Protein AF-0000000078825266 (afdb_homodimer)

Organism: Clostridium kluyveri (strain ATCC 8527 / DSM 555 / NBRC 12016 / NCIMB 10680 / K1) (NCBI:txid431943)

Foldseek 3Di:
DDFDDDDPDPDDDDFAEAEQEEDEDAQVVQVVCVVCQPDFDVVQLVCLVQFDQDPVRYTHWYWYDYDVAFKTKTAHPVNGRGRPDIHTGRGCCVRDDNQPFQLNCQCDKDAQEWEAEPPDGADTAGQGIGHNQFWDPQQCVVLVQNRRWGFDDWDQDPSGTYTYTYRHDRVSSNVVRCLSNPNDDPVVNVNTTDDDPPPPPPDPPPDD/DDFDDDDPDPDDDDFAEAEQEEDEDAQVVQVVCVVCQPDFDVVQLVCLVQFDQDPVRYTHWYWYDYVVAFKTKTAHPVNGRGRPDIHTGRGCCVRDDNQPFQLNCQCDKDAQEWEAEPPDGADTAGQGIGHNQFWDPQQCVVLVQNRRWGFDDWDQDPSGTYTYTYRHDRVSSNVVRCLSNVNDDPVVNVNTTDDDPPPPPPDPPPDD

Nearest PDB structures (foldseek):
  4u8t-assembly6_F  TM=4.033E-01  e=2.315E+00  Zygosaccharomyces rouxii CBS 732
  8bsh-assembly1_C  TM=2.856E-01  e=1.413E+00  Saccharomyces cerevisiae
  5yd0-assembly2_B  TM=2.780E-01  e=2.963E+00  Rattus norvegicus
  4u8t-assembly6_F  TM=4.027E-01  e=2.311E+00  Zygosaccharomyces rouxii CBS 732
  8bsh-assembly1_C  TM=3.292E-01  e=9.155E-01  Saccharomyces cerevisiae

pLDDT: mean 84.85, std 15.87, range [25.25, 98.69]

Structure (mmCIF, N/CA/C/O backbone):
data_AF-0000000078825266-model_v1
#
loop_
_entity.id
_entity.type
_entity.pdbx_description
1 polymer 'DUF6329 domain-containing protein'
#
loop_
_atom_site.group_PDB
_atom_site.id
_atom_site.type_symbol
_atom_site.label_atom_id
_atom_site.label_alt_id
_atom_site.label_comp_id
_atom_site.label_asym_id
_atom_site.label_entity_id
_atom_site.label_seq_id
_atom_site.pdbx_PDB_ins_code
_atom_site.Cartn_x
_atom_site.Cartn_y
_atom_site.Cartn_z
_atom_site.occupancy
_atom_site.B_iso_or_equiv
_atom_site.auth_seq_id
_atom_site.auth_comp_id
_atom_site.auth_asym_id
_atom_site.auth_atom_id
_atom_site.pdbx_PDB_model_num
ATOM 1 N N . MET A 1 1 ? -3.611 -11.453 6.5 1 92.75 1 MET A N 1
ATOM 2 C CA . MET A 1 1 ? -3.766 -11.289 5.059 1 92.75 1 MET A CA 1
ATOM 3 C C . MET A 1 1 ? -3.725 -12.633 4.344 1 92.75 1 MET A C 1
ATOM 5 O O . MET A 1 1 ? -3.422 -13.656 4.961 1 92.75 1 MET A O 1
ATOM 9 N N . LYS A 1 2 ? -4.109 -12.609 3.025 1 96 2 LYS A N 1
ATOM 10 C CA . LYS A 1 2 ? -4.133 -13.859 2.262 1 96 2 LYS A CA 1
ATOM 11 C C . LYS A 1 2 ? -3.295 -13.742 0.993 1 96 2 LYS A C 1
ATOM 13 O O . LYS A 1 2 ? -3.158 -12.648 0.431 1 96 2 LYS A O 1
ATOM 18 N N . ALA A 1 3 ? -2.695 -14.836 0.617 1 97.56 3 ALA A N 1
ATOM 19 C CA . ALA A 1 3 ? -1.911 -14.898 -0.614 1 97.56 3 ALA A CA 1
ATOM 20 C C . ALA A 1 3 ? -1.954 -16.297 -1.218 1 97.56 3 ALA A C 1
ATOM 22 O O . ALA A 1 3 ? -2.365 -17.25 -0.556 1 97.56 3 ALA A O 1
ATOM 23 N N . ILE A 1 4 ? -1.615 -16.422 -2.469 1 97.38 4 ILE A N 1
ATOM 24 C CA . ILE A 1 4 ? -1.49 -17.719 -3.145 1 97.38 4 ILE A CA 1
ATOM 25 C C . ILE A 1 4 ? -0.024 -18.141 -3.178 1 97.38 4 ILE A C 1
ATOM 27 O O . ILE A 1 4 ? 0.804 -17.484 -3.818 1 97.38 4 ILE A O 1
ATOM 31 N N . PHE A 1 5 ? 0.216 -19.234 -2.514 1 97.44 5 PHE A N 1
ATOM 32 C CA . PHE A 1 5 ? 1.586 -19.734 -2.463 1 97.44 5 PHE A CA 1
ATOM 33 C C . PHE A 1 5 ? 1.786 -20.875 -3.455 1 97.44 5 PHE A C 1
ATOM 35 O O . PHE A 1 5 ? 0.916 -21.734 -3.607 1 97.44 5 PHE A O 1
ATOM 42 N N . GLU A 1 6 ? 2.902 -20.828 -4.098 1 96.38 6 GLU A N 1
ATOM 43 C CA . GLU A 1 6 ? 3.359 -21.953 -4.91 1 96.38 6 GLU A CA 1
ATOM 44 C C . GLU A 1 6 ? 4.379 -22.812 -4.156 1 96.38 6 GLU A C 1
ATOM 46 O O . GLU A 1 6 ? 5.273 -22.266 -3.5 1 96.38 6 GLU A O 1
ATOM 51 N N . ARG A 1 7 ? 4.164 -24.094 -4.25 1 97.31 7 ARG A N 1
ATOM 52 C CA . ARG A 1 7 ? 5.129 -25.016 -3.666 1 97.31 7 ARG A CA 1
ATOM 53 C C . ARG A 1 7 ? 6.254 -25.328 -4.648 1 97.31 7 ARG A C 1
ATOM 55 O O . ARG A 1 7 ? 6 -25.766 -5.773 1 97.31 7 ARG A O 1
ATOM 62 N N . LYS A 1 8 ? 7.473 -25.094 -4.242 1 97.5 8 LYS A N 1
ATOM 63 C CA . LYS A 1 8 ? 8.688 -25.391 -4.992 1 97.5 8 LYS A CA 1
ATOM 64 C C . LYS A 1 8 ? 8.617 -24.812 -6.406 1 97.5 8 LYS A C 1
ATOM 66 O O . LYS A 1 8 ? 8.812 -25.547 -7.383 1 97.5 8 LYS A O 1
ATOM 71 N N . PRO A 1 9 ? 8.406 -23.516 -6.402 1 96.06 9 PRO A N 1
ATOM 72 C CA . PRO A 1 9 ? 8.398 -22.906 -7.734 1 96.06 9 PRO A CA 1
ATOM 73 C C . PRO A 1 9 ? 9.766 -22.984 -8.422 1 96.06 9 PRO A C 1
ATOM 75 O O . PRO A 1 9 ? 10.797 -22.844 -7.77 1 96.06 9 PRO A O 1
ATOM 78 N N . SER A 1 10 ? 9.703 -23.266 -9.664 1 96.25 10 SER A N 1
ATOM 79 C CA . SER A 1 10 ? 10.953 -23.359 -10.422 1 96.25 10 SER A CA 1
ATOM 80 C C . SER A 1 10 ? 11.523 -21.969 -10.695 1 96.25 10 SER A C 1
ATOM 82 O O . SER A 1 10 ? 12.742 -21.766 -10.648 1 96.25 10 SER A O 1
ATOM 84 N N . ASP A 1 11 ? 10.734 -21.078 -11.031 1 96 11 ASP A N 1
ATOM 85 C CA . ASP A 1 11 ? 11.07 -19.672 -11.273 1 96 11 ASP A CA 1
ATOM 86 C C . ASP A 1 11 ? 9.836 -18.781 -11.172 1 96 11 ASP A C 1
ATOM 88 O O . ASP A 1 11 ? 8.711 -19.281 -11.062 1 96 11 ASP A O 1
ATOM 92 N N . PHE A 1 12 ? 10.078 -17.562 -10.977 1 95.81 12 PHE A N 1
ATOM 93 C CA . PHE A 1 12 ? 9.039 -16.547 -11.117 1 95.81 12 PHE A CA 1
ATOM 94 C C . PHE A 1 12 ? 9.297 -15.68 -12.344 1 95.81 12 PHE A C 1
ATOM 96 O O . PHE A 1 12 ? 10.391 -15.133 -12.5 1 95.81 12 PHE A O 1
ATOM 103 N N . ASN A 1 13 ? 8.367 -15.656 -13.227 1 93.62 13 ASN A N 1
ATOM 104 C CA . ASN A 1 13 ? 8.414 -14.789 -14.398 1 93.62 13 ASN A CA 1
ATOM 105 C C . ASN A 1 13 ? 7.242 -13.812 -14.422 1 93.62 13 ASN A C 1
ATOM 107 O O . ASN A 1 13 ? 6.254 -14.031 -15.125 1 93.62 13 ASN A O 1
ATOM 111 N N . PRO A 1 14 ? 7.406 -12.727 -13.703 1 95.75 14 PRO A N 1
ATOM 112 C CA . PRO A 1 14 ? 6.254 -11.828 -13.586 1 95.75 14 PRO A CA 1
ATOM 113 C C . PRO A 1 14 ? 5.961 -11.078 -14.883 1 95.75 14 PRO A C 1
ATOM 115 O O . PRO A 1 14 ? 6.875 -10.82 -15.672 1 95.75 14 PRO A O 1
ATOM 118 N N . GLN A 1 15 ? 4.73 -10.828 -15.156 1 96.56 15 GLN A N 1
ATOM 119 C CA . GLN A 1 15 ? 4.164 -10.094 -16.281 1 96.56 15 GLN A CA 1
ATOM 120 C C . GLN A 1 15 ? 3.906 -8.641 -15.922 1 96.56 15 GLN A C 1
ATOM 122 O O . GLN A 1 15 ? 3.355 -8.344 -14.859 1 96.56 15 GLN A O 1
ATOM 127 N N . ASP A 1 16 ? 4.414 -7.738 -16.844 1 96.25 16 ASP A N 1
ATOM 128 C CA . ASP A 1 16 ? 4.105 -6.324 -16.656 1 96.25 16 ASP A CA 1
ATOM 129 C C . ASP A 1 16 ? 2.605 -6.066 -16.781 1 96.25 16 ASP A C 1
ATOM 131 O O . ASP A 1 16 ? 1.952 -6.617 -17.672 1 96.25 16 ASP A O 1
ATOM 135 N N . PHE A 1 17 ? 2.158 -5.227 -15.836 1 97.56 17 PHE A N 1
ATOM 136 C CA . PHE A 1 17 ? 0.739 -4.898 -15.922 1 97.56 17 PHE A CA 1
ATOM 137 C C . PHE A 1 17 ? 0.489 -3.463 -15.477 1 97.56 17 PHE A C 1
ATOM 139 O O . PHE A 1 17 ? 1.359 -2.836 -14.867 1 97.56 17 PHE A O 1
ATOM 146 N N . GLU A 1 18 ? -0.613 -2.965 -15.938 1 93.06 18 GLU A N 1
ATOM 147 C CA . GLU A 1 18 ? -1.201 -1.721 -15.445 1 93.06 18 GLU A CA 1
ATOM 148 C C . GLU A 1 18 ? -2.68 -1.902 -15.117 1 93.06 18 GLU A C 1
ATOM 150 O O . GLU A 1 18 ? -3.371 -2.699 -15.75 1 93.06 18 GLU A O 1
ATOM 155 N N . VAL A 1 19 ? -3.078 -1.188 -14.133 1 93 19 VAL A N 1
ATOM 156 C CA . VAL A 1 19 ? -4.492 -1.223 -13.781 1 93 19 VAL A CA 1
ATOM 157 C C . VAL A 1 19 ? -5.258 -0.199 -14.617 1 93 19 VAL A C 1
ATOM 159 O O . VAL A 1 19 ? -4.984 1.001 -14.547 1 93 19 VAL A O 1
ATOM 162 N N . SER A 1 20 ? -6.219 -0.728 -15.359 1 92.06 20 SER A N 1
ATOM 163 C CA . SER A 1 20 ? -7.02 0.15 -16.203 1 92.06 20 SER A CA 1
ATOM 164 C C . SER A 1 20 ? -8.258 0.65 -15.469 1 92.06 20 SER A C 1
ATOM 166 O O . SER A 1 20 ? -8.727 1.765 -15.719 1 92.06 20 SER A O 1
ATOM 168 N N . LYS A 1 21 ? -8.766 -0.145 -14.664 1 89.94 21 LYS A N 1
ATOM 169 C CA . LYS A 1 21 ? -9.984 0.171 -13.93 1 89.94 21 LYS A CA 1
ATOM 170 C C . LYS A 1 21 ? -10.102 -0.682 -12.664 1 89.94 21 LYS A C 1
ATOM 172 O O . LYS A 1 21 ? -9.719 -1.854 -12.664 1 89.94 21 LYS A O 1
ATOM 177 N N . ILE A 1 22 ? -10.641 -0.06 -11.648 1 90.5 22 ILE A N 1
ATOM 178 C CA . ILE A 1 22 ? -10.914 -0.768 -10.398 1 90.5 22 ILE A CA 1
ATOM 179 C C . ILE A 1 22 ? -12.414 -1.002 -10.25 1 90.5 22 ILE A C 1
ATOM 181 O O . ILE A 1 22 ? -13.211 -0.082 -10.438 1 90.5 22 ILE A O 1
ATOM 185 N N . LEU A 1 23 ? -12.766 -2.25 -10 1 93.12 23 LEU A N 1
ATOM 186 C CA . LEU A 1 23 ? -14.156 -2.584 -9.703 1 93.12 23 LEU A CA 1
ATOM 187 C C . LEU A 1 23 ? -14.297 -3.115 -8.281 1 93.12 23 LEU A C 1
ATOM 189 O O . LEU A 1 23 ? -13.719 -4.156 -7.945 1 93.12 23 LEU A O 1
ATOM 193 N N . ARG A 1 24 ? -15.031 -2.367 -7.504 1 90.12 24 ARG A N 1
ATOM 194 C CA . ARG A 1 24 ? -15.375 -2.84 -6.168 1 90.12 24 ARG A CA 1
ATOM 195 C C . ARG A 1 24 ? -16.719 -3.568 -6.172 1 90.12 24 ARG A C 1
ATOM 197 O O . ARG A 1 24 ? -17.75 -2.967 -6.465 1 90.12 24 ARG A O 1
ATOM 204 N N . LEU A 1 25 ? -16.641 -4.785 -5.816 1 94.5 25 LEU A N 1
ATOM 205 C CA . LEU A 1 25 ? -17.797 -5.664 -5.84 1 94.5 25 LEU A CA 1
ATOM 206 C C . LEU A 1 25 ? -18.328 -5.902 -4.43 1 94.5 25 LEU A C 1
ATOM 208 O O . LEU A 1 25 ? -17.594 -5.742 -3.449 1 94.5 25 LEU A O 1
ATOM 212 N N . PRO A 1 26 ? -19.656 -6.195 -4.367 1 92.56 26 PRO A N 1
ATOM 213 C CA . PRO A 1 26 ? -20.062 -6.754 -3.078 1 92.56 26 PRO A CA 1
ATOM 214 C C . PRO A 1 26 ? -19.188 -7.922 -2.635 1 92.56 26 PRO A C 1
ATOM 216 O O . PRO A 1 26 ? -18.781 -8.742 -3.463 1 92.56 26 PRO A O 1
ATOM 219 N N . ALA A 1 27 ? -18.953 -7.953 -1.383 1 89.75 27 ALA A N 1
ATOM 220 C CA . ALA A 1 27 ? -18 -8.922 -0.835 1 89.75 27 ALA A CA 1
ATOM 221 C C . ALA A 1 27 ? -18.359 -10.344 -1.29 1 89.75 27 ALA A C 1
ATOM 223 O O . ALA A 1 27 ? -17.469 -11.109 -1.675 1 89.75 27 ALA A O 1
ATOM 224 N N . LYS A 1 28 ? -19.547 -10.688 -1.271 1 96.31 28 LYS A N 1
ATOM 225 C CA . LYS A 1 28 ? -20 -12.023 -1.645 1 96.31 28 LYS A CA 1
ATOM 226 C C . LYS A 1 28 ? -19.703 -12.312 -3.115 1 96.31 28 LYS A C 1
ATOM 228 O O . LYS A 1 28 ? -19.312 -13.422 -3.473 1 96.31 28 LYS A O 1
ATOM 233 N N . VAL A 1 29 ? -19.938 -11.344 -3.957 1 97.19 29 VAL A N 1
ATOM 234 C CA . VAL A 1 29 ? -19.688 -11.508 -5.383 1 97.19 29 VAL A CA 1
ATOM 235 C C . VAL A 1 29 ? -18.188 -11.711 -5.617 1 97.19 29 VAL A C 1
ATOM 237 O O . VAL A 1 29 ? -17.781 -12.555 -6.426 1 97.19 29 VAL A O 1
ATOM 240 N N . PHE A 1 30 ? -17.438 -10.969 -4.945 1 98.19 30 PHE A N 1
ATOM 241 C CA . PHE A 1 30 ? -15.992 -11.125 -5.074 1 98.19 30 PHE A CA 1
ATOM 242 C C . PHE A 1 30 ? -15.555 -12.523 -4.664 1 98.19 30 PHE A C 1
ATOM 244 O O . PHE A 1 30 ? -14.742 -13.148 -5.344 1 98.19 30 PHE A O 1
ATOM 251 N N . GLU A 1 31 ? -16.109 -13.016 -3.57 1 97.62 31 GLU A N 1
ATOM 252 C CA . GLU A 1 31 ? -15.82 -14.375 -3.131 1 97.62 31 GLU A CA 1
ATOM 253 C C . GLU A 1 31 ? -16.203 -15.391 -4.199 1 97.62 31 GLU A C 1
ATOM 255 O O . GLU A 1 31 ? -15.484 -16.375 -4.426 1 97.62 31 GLU A O 1
ATOM 260 N N . ASP A 1 32 ? -17.281 -15.18 -4.82 1 98.12 32 ASP A N 1
ATOM 261 C CA . ASP A 1 32 ? -17.719 -16.062 -5.891 1 98.12 32 ASP A CA 1
ATOM 262 C C . ASP A 1 32 ? -16.734 -16.047 -7.055 1 98.12 32 ASP A C 1
ATOM 264 O O . ASP A 1 32 ? -16.484 -17.094 -7.672 1 98.12 32 ASP A O 1
ATOM 268 N N . VAL A 1 33 ? -16.25 -14.883 -7.367 1 98.62 33 VAL A N 1
ATOM 269 C CA . VAL A 1 33 ? -15.273 -14.758 -8.445 1 98.62 33 VAL A CA 1
ATOM 270 C C . VAL A 1 33 ? -14.039 -15.594 -8.109 1 98.62 33 VAL A C 1
ATOM 272 O O . VAL A 1 33 ? -13.5 -16.281 -8.969 1 98.62 33 VAL A O 1
ATOM 275 N N . LEU A 1 34 ? -13.609 -15.523 -6.852 1 98.25 34 LEU A N 1
ATOM 276 C CA . LEU A 1 34 ? -12.422 -16.266 -6.445 1 98.25 34 LEU A CA 1
ATOM 277 C C . LEU A 1 34 ? -12.664 -17.766 -6.531 1 98.25 34 LEU A C 1
ATOM 279 O O . LEU A 1 34 ? -11.758 -18.531 -6.887 1 98.25 34 LEU A O 1
ATOM 283 N N . LYS A 1 35 ? -13.828 -18.156 -6.289 1 98 35 LYS A N 1
ATOM 284 C CA . LYS A 1 35 ? -14.18 -19.578 -6.281 1 98 35 LYS A CA 1
ATOM 285 C C . LYS A 1 35 ? -14.422 -20.078 -7.699 1 98 35 LYS A C 1
ATOM 287 O O . LYS A 1 35 ? -14.18 -21.25 -7.992 1 98 35 LYS A O 1
ATOM 292 N N . SER A 1 36 ? -14.93 -19.188 -8.516 1 98.44 36 SER A N 1
ATOM 293 C CA . SER A 1 36 ? -15.297 -19.578 -9.867 1 98.44 36 SER A CA 1
ATOM 294 C C . SER A 1 36 ? -14.828 -18.547 -10.891 1 98.44 36 SER A C 1
ATOM 296 O O . SER A 1 36 ? -15.641 -17.953 -11.594 1 98.44 36 SER A O 1
ATOM 298 N N . PRO A 1 37 ? -13.516 -18.5 -11.07 1 98.25 37 PRO A N 1
ATOM 299 C CA . PRO A 1 37 ? -12.992 -17.453 -11.945 1 98.25 37 PRO A CA 1
ATOM 300 C C . PRO A 1 37 ? -13.328 -17.688 -13.422 1 98.25 37 PRO A C 1
ATOM 302 O O . PRO A 1 37 ? -13.289 -16.75 -14.227 1 98.25 37 PRO A O 1
ATOM 305 N N . GLN A 1 38 ? -13.727 -18.891 -13.781 1 98.25 38 GLN A N 1
ATOM 306 C CA . GLN A 1 38 ? -13.977 -19.219 -15.188 1 98.25 38 GLN A CA 1
ATOM 307 C C . GLN A 1 38 ? -15.453 -19.016 -15.539 1 98.25 38 GLN A C 1
ATOM 309 O O . GLN A 1 38 ? -15.836 -19.156 -16.703 1 98.25 38 GLN A O 1
ATOM 314 N N . ARG A 1 39 ? -16.172 -18.75 -14.57 1 97.88 39 ARG A N 1
ATOM 315 C CA . ARG A 1 39 ? -17.562 -18.375 -14.844 1 97.88 39 ARG A CA 1
ATOM 316 C C . ARG A 1 39 ? -17.656 -17.031 -15.555 1 97.88 39 ARG A C 1
ATOM 318 O O . ARG A 1 39 ? -16.844 -16.141 -15.305 1 97.88 39 ARG A O 1
ATOM 325 N N . ASP A 1 40 ? -18.719 -16.906 -16.391 1 98 40 ASP A N 1
ATOM 326 C CA . ASP A 1 40 ? -18.953 -15.625 -17.016 1 98 40 ASP A CA 1
ATOM 327 C C . ASP A 1 40 ? -19.594 -14.641 -16.047 1 98 40 ASP A C 1
ATOM 329 O O . ASP A 1 40 ? -20.547 -14.977 -15.344 1 98 40 ASP A O 1
ATOM 333 N N . TYR A 1 41 ? -18.984 -13.492 -16.016 1 98.31 41 TYR A N 1
ATOM 334 C CA . TYR A 1 41 ? -19.531 -12.422 -15.188 1 98.31 41 TYR A CA 1
ATOM 335 C C . TYR A 1 41 ? -19.891 -11.203 -16.031 1 98.31 41 TYR A C 1
ATOM 337 O O . TYR A 1 41 ? -19.078 -10.742 -16.828 1 98.31 41 TYR A O 1
ATOM 345 N N . ASP A 1 42 ? -21.047 -10.609 -15.82 1 97.75 42 ASP A N 1
ATOM 346 C CA . ASP A 1 42 ? -21.516 -9.453 -16.578 1 97.75 42 ASP A CA 1
ATOM 347 C C . ASP A 1 42 ? -20.547 -8.281 -16.438 1 97.75 42 ASP A C 1
ATOM 349 O O . ASP A 1 42 ? -20.266 -7.578 -17.406 1 97.75 42 ASP A O 1
ATOM 353 N N . PHE A 1 43 ? -20.094 -8.055 -15.219 1 97.06 43 PHE A N 1
ATOM 354 C CA . PHE A 1 43 ? -19.25 -6.887 -14.992 1 97.06 43 PHE A CA 1
ATOM 355 C C . PHE A 1 43 ? -17.906 -7.043 -15.703 1 97.06 43 PHE A C 1
ATOM 357 O O . PHE A 1 43 ? -17.234 -6.055 -15.984 1 97.06 43 PHE A O 1
ATOM 364 N N . ILE A 1 44 ? -17.469 -8.258 -15.938 1 97.88 44 ILE A N 1
ATOM 365 C CA . ILE A 1 44 ? -16.281 -8.469 -16.75 1 97.88 44 ILE A CA 1
ATOM 366 C C . ILE A 1 44 ? -16.609 -8.219 -18.219 1 97.88 44 ILE A C 1
ATOM 368 O O . ILE A 1 44 ? -15.875 -7.5 -18.906 1 97.88 44 ILE A O 1
ATOM 372 N N . GLN A 1 45 ? -17.688 -8.805 -18.672 1 97.56 45 GLN A N 1
ATOM 373 C CA . GLN A 1 45 ? -18.141 -8.617 -20.047 1 97.56 45 GLN A CA 1
ATOM 374 C C . GLN A 1 45 ? -18.328 -7.137 -20.375 1 97.56 45 GLN A C 1
ATOM 376 O O . GLN A 1 45 ? -17.938 -6.684 -21.453 1 97.56 45 GLN A O 1
ATOM 381 N N . ASP A 1 46 ? -18.875 -6.406 -19.469 1 97.19 46 ASP A N 1
ATOM 382 C CA . ASP A 1 46 ? -19.172 -4.988 -19.641 1 97.19 46 ASP A CA 1
ATOM 383 C C . ASP A 1 46 ? -17.891 -4.16 -19.719 1 97.19 46 ASP A C 1
ATOM 385 O O . ASP A 1 46 ? -17.922 -2.998 -20.125 1 97.19 46 ASP A O 1
ATOM 389 N N . ASN A 1 47 ? -16.781 -4.746 -19.328 1 96.25 47 ASN A N 1
ATOM 390 C CA . ASN A 1 47 ? -15.539 -3.977 -19.25 1 96.25 47 ASN A CA 1
ATOM 391 C C . ASN A 1 47 ? -14.438 -4.605 -20.094 1 96.25 47 ASN A C 1
ATOM 393 O O . ASN A 1 47 ? -13.25 -4.422 -19.812 1 96.25 47 ASN A O 1
ATOM 397 N N . ILE A 1 48 ? -14.781 -5.348 -21.078 1 96.25 48 ILE A N 1
ATOM 398 C CA . ILE A 1 48 ? -13.828 -6.086 -21.906 1 96.25 48 ILE A CA 1
ATOM 399 C C . ILE A 1 48 ? -12.867 -5.109 -22.578 1 96.25 48 ILE A C 1
ATOM 401 O O . ILE A 1 48 ? -11.695 -5.418 -22.781 1 96.25 48 ILE A O 1
ATOM 405 N N . GLU A 1 49 ? -13.312 -3.943 -22.922 1 94.38 49 GLU A N 1
ATOM 406 C CA . GLU A 1 49 ? -12.516 -2.979 -23.672 1 94.38 49 GLU A CA 1
ATOM 407 C C . GLU A 1 49 ? -11.391 -2.412 -22.812 1 94.38 49 GLU A C 1
ATOM 409 O O . GLU A 1 49 ? -10.414 -1.863 -23.328 1 94.38 49 GLU A O 1
ATOM 414 N N . GLN A 1 50 ? -11.594 -2.533 -21.484 1 95.06 50 GLN A N 1
ATOM 415 C CA . GLN A 1 50 ? -10.594 -2.006 -20.562 1 95.06 50 GLN A CA 1
ATOM 416 C C . GLN A 1 50 ? -9.422 -2.969 -20.422 1 95.06 50 GLN A C 1
ATOM 418 O O . GLN A 1 50 ? -8.383 -2.607 -19.859 1 95.06 50 GLN A O 1
ATOM 423 N N . MET A 1 51 ? -9.617 -4.148 -20.922 1 97.38 51 MET A N 1
ATOM 424 C CA . MET A 1 51 ? -8.602 -5.184 -20.734 1 97.38 51 MET A CA 1
ATOM 425 C C . MET A 1 51 ? -7.965 -5.562 -22.078 1 97.38 51 MET A C 1
ATOM 427 O O . MET A 1 51 ? -8.672 -5.848 -23.047 1 97.38 51 MET A O 1
ATOM 431 N N . TYR A 1 52 ? -6.637 -5.551 -22.109 1 96.38 52 TYR A N 1
ATOM 432 C CA . TYR A 1 52 ? -5.906 -5.957 -23.312 1 96.38 52 TYR A CA 1
ATOM 433 C C . TYR A 1 52 ? -4.41 -6.051 -23.031 1 96.38 52 TYR A C 1
ATOM 435 O O . TYR A 1 52 ? -3.941 -5.621 -21.984 1 96.38 52 TYR A O 1
ATOM 443 N N . CYS A 1 53 ? -3.764 -6.691 -23.922 1 97 53 CYS A N 1
ATOM 444 C CA . CYS A 1 53 ? -2.307 -6.66 -23.953 1 97 53 CYS A CA 1
ATOM 445 C C . CYS A 1 53 ? -1.807 -5.684 -25.016 1 97 53 CYS A C 1
ATOM 447 O O . CYS A 1 53 ? -2.156 -5.805 -26.188 1 97 53 CYS A O 1
ATOM 449 N N . ASP A 1 54 ? -1.032 -4.719 -24.531 1 94.69 54 ASP A N 1
ATOM 450 C CA . ASP A 1 54 ? -0.606 -3.715 -25.5 1 94.69 54 ASP A CA 1
ATOM 451 C C . ASP A 1 54 ? 0.598 -4.203 -26.312 1 94.69 54 ASP A C 1
ATOM 453 O O . ASP A 1 54 ? 1.06 -5.328 -26.125 1 94.69 54 ASP A O 1
ATOM 457 N N . SER A 1 55 ? 1.113 -3.389 -27.203 1 94.94 55 SER A N 1
ATOM 458 C CA . SER A 1 55 ? 2.15 -3.783 -28.156 1 94.94 55 SER A CA 1
ATOM 459 C C . SER A 1 55 ? 3.473 -4.051 -27.453 1 94.94 55 SER A C 1
ATOM 461 O O . SER A 1 55 ? 4.348 -4.73 -28 1 94.94 55 SER A O 1
ATOM 463 N N . SER A 1 56 ? 3.609 -3.561 -26.234 1 94.88 56 SER A N 1
ATOM 464 C CA . SER A 1 56 ? 4.828 -3.768 -25.469 1 94.88 56 SER A CA 1
ATOM 465 C C . SER A 1 56 ? 4.715 -5 -24.578 1 94.88 56 SER A C 1
ATOM 467 O O . SER A 1 56 ? 5.652 -5.332 -23.844 1 94.88 56 SER A O 1
ATOM 469 N N . GLY A 1 57 ? 3.584 -5.641 -24.625 1 95.81 57 GLY A N 1
ATOM 470 C CA . GLY A 1 57 ? 3.387 -6.848 -23.844 1 95.81 57 GLY A CA 1
ATOM 471 C C . GLY A 1 57 ? 2.846 -6.574 -22.453 1 95.81 57 GLY A C 1
ATOM 472 O O . GLY A 1 57 ? 2.822 -7.465 -21.594 1 95.81 57 GLY A O 1
ATOM 473 N N . VAL A 1 58 ? 2.428 -5.32 -22.203 1 96.31 58 VAL A N 1
ATOM 474 C CA . VAL A 1 58 ? 1.891 -4.941 -20.906 1 96.31 58 VAL A CA 1
ATOM 475 C C . VAL A 1 58 ? 0.407 -5.301 -20.828 1 96.31 58 VAL A C 1
ATOM 477 O O . VAL A 1 58 ? -0.362 -4.965 -21.734 1 96.31 58 VAL A O 1
ATOM 480 N N . TYR A 1 59 ? 0.052 -6 -19.781 1 97.94 59 TYR A N 1
ATOM 481 C CA . TYR A 1 59 ? -1.355 -6.301 -19.531 1 97.94 59 TYR A CA 1
ATOM 482 C C . TYR A 1 59 ? -2.074 -5.098 -18.938 1 97.94 59 TYR A C 1
ATOM 484 O O . TYR A 1 59 ? -1.65 -4.562 -17.906 1 97.94 59 TYR A O 1
ATOM 492 N N . HIS A 1 60 ? -3.045 -4.648 -19.547 1 96.75 60 HIS A N 1
ATOM 493 C CA . HIS A 1 60 ? -4.012 -3.734 -18.953 1 96.75 60 HIS A CA 1
ATOM 494 C C . HIS A 1 60 ? -5.156 -4.5 -18.297 1 96.75 60 HIS A C 1
ATOM 496 O O . HIS A 1 60 ? -5.887 -5.227 -18.969 1 96.75 60 HIS A O 1
ATOM 502 N N . CYS A 1 61 ? -5.285 -4.312 -16.984 1 97.88 61 CYS A N 1
ATOM 503 C CA . CYS A 1 61 ? -6.109 -5.234 -16.219 1 97.88 61 CYS A CA 1
ATOM 504 C C . CYS A 1 61 ? -7.242 -4.492 -15.508 1 97.88 61 CYS A C 1
ATOM 506 O O . CYS A 1 61 ? -7.105 -3.318 -15.172 1 97.88 61 CYS A O 1
ATOM 508 N N . LEU A 1 62 ? -8.312 -5.211 -15.312 1 97.31 62 LEU A N 1
ATOM 509 C CA . LEU A 1 62 ? -9.25 -4.875 -14.25 1 97.31 62 LEU A CA 1
ATOM 510 C C . LEU A 1 62 ? -8.727 -5.32 -12.891 1 97.31 62 LEU A C 1
ATOM 512 O O . LEU A 1 62 ? -8.164 -6.414 -12.766 1 97.31 62 LEU A O 1
ATOM 516 N N . LEU A 1 63 ? -8.828 -4.398 -11.977 1 97.62 63 LEU A N 1
ATOM 517 C CA . LEU A 1 63 ? -8.594 -4.789 -10.586 1 97.62 63 LEU A CA 1
ATOM 518 C C . LEU A 1 63 ? -9.914 -4.965 -9.844 1 97.62 63 LEU A C 1
ATOM 520 O O . LEU A 1 63 ? -10.648 -3.998 -9.641 1 97.62 63 LEU A O 1
ATOM 524 N N . LEU A 1 64 ? -10.195 -6.227 -9.523 1 98 64 LEU A N 1
ATOM 525 C CA . LEU A 1 64 ? -11.398 -6.543 -8.758 1 98 64 LEU A CA 1
ATOM 526 C C . LEU A 1 64 ? -11.094 -6.629 -7.266 1 98 64 LEU A C 1
ATOM 528 O O . LEU A 1 64 ? -10.055 -7.168 -6.871 1 98 64 LEU A O 1
ATOM 532 N N . THR A 1 65 ? -12 -6.051 -6.488 1 95.56 65 THR A N 1
ATOM 533 C CA . THR A 1 65 ? -11.922 -6.211 -5.039 1 95.56 65 THR A CA 1
ATOM 534 C C . THR A 1 65 ? -13.312 -6.219 -4.418 1 95.56 65 THR A C 1
ATOM 536 O O . THR A 1 65 ? -14.305 -5.938 -5.102 1 95.56 65 THR A O 1
ATOM 539 N N . GLY A 1 66 ? -13.32 -6.758 -3.18 1 92.88 66 GLY A N 1
ATOM 540 C CA . GLY A 1 66 ? -14.586 -6.77 -2.457 1 92.88 66 GLY A CA 1
ATOM 541 C C . GLY A 1 66 ? -14.742 -5.598 -1.506 1 92.88 66 GLY A C 1
ATOM 542 O O . GLY A 1 66 ? -13.75 -5.07 -0.995 1 92.88 66 GLY A O 1
ATOM 543 N N . ASP A 1 67 ? -15.969 -5.309 -1.326 1 82.25 67 ASP A N 1
ATOM 544 C CA . ASP A 1 67 ? -16.25 -4.301 -0.308 1 82.25 67 ASP A CA 1
ATOM 545 C C . ASP A 1 67 ? -15.648 -4.699 1.038 1 82.25 67 ASP A C 1
ATOM 547 O O . ASP A 1 67 ? -15.836 -5.828 1.499 1 82.25 67 ASP A O 1
ATOM 551 N N . GLY A 1 68 ? -14.844 -3.672 1.591 1 74.5 68 GLY A N 1
ATOM 552 C CA . GLY A 1 68 ? -14.258 -3.908 2.902 1 74.5 68 GLY A CA 1
ATOM 553 C C . GLY A 1 68 ? -13.008 -4.766 2.854 1 74.5 68 GLY A C 1
ATOM 554 O O . GLY A 1 68 ? -12.391 -5.031 3.887 1 74.5 68 GLY A O 1
ATOM 555 N N . ARG A 1 69 ? -12.711 -5.152 1.695 1 85.69 69 ARG A N 1
ATOM 556 C CA . ARG A 1 69 ? -11.547 -6.023 1.554 1 85.69 69 ARG A CA 1
ATOM 557 C C . ARG A 1 69 ? -10.328 -5.238 1.079 1 85.69 69 ARG A C 1
ATOM 559 O O . ARG A 1 69 ? -10.469 -4.184 0.459 1 85.69 69 ARG A O 1
ATOM 566 N N . THR A 1 70 ? -9.172 -5.789 1.414 1 85.38 70 THR A N 1
ATOM 567 C CA . THR A 1 70 ? -7.934 -5.148 0.976 1 85.38 70 THR A CA 1
ATOM 568 C C . THR A 1 70 ? -7.266 -5.961 -0.13 1 85.38 70 THR A C 1
ATOM 570 O O . THR A 1 70 ? -6.367 -5.465 -0.816 1 85.38 70 THR A O 1
ATOM 573 N N . ASP A 1 71 ? -7.676 -7.254 -0.205 1 94.94 71 ASP A N 1
ATOM 574 C CA . ASP A 1 71 ? -7.137 -8.086 -1.278 1 94.94 71 ASP A CA 1
ATOM 575 C C . ASP A 1 71 ? -7.871 -7.824 -2.594 1 94.94 71 ASP A C 1
ATOM 577 O O . ASP A 1 71 ? -8.875 -7.113 -2.619 1 94.94 71 ASP A O 1
ATOM 581 N N . GLY A 1 72 ? -7.293 -8.281 -3.654 1 97.25 72 GLY A N 1
ATOM 582 C CA . GLY A 1 72 ? -7.887 -8.07 -4.965 1 97.25 72 GLY A CA 1
ATOM 583 C C . GLY A 1 72 ? -7.445 -9.094 -5.992 1 97.25 72 GLY A C 1
ATOM 584 O O . GLY A 1 72 ? -6.688 -10.008 -5.676 1 97.25 72 GLY A O 1
ATOM 585 N N . LEU A 1 73 ? -8.023 -8.992 -7.168 1 98.62 73 LEU A N 1
ATOM 586 C CA . LEU A 1 73 ? -7.738 -9.867 -8.305 1 98.62 73 LEU A CA 1
ATOM 587 C C . LEU A 1 73 ? -7.516 -9.047 -9.57 1 98.62 73 LEU A C 1
ATOM 589 O O . LEU A 1 73 ? -8.391 -8.281 -9.984 1 98.62 73 LEU A O 1
ATOM 593 N N . LEU A 1 74 ? -6.316 -9.141 -10.086 1 98.44 74 LEU A N 1
ATOM 594 C CA . LEU A 1 74 ? -6.043 -8.594 -11.406 1 98.44 74 LEU A CA 1
ATOM 595 C C . LEU A 1 74 ? -6.586 -9.508 -12.5 1 98.44 74 LEU A C 1
ATOM 597 O O . LEU A 1 74 ? -6.406 -10.727 -12.438 1 98.44 74 LEU A O 1
ATOM 601 N N . VAL A 1 75 ? -7.227 -8.867 -13.562 1 98.69 75 VAL A N 1
ATOM 602 C CA . VAL A 1 75 ? -7.824 -9.695 -14.609 1 98.69 75 VAL A CA 1
ATOM 603 C C . VAL A 1 75 ? -7.512 -9.102 -15.977 1 98.69 75 VAL A C 1
ATOM 605 O O . VAL A 1 75 ? -7.695 -7.906 -16.203 1 98.69 75 VAL A O 1
ATOM 608 N N . GLU A 1 76 ? -6.984 -9.859 -16.797 1 98.44 76 GLU A N 1
ATOM 609 C CA . GLU A 1 76 ? -6.945 -9.672 -18.234 1 98.44 76 GLU A CA 1
ATOM 610 C C . GLU A 1 76 ? -7.715 -10.773 -18.953 1 98.44 76 GLU A C 1
ATOM 612 O O . GLU A 1 76 ? -7.273 -11.93 -18.984 1 98.44 76 GLU A O 1
ATOM 617 N N . SER A 1 77 ? -8.828 -10.453 -19.562 1 97.5 77 SER A N 1
ATOM 618 C CA . SER A 1 77 ? -9.773 -11.492 -19.984 1 97.5 77 SER A CA 1
ATOM 619 C C . SER A 1 77 ? -9.57 -11.867 -21.453 1 97.5 77 SER A C 1
ATOM 621 O O . SER A 1 77 ? -10.102 -12.875 -21.922 1 97.5 77 SER A O 1
ATOM 623 N N . GLU A 1 78 ? -8.742 -11.258 -22.188 1 95 78 GLU A N 1
ATOM 624 C CA . GLU A 1 78 ? -8.539 -11.516 -23.609 1 95 78 GLU A CA 1
ATOM 625 C C . GLU A 1 78 ? -9.875 -11.617 -24.344 1 95 78 GLU A C 1
ATOM 627 O O . GLU A 1 78 ? -10.117 -12.586 -25.062 1 95 78 GLU A O 1
ATOM 632 N N . ASP A 1 79 ? -10.82 -10.703 -24.094 1 94.69 79 ASP A N 1
ATOM 633 C CA . ASP A 1 79 ? -12.086 -10.531 -24.797 1 94.69 79 ASP A CA 1
ATOM 634 C C . ASP A 1 79 ? -13.109 -11.578 -24.359 1 94.69 79 ASP A C 1
ATOM 636 O O . ASP A 1 79 ? -14.125 -11.781 -25.016 1 94.69 79 ASP A O 1
ATOM 640 N N . TYR A 1 80 ? -12.844 -12.297 -23.297 1 96.88 80 TYR A N 1
ATOM 641 C CA . TYR A 1 80 ? -13.82 -13.227 -22.734 1 96.88 80 TYR A CA 1
ATOM 642 C C . TYR A 1 80 ? -14.508 -12.617 -21.531 1 96.88 80 TYR A C 1
ATOM 644 O O . TYR A 1 80 ? -14.039 -11.625 -20.969 1 96.88 80 TYR A O 1
ATOM 652 N N . GLY A 1 81 ? -15.57 -13.148 -21.094 1 97.38 81 GLY A N 1
ATOM 653 C CA . GLY A 1 81 ? -16.375 -12.641 -19.984 1 97.38 81 GLY A CA 1
ATOM 654 C C . GLY A 1 81 ? -15.984 -13.227 -18.641 1 97.38 81 GLY A C 1
ATOM 655 O O . GLY A 1 81 ? -16.719 -13.109 -17.672 1 97.38 81 GLY A O 1
ATOM 656 N N . TYR A 1 82 ? -14.867 -13.938 -18.641 1 98 82 TYR A N 1
ATOM 657 C CA . TYR A 1 82 ? -14.406 -14.555 -17.406 1 98 82 TYR A CA 1
ATOM 658 C C . TYR A 1 82 ? -12.938 -14.227 -17.141 1 98 82 TYR A C 1
ATOM 660 O O . TYR A 1 82 ? -12.305 -13.539 -17.938 1 98 82 TYR A O 1
ATOM 668 N N . CYS A 1 83 ? -12.43 -14.625 -16.016 1 98.12 83 CYS A N 1
ATOM 669 C CA . CYS A 1 83 ? -11.07 -14.305 -15.602 1 98.12 83 CYS A CA 1
ATOM 670 C C . CYS A 1 83 ? -10.062 -15.211 -16.297 1 98.12 83 CYS A C 1
ATOM 672 O O . CYS A 1 83 ? -9.477 -16.094 -15.672 1 98.12 83 CYS A O 1
ATOM 674 N N . ARG A 1 84 ? -9.797 -14.984 -17.562 1 98.5 84 ARG A N 1
ATOM 675 C CA . ARG A 1 84 ? -8.945 -15.875 -18.344 1 98.5 84 ARG A CA 1
ATOM 676 C C . ARG A 1 84 ? -7.508 -15.844 -17.828 1 98.5 84 ARG A C 1
ATOM 678 O O . ARG A 1 84 ? -6.883 -16.891 -17.656 1 98.5 84 ARG A O 1
ATOM 685 N N . TYR A 1 85 ? -6.922 -14.68 -17.734 1 98.38 85 TYR A N 1
ATOM 686 C CA . TYR A 1 85 ? -5.664 -14.453 -17.031 1 98.38 85 TYR A CA 1
ATOM 687 C C . TYR A 1 85 ? -5.895 -13.664 -15.758 1 98.38 85 TYR A C 1
ATOM 689 O O . TYR A 1 85 ? -6.48 -12.578 -15.781 1 98.38 85 TYR A O 1
ATOM 697 N N . ALA A 1 86 ? -5.508 -14.273 -14.609 1 98.5 86 ALA A N 1
ATOM 698 C CA . ALA A 1 86 ? -5.801 -13.602 -13.344 1 98.5 86 ALA A CA 1
ATOM 699 C C . ALA A 1 86 ? -4.648 -13.75 -12.359 1 98.5 86 ALA A C 1
ATOM 701 O O . ALA A 1 86 ? -3.891 -14.727 -12.422 1 98.5 86 ALA A O 1
ATOM 702 N N . SER A 1 87 ? -4.488 -12.789 -11.555 1 98.31 87 SER A N 1
ATOM 703 C CA . SER A 1 87 ? -3.5 -12.773 -10.477 1 98.31 87 SER A CA 1
ATOM 704 C C . SER A 1 87 ? -4.105 -12.266 -9.172 1 98.31 87 SER A C 1
ATOM 706 O O . SER A 1 87 ? -4.59 -11.133 -9.109 1 98.31 87 SER A O 1
ATOM 708 N N . TYR A 1 88 ? -4.098 -13.07 -8.164 1 98.56 88 TYR A N 1
ATOM 709 C CA . TYR A 1 88 ? -4.551 -12.672 -6.84 1 98.56 88 TYR A CA 1
ATOM 710 C C . TYR A 1 88 ? -3.496 -11.836 -6.129 1 98.56 88 TYR A C 1
ATOM 712 O O . TYR A 1 88 ? -2.307 -12.164 -6.172 1 98.56 88 TYR A O 1
ATOM 720 N N . VAL A 1 89 ? -3.939 -10.758 -5.516 1 97.56 89 VAL A N 1
ATOM 721 C CA . VAL A 1 89 ? -3.021 -9.898 -4.773 1 97.56 89 VAL A CA 1
ATOM 722 C C . VAL A 1 89 ? -3.512 -9.742 -3.334 1 97.56 89 VAL A C 1
ATOM 724 O O . VAL A 1 89 ? -4.703 -9.523 -3.098 1 97.56 89 VAL A O 1
ATOM 727 N N . PRO A 1 90 ? -2.533 -9.82 -2.393 1 96.12 90 PRO A N 1
ATOM 728 C CA . PRO A 1 90 ? -2.924 -9.758 -0.983 1 96.12 90 PRO A CA 1
ATOM 729 C C . PRO A 1 90 ? -3.447 -8.383 -0.573 1 96.12 90 PRO A C 1
ATOM 731 O O . PRO A 1 90 ? -4.207 -8.273 0.394 1 96.12 90 PRO A O 1
ATOM 734 N N . ASN A 1 91 ? -2.994 -7.367 -1.189 1 91.62 91 ASN A N 1
ATOM 735 C CA . ASN A 1 91 ? -3.354 -5.992 -0.855 1 91.62 91 ASN A CA 1
ATOM 736 C C . ASN A 1 91 ? -3.281 -5.078 -2.078 1 91.62 91 ASN A C 1
ATOM 738 O O . ASN A 1 91 ? -2.303 -5.113 -2.824 1 91.62 91 ASN A O 1
ATOM 742 N N . ILE A 1 92 ? -4.312 -4.301 -2.254 1 89.88 92 ILE A N 1
ATOM 743 C CA . ILE A 1 92 ? -4.387 -3.551 -3.504 1 89.88 92 ILE A CA 1
ATOM 744 C C . ILE A 1 92 ? -3.855 -2.137 -3.287 1 89.88 92 ILE A C 1
ATOM 746 O O . ILE A 1 92 ? -3.725 -1.364 -4.242 1 89.88 92 ILE A O 1
ATOM 750 N N . SER A 1 93 ? -3.559 -1.717 -2.125 1 76.12 93 SER A N 1
ATOM 751 C CA . SER A 1 93 ? -3.227 -0.332 -1.81 1 76.12 93 SER A CA 1
ATOM 752 C C . SER A 1 93 ? -2.086 0.177 -2.684 1 76.12 93 SER A C 1
ATOM 754 O O . SER A 1 93 ? -2.109 1.321 -3.143 1 76.12 93 SER A O 1
ATOM 756 N N . GLY A 1 94 ? -1.109 -0.658 -2.906 1 76.69 94 GLY A N 1
ATOM 757 C CA . GLY A 1 94 ? 0.041 -0.244 -3.693 1 76.69 94 GLY A CA 1
ATOM 758 C C . GLY A 1 94 ? -0.23 -0.237 -5.188 1 76.69 94 GLY A C 1
ATOM 759 O O . GLY A 1 94 ? 0.606 0.215 -5.973 1 76.69 94 GLY A O 1
ATOM 760 N N . LEU A 1 95 ? -1.363 -0.713 -5.539 1 84.94 95 LEU A N 1
ATOM 761 C CA . LEU A 1 95 ? -1.668 -0.872 -6.957 1 84.94 95 LEU A CA 1
ATOM 762 C C . LEU A 1 95 ? -2.564 0.259 -7.453 1 84.94 95 LEU A C 1
ATOM 764 O O . LEU A 1 95 ? -2.779 0.406 -8.656 1 84.94 95 LEU A O 1
ATOM 768 N N . ILE A 1 96 ? -3.094 0.873 -6.57 1 71.56 96 ILE A N 1
ATOM 769 C CA . ILE A 1 96 ? -4.027 1.941 -6.91 1 71.56 96 ILE A CA 1
ATOM 770 C C . ILE A 1 96 ? -3.355 3.297 -6.703 1 71.56 96 ILE A C 1
ATOM 772 O O . ILE A 1 96 ? -2.424 3.422 -5.906 1 71.56 96 ILE A O 1
ATOM 776 N N . ALA A 1 97 ? -3.492 4.145 -7.816 1 55.12 97 ALA A N 1
ATOM 777 C CA . ALA A 1 97 ? -2.982 5.508 -7.672 1 55.12 97 ALA A CA 1
ATOM 778 C C . ALA A 1 97 ? -3.254 6.051 -6.273 1 55.12 97 ALA A C 1
ATOM 780 O O . ALA A 1 97 ? -4.301 5.773 -5.684 1 55.12 97 ALA A O 1
ATOM 781 N N . PRO A 1 98 ? -2.127 6.285 -5.637 1 50.09 98 PRO A N 1
ATOM 782 C CA . PRO A 1 98 ? -2.1 6.652 -4.219 1 50.09 98 PRO A CA 1
ATOM 783 C C . PRO A 1 98 ? -3.111 7.742 -3.871 1 50.09 98 PRO A C 1
ATOM 785 O O . PRO A 1 98 ? -3.076 8.828 -4.453 1 50.09 98 PRO A O 1
ATOM 788 N N . VAL A 1 99 ? -4.355 7.453 -4.191 1 52.31 99 VAL A N 1
ATOM 789 C CA . VAL A 1 99 ? -5.156 8.484 -3.545 1 52.31 99 VAL A CA 1
ATOM 790 C C . VAL A 1 99 ? -5.051 8.352 -2.027 1 52.31 99 VAL A C 1
ATOM 792 O O . VAL A 1 99 ? -5.172 7.25 -1.485 1 52.31 99 VAL A O 1
ATOM 795 N N . SER A 1 100 ? -4.281 9.188 -1.452 1 61.75 100 SER A N 1
ATOM 796 C CA . SER A 1 100 ? -4.242 9.125 0.005 1 61.75 100 SER A CA 1
ATOM 797 C C . SER A 1 100 ? -5.641 9.273 0.601 1 61.75 100 SER A C 1
ATOM 799 O O . SER A 1 100 ? -6.309 10.289 0.389 1 61.75 100 SER A O 1
ATOM 801 N N . ARG A 1 101 ? -6.098 8.156 1.086 1 74.69 101 ARG A N 1
ATOM 802 C CA . ARG A 1 101 ? -7.348 8.234 1.831 1 74.69 101 ARG A CA 1
ATOM 803 C C . ARG A 1 101 ? -7.098 8.648 3.279 1 74.69 101 ARG A C 1
ATOM 805 O O . ARG A 1 101 ? -5.988 8.492 3.789 1 74.69 101 ARG A O 1
ATOM 812 N N . LEU A 1 102 ? -8.117 9.227 3.846 1 86.5 102 LEU A N 1
ATOM 813 C CA . LEU A 1 102 ? -7.973 9.703 5.219 1 86.5 102 LEU A CA 1
ATOM 814 C C . LEU A 1 102 ? -7.477 8.586 6.133 1 86.5 102 LEU A C 1
ATOM 816 O O . LEU A 1 102 ? -6.531 8.781 6.898 1 86.5 102 LEU A O 1
ATOM 820 N N . LYS A 1 103 ? -8.07 7.371 5.996 1 82.5 103 LYS A N 1
ATOM 821 C CA . LYS A 1 103 ? -7.715 6.266 6.879 1 82.5 103 LYS A CA 1
ATOM 822 C C . LYS A 1 103 ? -6.234 5.914 6.746 1 82.5 103 LYS A C 1
ATOM 824 O O . LYS A 1 103 ? -5.605 5.473 7.711 1 82.5 103 LYS A O 1
ATOM 829 N N . ASP A 1 104 ? -5.734 6.195 5.555 1 73 104 ASP A N 1
ATOM 830 C CA . ASP A 1 104 ? -4.336 5.867 5.305 1 73 104 ASP A CA 1
ATOM 831 C C . ASP A 1 104 ? -3.404 6.793 6.086 1 73 104 ASP A C 1
ATOM 833 O O . ASP A 1 104 ? -2.279 6.418 6.418 1 73 104 ASP A O 1
ATOM 837 N N . LEU A 1 105 ? -3.844 7.949 6.367 1 74.69 105 LEU A N 1
ATOM 838 C CA . LEU A 1 105 ? -3.025 8.953 7.039 1 74.69 105 LEU A CA 1
ATOM 839 C C . LEU A 1 105 ? -3.131 8.82 8.555 1 74.69 105 LEU A C 1
ATOM 841 O O . LEU A 1 105 ? -2.344 9.414 9.289 1 74.69 105 LEU A O 1
ATOM 845 N N . LEU A 1 106 ? -4.004 7.977 8.961 1 80.5 106 LEU A N 1
ATOM 846 C CA . LEU A 1 106 ? -4.281 7.934 10.391 1 80.5 106 LEU A CA 1
ATOM 847 C C . LEU A 1 106 ? -3.307 7 11.109 1 80.5 106 LEU A C 1
ATOM 849 O O . LEU A 1 106 ? -3.354 6.867 12.328 1 80.5 106 LEU A O 1
ATOM 853 N N . ARG A 1 107 ? -2.521 6.453 10.367 1 68.12 107 ARG A N 1
ATOM 854 C CA . ARG A 1 107 ? -1.415 5.746 11 1 68.12 107 ARG A CA 1
ATOM 855 C C . ARG A 1 107 ? -0.511 6.711 11.758 1 68.12 107 ARG A C 1
ATOM 857 O O . ARG A 1 107 ? 0.247 6.301 12.641 1 68.12 107 ARG A O 1
ATOM 864 N N . THR A 1 108 ? -0.597 7.895 11.328 1 66.25 108 THR A N 1
ATOM 865 C CA . THR A 1 108 ? 0.094 8.984 12.008 1 66.25 108 THR A CA 1
ATOM 866 C C . THR A 1 108 ? -0.847 9.703 12.969 1 66.25 108 THR A C 1
ATOM 868 O O . THR A 1 108 ? -2.045 9.82 12.703 1 66.25 108 THR A O 1
ATOM 871 N N . ARG A 1 109 ? -0.266 10.133 14.023 1 75.56 109 ARG A N 1
ATOM 872 C CA . ARG A 1 109 ? -1.062 10.891 14.977 1 75.56 109 ARG A CA 1
ATOM 873 C C . ARG A 1 109 ? -1.212 12.344 14.531 1 75.56 109 ARG A C 1
ATOM 875 O O . ARG A 1 109 ? -0.221 13.016 14.234 1 75.56 109 ARG A O 1
ATOM 882 N N . TRP A 1 110 ? -2.406 12.734 14.484 1 80.94 110 TRP A N 1
ATOM 883 C CA . TRP A 1 110 ? -2.729 14.102 14.094 1 80.94 110 TRP A CA 1
ATOM 884 C C . TRP A 1 110 ? -3.307 14.883 15.273 1 80.94 110 TRP A C 1
ATOM 886 O O . TRP A 1 110 ? -4.121 14.359 16.031 1 80.94 110 TRP A O 1
ATOM 896 N N . GLU A 1 111 ? -2.791 16.047 15.477 1 80.38 111 GLU A N 1
ATOM 897 C CA . GLU A 1 111 ? -3.271 16.906 16.562 1 80.38 111 GLU A CA 1
ATOM 898 C C . GLU A 1 111 ? -3.854 18.203 16.016 1 80.38 111 GLU A C 1
ATOM 900 O O . GLU A 1 111 ? -3.275 18.828 15.109 1 80.38 111 GLU A O 1
ATOM 905 N N . ASN A 1 112 ? -5.023 18.594 16.672 1 85.62 112 ASN A N 1
ATOM 906 C CA . ASN A 1 112 ? -5.684 19.844 16.344 1 85.62 112 ASN A CA 1
ATOM 907 C C . ASN A 1 112 ? -5.926 19.969 14.844 1 85.62 112 ASN A C 1
ATOM 909 O O . ASN A 1 112 ? -5.531 20.969 14.227 1 85.62 112 ASN A O 1
ATOM 913 N N . LEU A 1 113 ? -6.555 18.969 14.289 1 89.5 113 LEU A N 1
ATOM 914 C CA . LEU A 1 113 ? -6.789 18.828 12.852 1 89.5 113 LEU A CA 1
ATOM 915 C C . LEU A 1 113 ? -8.172 19.328 12.477 1 89.5 113 LEU A C 1
ATOM 917 O O . LEU A 1 113 ? -9.141 19.125 13.211 1 89.5 113 LEU A O 1
ATOM 921 N N . HIS A 1 114 ? -8.234 20.016 11.383 1 91.56 114 HIS A N 1
ATOM 922 C CA . HIS A 1 114 ? -9.492 20.422 10.789 1 91.56 114 HIS A CA 1
ATOM 923 C C . HIS A 1 114 ? -9.695 19.766 9.422 1 91.56 114 HIS A C 1
ATOM 925 O O . HIS A 1 114 ? -8.859 19.922 8.531 1 91.56 114 HIS A O 1
ATOM 931 N N . LEU A 1 115 ? -10.742 19.094 9.219 1 93.5 115 LEU A N 1
ATOM 932 C CA . LEU A 1 115 ? -11.086 18.453 7.953 1 93.5 115 LEU A CA 1
ATOM 933 C C . LEU A 1 115 ? -12.008 19.328 7.125 1 93.5 115 LEU A C 1
ATOM 935 O O . LEU A 1 115 ? -13.031 19.812 7.625 1 93.5 115 LEU A O 1
ATOM 939 N N . LEU A 1 116 ? -11.602 19.531 5.945 1 92.75 116 LEU A N 1
ATOM 940 C CA . LEU A 1 116 ? -12.375 20.375 5.035 1 92.75 116 LEU A CA 1
ATOM 941 C C . LEU A 1 116 ? -12.758 19.594 3.777 1 92.75 116 LEU A C 1
ATOM 943 O O . LEU A 1 116 ? -12.125 18.594 3.445 1 92.75 116 LEU A O 1
ATOM 947 N N . HIS A 1 117 ? -13.82 20.047 3.166 1 91.56 117 HIS A N 1
ATOM 948 C CA . HIS A 1 117 ? -14.219 19.5 1.87 1 91.56 117 HIS A CA 1
ATOM 949 C C . HIS A 1 117 ? -13.617 20.312 0.728 1 91.56 117 HIS A C 1
ATOM 951 O O . HIS A 1 117 ? -13.562 21.547 0.799 1 91.56 117 HIS A O 1
ATOM 957 N N . LYS A 1 118 ? -13.211 19.734 -0.295 1 82.38 118 LYS A N 1
ATOM 958 C CA . LYS A 1 118 ? -12.492 20.375 -1.395 1 82.38 118 LYS A CA 1
ATOM 959 C C . LYS A 1 118 ? -13.375 21.391 -2.111 1 82.38 118 LYS A C 1
ATOM 961 O O . LYS A 1 118 ? -12.906 22.469 -2.502 1 82.38 118 LYS A O 1
ATOM 966 N N . ASP A 1 119 ? -14.656 21.109 -2.223 1 77.62 119 ASP A N 1
ATOM 967 C CA . ASP A 1 119 ? -15.516 21.891 -3.102 1 77.62 119 ASP A CA 1
ATOM 968 C C . ASP A 1 119 ? -16.531 22.703 -2.299 1 77.62 119 ASP A C 1
ATOM 970 O O . ASP A 1 119 ? -17.109 23.672 -2.805 1 77.62 119 ASP A O 1
ATOM 974 N N . VAL A 1 120 ? -16.906 22.172 -1.152 1 81.75 120 VAL A N 1
ATOM 975 C CA . VAL A 1 120 ? -17.984 22.75 -0.363 1 81.75 120 VAL A CA 1
ATOM 976 C C . VAL A 1 120 ? -17.422 23.328 0.94 1 81.75 120 VAL A C 1
ATOM 978 O O . VAL A 1 120 ?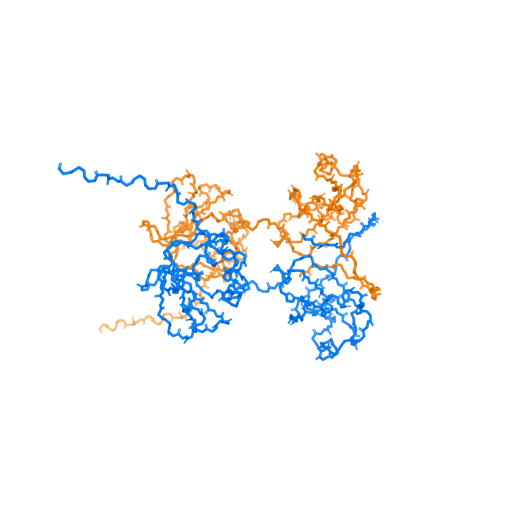 -16.625 22.672 1.617 1 81.75 120 VAL A O 1
ATOM 981 N N . GLU A 1 121 ? -17.766 24.547 1.171 1 84.06 121 GLU A N 1
ATOM 982 C CA . GLU A 1 121 ? -17.391 25.125 2.457 1 84.06 121 GLU A CA 1
ATOM 983 C C . GLU A 1 121 ? -18.141 24.453 3.605 1 84.06 121 GLU A C 1
ATOM 985 O O . GLU A 1 121 ? -19.359 24.469 3.641 1 84.06 121 GLU A O 1
ATOM 990 N N . VAL A 1 122 ? -17.391 23.75 4.465 1 84.69 122 VAL A N 1
ATOM 991 C CA . VAL A 1 122 ? -17.984 23.125 5.645 1 84.69 122 VAL A CA 1
ATOM 992 C C . VAL A 1 122 ? -17.484 23.828 6.906 1 84.69 122 VAL A C 1
ATOM 994 O O . VAL A 1 122 ? -16.453 24.484 6.891 1 84.69 122 VAL A O 1
ATOM 997 N N . GLN A 1 123 ? -18.266 23.766 7.938 1 80.81 123 GLN A N 1
ATOM 998 C CA . GLN A 1 123 ? -17.828 24.25 9.234 1 80.81 123 GLN A CA 1
ATOM 999 C C . GLN A 1 123 ? -16.922 23.234 9.922 1 80.81 123 GLN A C 1
ATOM 1001 O O . GLN A 1 123 ? -17.391 22.203 10.406 1 80.81 123 GLN A O 1
ATOM 1006 N N . PRO A 1 124 ? -15.656 23.531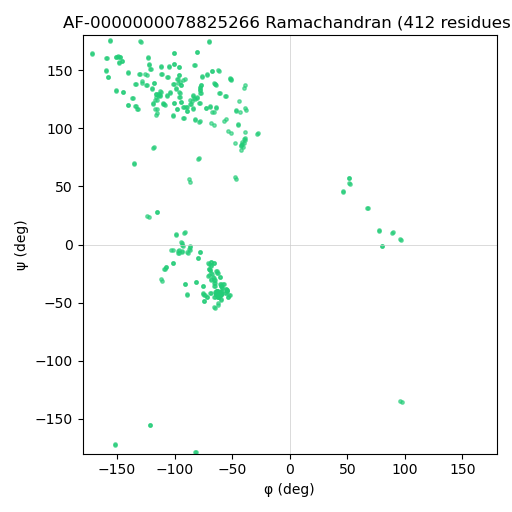 9.938 1 86.31 124 PRO A N 1
ATOM 1007 C CA . PRO A 1 124 ? -14.766 22.531 10.547 1 86.31 124 PRO A CA 1
ATOM 1008 C C . PRO A 1 124 ? -14.828 22.547 12.07 1 86.31 124 PRO A C 1
ATOM 1010 O O . PRO A 1 124 ? -15.18 23.562 12.672 1 86.31 124 PRO A O 1
ATOM 1013 N N . ALA A 1 125 ? -14.703 21.438 12.688 1 89.94 125 ALA A N 1
ATOM 1014 C CA . ALA A 1 125 ? -14.492 21.281 14.125 1 89.94 125 ALA A CA 1
ATOM 1015 C C . ALA A 1 125 ? -13.055 20.859 14.43 1 89.94 125 ALA A C 1
ATOM 1017 O O . ALA A 1 125 ? -12.43 20.156 13.641 1 89.94 125 ALA A O 1
ATOM 1018 N N . THR A 1 126 ? -12.555 21.375 15.531 1 88.31 126 THR A N 1
ATOM 1019 C CA . THR A 1 126 ? -11.203 20.984 15.93 1 88.31 126 THR A CA 1
ATOM 1020 C C . THR A 1 126 ? -11.18 19.547 16.453 1 88.31 126 THR A C 1
ATOM 1022 O O . THR A 1 126 ? -11.836 19.234 17.438 1 88.31 126 THR A O 1
ATOM 1025 N N . ILE A 1 127 ? -10.453 18.781 15.75 1 89.31 127 ILE A N 1
ATOM 1026 C CA . ILE A 1 127 ? -10.18 17.422 16.219 1 89.31 127 ILE A CA 1
ATOM 1027 C C . ILE A 1 127 ? -8.891 17.406 17.031 1 89.31 127 ILE A C 1
ATOM 1029 O O . ILE A 1 127 ? -7.797 17.547 16.469 1 89.31 127 ILE A O 1
ATOM 1033 N N . VAL A 1 128 ? -9.023 17.234 18.234 1 83.19 128 VAL A N 1
ATOM 1034 C CA . VAL A 1 128 ? -7.891 17.391 19.141 1 83.19 128 VAL A CA 1
ATOM 1035 C C . VAL A 1 128 ? -6.844 16.312 18.844 1 83.19 128 VAL A C 1
ATOM 1037 O O . VAL A 1 128 ? -5.645 16.594 18.828 1 83.19 128 VAL A O 1
ATOM 1040 N N . GLU A 1 129 ? -7.32 15.125 18.688 1 84 129 GLU A N 1
ATOM 1041 C CA . GLU A 1 129 ? -6.438 14.008 18.375 1 84 129 GLU A CA 1
ATOM 1042 C C . GLU A 1 129 ? -7.125 13.016 17.438 1 84 129 GLU A C 1
ATOM 1044 O O . GLU A 1 129 ? -8.312 12.711 17.609 1 84 129 GLU A O 1
ATOM 1049 N N . LEU A 1 130 ? -6.41 12.672 16.406 1 87.25 130 LEU A N 1
ATOM 1050 C CA . LEU A 1 130 ? -6.938 11.688 15.461 1 87.25 130 LEU A CA 1
ATOM 1051 C C . LEU A 1 130 ? -5.836 10.742 14.992 1 87.25 130 LEU A C 1
ATOM 1053 O O . LEU A 1 130 ? -4.789 11.188 14.516 1 87.25 130 LEU A O 1
ATOM 1057 N N . ASP A 1 131 ? -6.004 9.516 15.242 1 85.5 131 ASP A N 1
ATOM 1058 C CA . ASP A 1 131 ? -5.129 8.477 14.711 1 85.5 131 ASP A CA 1
ATOM 1059 C C . ASP A 1 131 ? -5.879 7.156 14.555 1 85.5 131 ASP A C 1
ATOM 1061 O O . ASP A 1 131 ? -7.109 7.117 14.648 1 85.5 131 ASP A O 1
ATOM 1065 N N . GLU A 1 132 ? -5.195 6.098 14.25 1 78.44 132 GLU A N 1
ATOM 1066 C CA . GLU A 1 132 ? -5.824 4.82 13.922 1 78.44 132 GLU A CA 1
ATOM 1067 C C . GLU A 1 132 ? -6.551 4.238 15.133 1 78.44 132 GLU A C 1
ATOM 1069 O O . GLU A 1 132 ? -7.41 3.367 14.984 1 78.44 132 GLU A O 1
ATOM 1074 N N . HIS A 1 133 ? -6.277 4.738 16.328 1 81.25 133 HIS A N 1
ATOM 1075 C CA . HIS A 1 133 ? -6.863 4.18 17.547 1 81.25 133 HIS A CA 1
ATOM 1076 C C . HIS A 1 133 ? -8 5.051 18.062 1 81.25 133 HIS A C 1
ATOM 1078 O O . HIS A 1 133 ? -8.672 4.695 19.031 1 81.25 133 HIS A O 1
ATOM 1084 N N . THR A 1 134 ? -8.172 6.07 17.469 1 87.38 134 THR A N 1
ATOM 1085 C CA . THR A 1 134 ? -9.188 7.016 17.922 1 87.38 134 THR A CA 1
ATOM 1086 C C . THR A 1 134 ? -10.578 6.398 17.844 1 87.38 134 THR A C 1
ATOM 1088 O O . THR A 1 134 ? -11.391 6.562 18.75 1 87.38 134 THR A O 1
ATOM 1091 N N . LEU A 1 135 ? -10.891 5.68 16.781 1 88.5 135 LEU A N 1
ATOM 1092 C CA . LEU A 1 135 ? -12.211 5.105 16.578 1 88.5 135 LEU A CA 1
ATOM 1093 C C . LEU A 1 135 ? -12.242 3.645 17.016 1 88.5 135 LEU A C 1
ATOM 1095 O O . LEU A 1 135 ? -11.266 2.912 16.828 1 88.5 135 LEU A O 1
ATOM 1099 N N . THR A 1 136 ? -13.336 3.221 17.609 1 83.88 136 THR A N 1
ATOM 1100 C CA . THR A 1 136 ? -13.609 1.805 17.828 1 83.88 136 THR A CA 1
ATOM 1101 C C . THR A 1 136 ? -13.906 1.092 16.516 1 83.88 136 THR A C 1
ATOM 1103 O O . THR A 1 136 ? -14 1.73 15.469 1 83.88 136 THR A O 1
ATOM 1106 N N . ASP A 1 137 ? -14.055 -0.193 16.641 1 80.44 137 ASP A N 1
ATOM 1107 C CA . ASP A 1 137 ? -14.43 -0.952 15.445 1 80.44 137 ASP A CA 1
ATOM 1108 C C . ASP A 1 137 ? -15.789 -0.506 14.914 1 80.44 137 ASP A C 1
ATOM 1110 O O . ASP A 1 137 ? -15.977 -0.388 13.703 1 80.44 137 ASP A O 1
ATOM 1114 N N . ALA A 1 138 ? -16.672 -0.314 15.844 1 79.31 138 ALA A N 1
ATOM 1115 C CA . ALA A 1 138 ? -18 0.176 15.453 1 79.31 138 ALA A CA 1
ATOM 1116 C C . ALA A 1 138 ? -17.906 1.547 14.789 1 79.31 138 ALA A C 1
ATOM 1118 O O . ALA A 1 138 ? -18.609 1.827 13.82 1 79.31 138 ALA A O 1
ATOM 1119 N N . GLY A 1 139 ? -17.031 2.416 15.352 1 86.5 139 GLY A N 1
ATOM 1120 C CA . GLY A 1 139 ? -16.812 3.721 14.75 1 86.5 139 GLY A CA 1
ATOM 1121 C C . GLY A 1 139 ? -16.219 3.641 13.352 1 86.5 139 GLY A C 1
ATOM 1122 O O . GLY A 1 139 ? -16.656 4.355 12.445 1 86.5 139 GLY A O 1
ATOM 1123 N N . LYS A 1 140 ? -15.25 2.785 13.156 1 85.81 140 LYS A N 1
ATOM 1124 C CA . LYS A 1 140 ? -14.633 2.602 11.844 1 85.81 140 LYS A CA 1
ATOM 1125 C C . LYS A 1 140 ? -15.664 2.15 10.812 1 85.81 140 LYS A C 1
ATOM 1127 O O . LYS A 1 140 ? -15.609 2.561 9.656 1 85.81 140 LYS A O 1
ATOM 1132 N N . GLU A 1 141 ? -16.594 1.352 11.234 1 80.75 141 GLU A N 1
ATOM 1133 C CA . GLU A 1 141 ? -17.656 0.888 10.344 1 80.75 141 GLU A CA 1
ATOM 1134 C C . GLU A 1 141 ? -18.641 2.01 10.023 1 80.75 141 GLU A C 1
ATOM 1136 O O . GLU A 1 141 ? -19.047 2.188 8.867 1 80.75 141 GLU A O 1
ATOM 1141 N N . ALA A 1 142 ? -19.031 2.738 11.008 1 82.5 142 ALA A N 1
ATOM 1142 C CA . ALA A 1 142 ? -20.031 3.795 10.867 1 82.5 142 ALA A CA 1
ATOM 1143 C C . ALA A 1 142 ? -19.516 4.922 9.977 1 82.5 142 ALA A C 1
ATOM 1145 O O . ALA A 1 142 ? -20.281 5.547 9.242 1 82.5 142 ALA A O 1
ATOM 1146 N N . TRP A 1 143 ? -18.203 5.082 10.039 1 90.88 143 TRP A N 1
ATOM 1147 C CA . TRP A 1 143 ? -17.641 6.242 9.359 1 90.88 143 TRP A CA 1
ATOM 1148 C C . TRP A 1 143 ? -16.734 5.812 8.203 1 90.88 143 TRP A C 1
ATOM 1150 O O . TRP A 1 143 ? -15.789 6.516 7.848 1 90.88 143 TRP A O 1
ATOM 1160 N N . THR A 1 144 ? -17.016 4.668 7.637 1 86.88 144 THR A N 1
ATOM 1161 C CA . THR A 1 144 ? -16.219 4.125 6.539 1 86.88 144 THR A CA 1
ATOM 1162 C C . THR A 1 144 ? -16.203 5.082 5.355 1 86.88 144 THR A C 1
ATOM 1164 O O . THR A 1 144 ? -15.18 5.223 4.676 1 86.88 144 THR A O 1
ATOM 1167 N N . ASP A 1 145 ? -17.297 5.75 5.074 1 87.5 145 ASP A N 1
ATOM 1168 C CA . ASP A 1 145 ? -17.391 6.672 3.947 1 87.5 145 ASP A CA 1
ATOM 1169 C C . ASP A 1 145 ? -16.422 7.852 4.121 1 87.5 145 ASP A C 1
ATOM 1171 O O . ASP A 1 145 ? -15.82 8.312 3.15 1 87.5 145 ASP A O 1
ATOM 1175 N N . VAL A 1 146 ? -16.281 8.383 5.359 1 92.19 146 VAL A N 1
ATOM 1176 C CA . VAL A 1 146 ? -15.383 9.5 5.625 1 92.19 146 VAL A CA 1
ATOM 1177 C C . VAL A 1 146 ? -13.938 9.008 5.637 1 92.19 146 VAL A C 1
ATOM 1179 O O . VAL A 1 146 ? -13.047 9.664 5.09 1 92.19 146 VAL A O 1
ATOM 1182 N N . LEU A 1 147 ? -13.734 7.895 6.254 1 89.62 147 LEU A N 1
ATOM 1183 C CA . LEU A 1 147 ? -12.398 7.324 6.344 1 89.62 147 LEU A CA 1
ATOM 1184 C C . LEU A 1 147 ? -11.859 6.977 4.957 1 89.62 147 LEU A C 1
ATOM 1186 O O . LEU A 1 147 ? -10.648 7.012 4.73 1 89.62 147 LEU A O 1
ATOM 1190 N N . ASP A 1 148 ? -12.742 6.754 4.027 1 83.31 148 ASP A N 1
ATOM 1191 C CA . ASP A 1 148 ? -12.359 6.375 2.67 1 83.31 148 ASP A CA 1
ATOM 1192 C C . ASP A 1 148 ? -12.266 7.605 1.766 1 83.31 148 ASP A C 1
ATOM 1194 O O . ASP A 1 148 ? -11.977 7.484 0.574 1 83.31 148 ASP A O 1
ATOM 1198 N N . ALA A 1 149 ? -12.5 8.773 2.324 1 85.81 149 ALA A N 1
ATOM 1199 C CA . ALA A 1 149 ? -12.367 10 1.543 1 85.81 149 ALA A CA 1
ATOM 1200 C C . ALA A 1 149 ? -10.938 10.18 1.046 1 85.81 149 ALA A C 1
ATOM 1202 O O . ALA A 1 149 ? -9.984 9.758 1.703 1 85.81 149 ALA A O 1
ATOM 1203 N N . GLU A 1 150 ? -10.805 10.812 -0.09 1 78.5 150 GLU A N 1
ATOM 1204 C CA . GLU A 1 150 ? -9.508 11.125 -0.675 1 78.5 150 GLU A CA 1
ATOM 1205 C C . GLU A 1 150 ? -8.914 12.391 -0.073 1 78.5 150 GLU A C 1
ATOM 1207 O O . GLU A 1 150 ? -9.594 13.422 0.011 1 78.5 150 GLU A O 1
ATOM 1212 N N . VAL A 1 151 ? -7.715 12.266 0.432 1 82.19 151 VAL A N 1
ATOM 1213 C CA . VAL A 1 151 ? -7.027 13.445 0.928 1 82.19 151 VAL A CA 1
ATOM 1214 C C . VAL A 1 151 ? -6.336 14.164 -0.23 1 82.19 151 VAL A C 1
ATOM 1216 O O . VAL A 1 151 ? -5.422 13.617 -0.851 1 82.19 151 VAL A O 1
ATOM 1219 N N . VAL A 1 152 ? -6.77 15.336 -0.44 1 73 152 VAL A N 1
ATOM 1220 C CA . VAL A 1 152 ? -6.289 16.109 -1.58 1 73 152 VAL A CA 1
ATOM 1221 C C . VAL A 1 152 ? -5.055 16.906 -1.179 1 73 152 VAL A C 1
ATOM 1223 O O . VAL A 1 152 ? -4.086 17 -1.938 1 73 152 VAL A O 1
ATOM 1226 N N . LYS A 1 153 ? -5.121 17.5 -0.002 1 73.12 153 LYS A N 1
ATOM 1227 C CA . LYS A 1 153 ? -4.004 18.297 0.488 1 73.12 153 LYS A CA 1
ATOM 1228 C C . LYS A 1 153 ? -4.066 18.453 2.004 1 73.12 153 LYS A C 1
ATOM 1230 O O . LYS A 1 153 ? -5.141 18.375 2.598 1 73.12 153 LYS A O 1
ATOM 1235 N N . VAL A 1 154 ? -2.926 18.578 2.615 1 75.75 154 VAL A N 1
ATOM 1236 C CA . VAL A 1 154 ? -2.721 18.906 4.02 1 75.75 154 VAL A CA 1
ATOM 1237 C C . VAL A 1 154 ? -1.936 20.219 4.129 1 75.75 154 VAL A C 1
ATOM 1239 O O . VAL A 1 154 ? -0.874 20.359 3.52 1 75.75 154 VAL A O 1
ATOM 1242 N N . TYR A 1 155 ? -2.572 21.125 4.785 1 69 155 TYR A N 1
ATOM 1243 C CA . TYR A 1 155 ? -1.971 22.453 4.812 1 69 155 TYR A CA 1
ATOM 1244 C C . TYR A 1 155 ? -2.338 23.203 6.094 1 69 155 TYR A C 1
ATOM 1246 O O . TYR A 1 155 ? -3.188 22.734 6.863 1 69 155 TYR A O 1
ATOM 1254 N N . THR A 1 156 ? -1.555 24.266 6.438 1 75.19 156 THR A N 1
ATOM 1255 C CA . THR A 1 156 ? -1.947 25.203 7.484 1 75.19 156 THR A CA 1
ATOM 1256 C C . THR A 1 156 ? -2.775 26.344 6.906 1 75.19 156 THR A C 1
ATOM 1258 O O . THR A 1 156 ? -2.297 27.109 6.055 1 75.19 156 THR A O 1
ATOM 1261 N N . GLY A 1 157 ? -3.992 26.391 7.309 1 69.56 157 GLY A N 1
ATOM 1262 C CA . GLY A 1 157 ? -4.895 27.438 6.84 1 69.56 157 GLY A CA 1
ATOM 1263 C C . GLY A 1 157 ? -5.461 28.281 7.961 1 69.56 157 GLY A C 1
ATOM 1264 O O . GLY A 1 157 ? -4.84 28.422 9.016 1 69.56 157 GLY A O 1
ATOM 1265 N N . TYR A 1 158 ? -6.574 28.844 7.684 1 72.94 158 TYR A N 1
ATOM 1266 C CA . TYR A 1 158 ? -7.23 29.766 8.602 1 72.94 158 TYR A CA 1
ATOM 1267 C C . TYR A 1 158 ? -7.492 29.094 9.953 1 72.94 158 TYR A C 1
ATOM 1269 O O . TYR A 1 158 ? -7.402 29.734 11 1 72.94 158 TYR A O 1
ATOM 1277 N N . TYR A 1 159 ? -7.773 27.844 9.953 1 81.12 159 TYR A N 1
ATOM 1278 C CA . TYR A 1 159 ? -8.148 27.125 11.164 1 81.12 159 TYR A CA 1
ATOM 1279 C C . TYR A 1 159 ? -6.953 26.375 11.742 1 81.12 159 TYR A C 1
ATOM 1281 O O . TYR A 1 159 ? -7.098 25.609 12.703 1 81.12 159 TYR A O 1
ATOM 1289 N N . GLY A 1 160 ? -5.797 26.641 11.156 1 80.38 160 GLY A N 1
ATOM 1290 C CA . GLY A 1 160 ? -4.625 25.875 11.547 1 80.38 160 GLY A CA 1
ATOM 1291 C C . GLY A 1 160 ? -4.34 24.719 10.602 1 80.38 160 GLY A C 1
ATOM 1292 O O . GLY A 1 160 ? -4.355 24.891 9.383 1 80.38 160 GLY A O 1
ATOM 1293 N N . LEU A 1 161 ? -4.02 23.5 11.211 1 82.12 161 LEU A N 1
ATOM 1294 C CA . LEU A 1 161 ? -3.762 22.297 10.43 1 82.12 161 LEU A CA 1
ATOM 1295 C C . LEU A 1 161 ? -5.043 21.797 9.766 1 82.12 161 LEU A C 1
ATOM 1297 O O . LEU A 1 161 ? -6.02 21.484 10.453 1 82.12 161 LEU A O 1
ATOM 1301 N N . GLN A 1 162 ? -4.98 21.797 8.43 1 82.75 162 GLN A N 1
ATOM 1302 C CA . GLN A 1 162 ? -6.172 21.469 7.656 1 82.75 162 GLN A CA 1
ATOM 1303 C C . GLN A 1 162 ? -5.879 20.375 6.637 1 82.75 162 GLN A C 1
ATOM 1305 O O . GLN A 1 162 ? -4.777 20.312 6.082 1 82.75 162 GLN A O 1
ATOM 1310 N N . MET A 1 163 ? -6.797 19.406 6.445 1 86.38 163 MET A N 1
ATOM 1311 C CA . MET A 1 163 ? -6.812 18.422 5.367 1 86.38 163 MET A CA 1
ATOM 1312 C C . MET A 1 163 ? -8.016 18.641 4.457 1 86.38 163 MET A C 1
ATOM 1314 O O . MET A 1 163 ? -9.148 18.734 4.93 1 86.38 163 MET A O 1
ATOM 1318 N N . GLU A 1 164 ? -7.75 18.734 3.217 1 85.19 164 GLU A N 1
ATOM 1319 C CA . GLU A 1 164 ? -8.828 18.828 2.234 1 85.19 164 GLU A CA 1
ATOM 1320 C C . GLU A 1 164 ? -9.172 17.453 1.666 1 85.19 164 GLU A C 1
ATOM 1322 O O . GLU A 1 164 ? -8.305 16.75 1.162 1 85.19 164 GLU A O 1
ATOM 1327 N N . LEU A 1 165 ? -10.438 17.125 1.832 1 87.25 165 LEU A N 1
ATOM 1328 C CA . LEU A 1 165 ? -10.891 15.797 1.429 1 87.25 165 LEU A CA 1
ATOM 1329 C C . LEU A 1 165 ? -11.828 15.883 0.233 1 87.25 165 LEU A C 1
ATOM 1331 O O . LEU A 1 165 ? -12.539 16.875 0.07 1 87.25 165 LEU A O 1
ATOM 1335 N N . ASP A 1 166 ? -11.773 14.875 -0.625 1 81.56 166 ASP A N 1
ATOM 1336 C CA . ASP A 1 166 ? -12.664 14.695 -1.767 1 81.56 166 ASP A CA 1
ATOM 1337 C C . ASP A 1 166 ? -13.383 13.352 -1.693 1 81.56 166 ASP A C 1
ATOM 1339 O O . ASP A 1 166 ? -13.086 12.531 -0.819 1 81.56 166 ASP A O 1
ATOM 1343 N N . LYS A 1 167 ? -14.539 13.195 -2.459 1 80.62 167 LYS A N 1
ATOM 1344 C CA . LYS A 1 167 ? -15.305 11.961 -2.604 1 80.62 167 LYS A CA 1
ATOM 1345 C C . LYS A 1 167 ? -15.977 11.57 -1.288 1 80.62 167 LYS A C 1
ATOM 1347 O O . LYS A 1 167 ? -15.961 10.398 -0.901 1 80.62 167 LYS A O 1
ATOM 1352 N N . VAL A 1 168 ? -16.312 12.57 -0.537 1 89.75 168 VAL A N 1
ATOM 1353 C CA . VAL A 1 168 ? -17.078 12.398 0.694 1 89.75 168 VAL A CA 1
ATOM 1354 C C . VAL A 1 168 ? -18.219 13.43 0.746 1 89.75 168 VAL A C 1
ATOM 1356 O O . VAL A 1 168 ? -18.047 14.562 0.292 1 89.75 168 VAL A O 1
ATOM 1359 N N . LYS A 1 169 ? -19.312 13.031 1.151 1 87.25 169 LYS A N 1
ATOM 1360 C CA . LYS A 1 169 ? -20.391 13.992 1.328 1 87.25 169 LYS A CA 1
ATOM 1361 C C . LYS A 1 169 ? -20.031 15.047 2.363 1 87.25 169 LYS A C 1
ATOM 1363 O O . LYS A 1 169 ? -19.578 14.719 3.465 1 87.25 169 LYS A O 1
ATOM 1368 N N . PRO A 1 170 ? -20.219 16.297 1.991 1 87.38 170 PRO A N 1
ATOM 1369 C CA . PRO A 1 170 ? -19.875 17.375 2.928 1 87.38 170 PRO A CA 1
ATOM 1370 C C . PRO A 1 170 ? -20.562 17.219 4.277 1 87.38 170 PRO A C 1
ATOM 1372 O O . PRO A 1 170 ? -19.969 17.469 5.324 1 87.38 170 PRO A O 1
ATOM 1375 N N . SER A 1 171 ? -21.812 16.797 4.262 1 87.31 171 SER A N 1
ATOM 1376 C CA . SER A 1 171 ? -22.562 16.656 5.508 1 87.31 171 SER A CA 1
ATOM 1377 C C . SER A 1 171 ? -21.938 15.586 6.402 1 87.31 171 SER A C 1
ATOM 1379 O O . SER A 1 171 ? -21.844 15.766 7.617 1 87.31 171 SER A O 1
ATOM 1381 N N . ARG A 1 172 ? -21.547 14.469 5.824 1 93.06 172 ARG A N 1
ATOM 1382 C CA . ARG A 1 172 ? -20.906 13.383 6.559 1 93.06 172 ARG A CA 1
ATOM 1383 C C . ARG A 1 172 ? -19.594 13.828 7.172 1 93.06 172 ARG A C 1
ATOM 1385 O O . ARG A 1 172 ? -19.25 13.453 8.297 1 93.06 172 ARG A O 1
ATOM 1392 N N . LEU A 1 173 ? -18.859 14.594 6.395 1 94.44 173 LEU A N 1
ATOM 1393 C CA . LEU A 1 173 ? -17.594 15.125 6.875 1 94.44 173 LEU A CA 1
ATOM 1394 C C . LEU A 1 173 ? -17.797 16.031 8.078 1 94.44 173 LEU A C 1
ATOM 1396 O O . LEU A 1 173 ? -17.062 15.938 9.07 1 94.44 173 LEU A O 1
ATOM 1400 N N . GLU A 1 174 ? -18.766 16.875 7.984 1 88.94 174 GLU A N 1
ATOM 1401 C CA . GLU A 1 174 ? -19.094 17.766 9.094 1 88.94 174 GLU A CA 1
ATOM 1402 C C . GLU A 1 174 ? -19.516 16.984 10.328 1 88.94 174 GLU A C 1
ATOM 1404 O O . GLU A 1 174 ? -19.094 17.297 11.445 1 88.94 174 GLU A O 1
ATOM 1409 N N . GLU A 1 175 ? -20.359 16.016 10.086 1 87.5 175 GLU A N 1
ATOM 1410 C CA . GLU A 1 175 ? -20.828 15.188 11.195 1 87.5 175 GLU A CA 1
ATOM 1411 C C . GLU A 1 175 ? -19.672 14.461 11.875 1 87.5 175 GLU A C 1
ATOM 1413 O O . GLU A 1 175 ? -19.641 14.344 13.102 1 87.5 175 GLU A O 1
ATOM 1418 N N . PHE A 1 176 ? -18.781 13.969 11.102 1 94.44 176 PHE A N 1
ATOM 1419 C CA . PHE A 1 176 ? -17.625 13.25 11.617 1 94.44 176 PHE A CA 1
ATOM 1420 C C . PHE A 1 176 ? -16.75 14.156 12.484 1 94.44 176 PHE A C 1
ATOM 1422 O O . PHE A 1 176 ? -16.375 13.773 13.594 1 94.44 176 PHE A O 1
ATOM 1429 N N . SER A 1 177 ? -16.438 15.32 11.891 1 92.5 177 SER A N 1
ATOM 1430 C CA . SER A 1 177 ? -15.625 16.281 12.633 1 92.5 177 SER A CA 1
ATOM 1431 C C . SER A 1 177 ? -16.312 16.703 13.922 1 92.5 177 SER A C 1
ATOM 1433 O O . SER A 1 177 ? -15.672 16.812 14.969 1 92.5 177 SER A O 1
ATOM 1435 N N . ALA A 1 178 ? -17.594 16.953 13.844 1 85.88 178 ALA A N 1
ATOM 1436 C CA . ALA A 1 178 ? -18.359 17.344 15.016 1 85.88 178 ALA A CA 1
ATOM 1437 C C . ALA A 1 178 ? -18.344 16.25 16.078 1 85.88 178 ALA A C 1
ATOM 1439 O O . ALA A 1 178 ? -18.188 16.531 17.266 1 85.88 178 ALA A O 1
ATOM 1440 N N . MET A 1 179 ? -18.531 15.078 15.617 1 87.62 179 MET A N 1
ATOM 1441 C CA . MET A 1 179 ? -18.516 13.938 16.531 1 87.62 179 MET A CA 1
ATOM 1442 C C . MET A 1 179 ? -17.188 13.828 17.25 1 87.62 179 MET A C 1
ATOM 1444 O O . MET A 1 179 ? -17.156 13.695 18.484 1 87.62 179 MET A O 1
ATOM 1448 N N . LEU A 1 180 ? -16.109 13.938 16.516 1 91.19 180 LEU A N 1
ATOM 1449 C CA . LEU A 1 180 ? -14.789 13.812 17.109 1 91.19 180 LEU A CA 1
ATOM 1450 C C . LEU A 1 180 ? -14.477 15 18.016 1 91.19 180 LEU A C 1
ATOM 1452 O O . LEU A 1 180 ? -13.625 14.906 18.891 1 91.19 180 LEU A O 1
ATOM 1456 N N . ALA A 1 181 ? -15.18 16.109 17.766 1 84 181 ALA A N 1
ATOM 1457 C CA . ALA A 1 181 ? -15.016 17.297 18.594 1 84 181 ALA A CA 1
ATOM 1458 C C . ALA A 1 181 ? -15.938 17.234 19.812 1 84 181 ALA A C 1
ATOM 1460 O O . ALA A 1 181 ? -15.906 18.141 20.656 1 84 181 ALA A O 1
ATOM 1461 N N . GLY A 1 182 ? -16.766 16.188 19.828 1 77.88 182 GLY A N 1
ATOM 1462 C CA . GLY A 1 182 ? -17.625 16.016 20.984 1 77.88 182 GLY A CA 1
ATOM 1463 C C . GLY A 1 182 ? -19.016 16.578 20.797 1 77.88 182 GLY A C 1
ATOM 1464 O O . GLY A 1 182 ? -19.812 16.625 21.75 1 77.88 182 GLY A O 1
ATOM 1465 N N . TYR A 1 183 ? -19.281 17.047 19.656 1 80 183 TYR A N 1
ATOM 1466 C CA . TYR A 1 183 ? -20.609 17.578 19.375 1 80 183 TYR A CA 1
ATOM 1467 C C . TYR A 1 183 ? -21.562 16.484 18.891 1 80 183 TYR A C 1
ATOM 1469 O O . TYR A 1 183 ? -22.078 16.547 17.781 1 80 183 TYR A O 1
ATOM 1477 N N . CYS A 1 184 ? -21.734 15.477 19.609 1 78.25 184 CYS A N 1
ATOM 1478 C CA . CYS A 1 184 ? -22.641 14.359 19.359 1 78.25 184 CYS A CA 1
ATOM 1479 C C . CYS A 1 184 ? -23.172 13.773 20.656 1 78.25 184 CYS A C 1
ATOM 1481 O O . CYS A 1 184 ? -22.641 14.07 21.734 1 78.25 184 CYS A O 1
ATOM 1483 N N . PRO A 1 185 ? -24.281 13.109 20.672 1 70.94 185 PRO A N 1
ATOM 1484 C CA . PRO A 1 185 ? -24.734 12.461 21.906 1 70.94 185 PRO A CA 1
ATOM 1485 C C . PRO A 1 185 ? -23.672 11.578 22.531 1 70.94 185 PRO A C 1
ATOM 1487 O O . PRO A 1 185 ? -22.875 10.953 21.828 1 70.94 185 PRO A O 1
ATOM 1490 N N . VAL A 1 186 ? -23.641 11.609 23.875 1 74.5 186 VAL A N 1
ATOM 1491 C CA . VAL A 1 186 ? -22.625 10.883 24.625 1 74.5 186 VAL A CA 1
ATOM 1492 C C . VAL A 1 186 ? -22.641 9.406 24.234 1 74.5 186 VAL A C 1
ATOM 1494 O O . VAL A 1 186 ? -21.594 8.781 24.109 1 74.5 186 VAL A O 1
ATOM 1497 N N . SER A 1 187 ? -23.812 8.891 24.016 1 77.88 187 SER A N 1
ATOM 1498 C CA . SER A 1 187 ? -23.938 7.484 23.641 1 77.88 187 SER A CA 1
ATOM 1499 C C . SER A 1 187 ? -23.203 7.191 22.328 1 77.88 187 SER A C 1
ATOM 1501 O O . SER A 1 187 ? -22.547 6.156 22.203 1 77.88 187 SER A O 1
ATOM 1503 N N . ASP A 1 188 ? -23.344 8.109 21.453 1 75 188 ASP A N 1
ATOM 1504 C CA . ASP A 1 188 ? -22.688 7.949 20.156 1 75 188 ASP A CA 1
ATOM 1505 C C . ASP A 1 188 ? -21.172 8.055 20.297 1 75 188 ASP A C 1
ATOM 1507 O O . ASP A 1 188 ? -20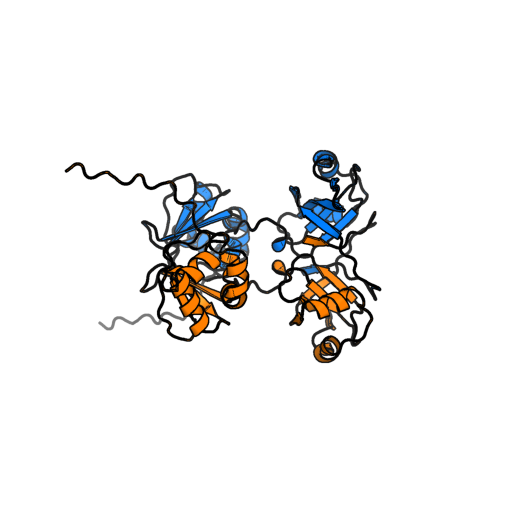.438 7.285 19.688 1 75 188 ASP A O 1
ATOM 1511 N N . TYR A 1 189 ? -20.75 8.961 21.062 1 80.19 189 TYR A N 1
ATOM 1512 C CA . TYR A 1 189 ? -19.312 9.164 21.25 1 80.19 189 TYR A CA 1
ATOM 1513 C C . TYR A 1 189 ? -18.672 7.93 21.875 1 80.19 189 TYR A C 1
ATOM 1515 O O . TYR A 1 189 ? -17.625 7.48 21.422 1 80.19 189 TYR A O 1
ATOM 1523 N N . GLU A 1 190 ? -19.328 7.398 22.891 1 77.31 190 GLU A N 1
ATOM 1524 C CA . GLU A 1 190 ? -18.797 6.223 23.562 1 77.31 190 GLU A CA 1
ATOM 1525 C C . G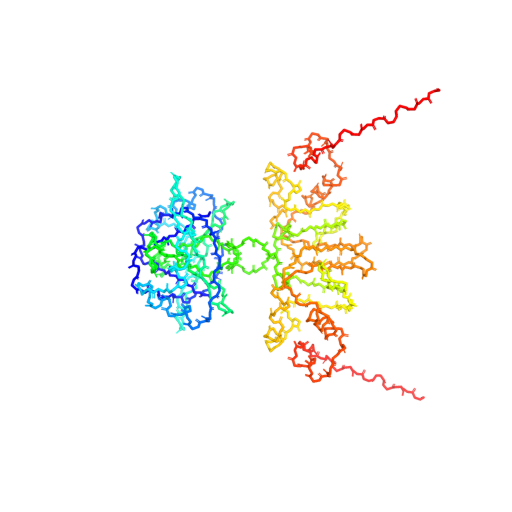LU A 1 190 ? -18.781 5.012 22.641 1 77.31 190 GLU A C 1
ATOM 1527 O O . GLU A 1 190 ? -17.906 4.156 22.734 1 77.31 190 GLU A O 1
ATOM 1532 N N . LYS A 1 191 ? -19.656 5.059 21.797 1 80.31 191 LYS A N 1
ATOM 1533 C CA . LYS A 1 191 ? -19.781 3.949 20.859 1 80.31 191 LYS A CA 1
ATOM 1534 C C . LYS A 1 191 ? -18.688 4 19.797 1 80.31 191 LYS A C 1
ATOM 1536 O O . LYS A 1 191 ? -18.141 2.967 19.406 1 80.31 191 LYS A O 1
ATOM 1541 N N . TRP A 1 192 ? -18.312 5.176 19.391 1 79.44 192 TRP A N 1
ATOM 1542 C CA . TRP A 1 192 ? -17.516 5.281 18.172 1 79.44 192 TRP A CA 1
ATOM 1543 C C . TRP A 1 192 ? -16.078 5.676 18.516 1 79.44 192 TRP A C 1
ATOM 1545 O O . TRP A 1 192 ? -15.172 5.473 17.703 1 79.44 192 TRP A O 1
ATOM 1555 N N . VAL A 1 193 ? -15.844 6.262 19.672 1 80.5 193 VAL A N 1
ATOM 1556 C CA . VAL A 1 193 ? -14.516 6.789 20 1 80.5 193 VAL A CA 1
ATOM 1557 C C . VAL A 1 193 ? -13.938 6.031 21.188 1 80.5 193 VAL A C 1
ATOM 1559 O O . VAL A 1 193 ? -14.617 5.84 22.203 1 80.5 193 VAL A O 1
ATOM 1562 N N . THR A 1 194 ? -12.742 5.586 21.031 1 77.06 194 THR A N 1
ATOM 1563 C CA . THR A 1 194 ? -12.07 4.832 22.078 1 77.06 194 THR A CA 1
ATOM 1564 C C . THR A 1 194 ? -11.859 5.703 23.312 1 77.06 194 THR A C 1
ATOM 1566 O O . THR A 1 194 ? -11.406 6.844 23.203 1 77.06 194 THR A O 1
ATOM 1569 N N . GLN A 1 195 ? -12.469 5.309 24.469 1 65.38 195 GLN A N 1
ATOM 1570 C CA . GLN A 1 195 ? -12.359 6.07 25.719 1 65.38 195 GLN A CA 1
ATOM 1571 C C . GLN A 1 195 ? -11.07 5.738 26.453 1 65.38 195 GLN A C 1
ATOM 1573 O O . GLN A 1 195 ? -10.594 4.602 26.406 1 65.38 195 GLN A O 1
ATOM 1578 N N . GLU A 1 196 ? -10.086 6.672 26.453 1 55.41 196 GLU A N 1
ATOM 1579 C CA . GLU A 1 196 ? -8.969 6.406 27.359 1 55.41 196 GLU A CA 1
ATOM 1580 C C . GLU A 1 196 ? -9.461 6 28.75 1 55.41 196 GLU A C 1
ATOM 1582 O O . GLU A 1 196 ? -10.477 6.504 29.219 1 55.41 196 GLU A O 1
ATOM 1587 N N . ASP A 1 197 ? -9.219 4.898 29.125 1 48.59 197 ASP A N 1
ATOM 1588 C CA . ASP A 1 197 ? -9.477 4.582 30.531 1 48.59 197 ASP A CA 1
ATOM 1589 C C . ASP A 1 197 ? -9.109 5.758 31.438 1 48.59 197 ASP A C 1
ATOM 1591 O O . ASP A 1 197 ? -7.973 6.234 31.406 1 48.59 197 ASP A O 1
ATOM 1595 N N . ASP A 1 198 ? -9.977 6.621 31.734 1 40.81 198 ASP A N 1
ATOM 1596 C CA . ASP A 1 198 ? -9.82 7.617 32.781 1 40.81 198 ASP A CA 1
ATOM 1597 C C . ASP A 1 198 ? -8.891 7.109 33.875 1 40.81 198 ASP A C 1
ATOM 1599 O O . ASP A 1 198 ? -9.172 6.09 34.531 1 40.81 198 ASP A O 1
ATOM 1603 N N . ALA A 1 199 ? -7.602 7.242 34.125 1 40.06 199 ALA A N 1
ATOM 1604 C CA . ALA A 1 199 ? -7.133 7.191 35.5 1 40.06 199 ALA A CA 1
ATOM 1605 C C . ALA A 1 199 ? -8.102 7.914 36.438 1 40.06 199 ALA A C 1
ATOM 1607 O O . ALA A 1 199 ? -8.75 8.883 36.031 1 40.06 199 ALA A O 1
ATOM 1608 N N . PRO A 1 200 ? -8.438 7.379 37.656 1 37.75 200 PRO A N 1
ATOM 1609 C CA . PRO A 1 200 ? -9.266 8.008 38.688 1 37.75 200 PRO A CA 1
ATOM 1610 C C . PRO A 1 200 ? -8.93 9.484 38.875 1 37.75 200 PRO A C 1
ATOM 1612 O O . PRO A 1 200 ? -7.766 9.828 39.094 1 37.75 200 PRO A O 1
ATOM 1615 N N . SER A 1 201 ? -9.422 10.391 38.188 1 33.62 201 SER A N 1
ATOM 1616 C CA . SER A 1 201 ? -9.391 11.758 38.688 1 33.62 201 SER A CA 1
ATOM 1617 C C . SER A 1 201 ? -9.688 11.805 40.188 1 33.62 201 SER A C 1
ATOM 1619 O O . SER A 1 201 ? -10.789 11.445 40.625 1 33.62 201 SER A O 1
ATOM 1621 N N . GLN A 1 202 ? -8.688 11.586 41.094 1 33.69 202 GLN A N 1
ATOM 1622 C CA . GLN A 1 202 ? -8.867 12.023 42.469 1 33.69 202 GLN A CA 1
ATOM 1623 C C . GLN A 1 202 ? -9.453 13.43 42.531 1 33.69 202 GLN A C 1
ATOM 1625 O O . GLN A 1 202 ? -8.977 14.336 41.844 1 33.69 202 GLN A O 1
ATOM 1630 N N . SER A 1 203 ? -10.789 13.562 42.844 1 32.16 203 SER A N 1
ATOM 1631 C CA . SER A 1 203 ? -11.555 14.727 43.25 1 32.16 203 SER A CA 1
ATOM 1632 C C . SER A 1 203 ? -10.766 15.609 44.219 1 32.16 203 SER A C 1
ATOM 1634 O O . SER A 1 203 ? -10.305 15.133 45.25 1 32.16 203 SER A O 1
ATOM 1636 N N . PRO A 1 204 ? -9.992 16.594 43.844 1 30.78 204 PRO A N 1
ATOM 1637 C CA . PRO A 1 204 ? -9.523 17.422 44.938 1 30.78 204 PRO A CA 1
ATOM 1638 C C . PRO A 1 204 ? -10.664 17.891 45.844 1 30.78 204 PRO A C 1
ATOM 1640 O O . PRO A 1 204 ? -11.719 18.297 45.344 1 30.78 204 PRO A O 1
ATOM 1643 N N . GLN A 1 205 ? -10.93 17.172 47 1 31.34 205 GLN A N 1
ATOM 1644 C CA . GLN A 1 205 ? -11.719 17.672 48.125 1 31.34 205 GLN A CA 1
ATOM 1645 C C . GLN A 1 205 ? -11.398 19.141 48.438 1 31.34 205 GLN A C 1
ATOM 1647 O O . GLN A 1 205 ? -10.25 19.484 48.719 1 31.34 205 GLN A O 1
ATOM 1652 N N . MET A 1 206 ? -12.133 20.031 47.75 1 26.3 206 MET A N 1
ATOM 1653 C CA . MET A 1 206 ? -12.164 21.422 48.219 1 26.3 206 MET A CA 1
ATOM 1654 C C . MET A 1 206 ? -12.281 21.469 49.719 1 26.3 206 MET A C 1
ATOM 1656 O O . MET A 1 206 ? -13.219 20.922 50.312 1 26.3 206 MET A O 1
ATOM 1660 N N . LYS A 1 207 ? -11.109 21.297 50.5 1 32.25 207 LYS A N 1
ATOM 1661 C CA . LYS A 1 207 ? -11.203 21.781 51.875 1 32.25 207 LYS A CA 1
ATOM 1662 C C . LYS A 1 207 ? -11.867 23.141 51.938 1 32.25 207 LYS A C 1
ATOM 1664 O O . LYS A 1 207 ? -11.461 24.078 51.25 1 32.25 207 LYS A O 1
ATOM 1669 N N . LEU A 1 208 ? -13.016 23.312 52.75 1 25.72 208 LEU A N 1
ATOM 1670 C CA . LEU A 1 208 ? -13.57 24.484 53.375 1 25.72 208 LEU A CA 1
ATOM 1671 C C . LEU A 1 208 ? -12.516 25.172 54.25 1 25.72 208 LEU A C 1
ATOM 1673 O O . LEU A 1 208 ? -11.719 24.516 54.906 1 25.72 208 LEU A O 1
ATOM 1677 N N . MET B 1 1 ? 3.936 -2.078 -13.125 1 92.88 1 MET B N 1
ATOM 1678 C CA . MET B 1 1 ? 4.129 -3.076 -12.078 1 92.88 1 MET B CA 1
ATOM 1679 C C . MET B 1 1 ? 4.141 -4.484 -12.664 1 92.88 1 MET B C 1
ATOM 1681 O O . MET B 1 1 ? 3.859 -4.672 -13.844 1 92.88 1 MET B O 1
ATOM 1685 N N . LYS B 1 2 ? 4.559 -5.469 -11.797 1 96 2 LYS B N 1
ATOM 1686 C CA . LYS B 1 2 ? 4.629 -6.848 -12.273 1 96 2 LYS B CA 1
ATOM 1687 C C . LYS B 1 2 ? 3.801 -7.777 -11.391 1 96 2 LYS B C 1
ATOM 1689 O O . LYS B 1 2 ? 3.633 -7.52 -10.195 1 96 2 LYS B O 1
ATOM 1694 N N . ALA B 1 3 ? 3.23 -8.773 -12.008 1 97.56 3 ALA B N 1
ATOM 1695 C CA . ALA B 1 3 ? 2.465 -9.789 -11.289 1 97.56 3 ALA B CA 1
ATOM 1696 C C . ALA B 1 3 ? 2.555 -11.148 -11.992 1 97.56 3 ALA B C 1
ATOM 1698 O O . ALA B 1 3 ? 2.982 -11.227 -13.148 1 97.56 3 ALA B O 1
ATOM 1699 N N . ILE B 1 4 ? 2.242 -12.195 -11.289 1 97.38 4 ILE B N 1
ATOM 1700 C CA . ILE B 1 4 ? 2.16 -13.539 -11.859 1 97.38 4 ILE B CA 1
ATOM 1701 C C . ILE B 1 4 ? 0.707 -13.875 -12.188 1 97.38 4 ILE B C 1
ATOM 1703 O O . ILE B 1 4 ? -0.129 -13.977 -11.281 1 97.38 4 ILE B O 1
ATOM 1707 N N . PHE B 1 5 ? 0.486 -14.07 -13.453 1 97.44 5 PHE B N 1
ATOM 1708 C CA . PHE B 1 5 ? -0.872 -14.383 -13.883 1 97.44 5 PHE B CA 1
ATOM 1709 C C . PHE B 1 5 ? -1.027 -15.883 -14.141 1 97.44 5 PHE B C 1
ATOM 1711 O O . PHE B 1 5 ? -0.133 -16.516 -14.703 1 97.44 5 PHE B O 1
ATOM 1718 N N . GLU B 1 6 ? -2.129 -16.375 -13.711 1 96.38 6 GLU B N 1
ATOM 1719 C CA . GLU B 1 6 ? -2.543 -17.734 -14.062 1 96.38 6 GLU B CA 1
ATOM 1720 C C . GLU B 1 6 ? -3.551 -17.719 -15.211 1 96.38 6 GLU B C 1
ATOM 1722 O O . GLU B 1 6 ? -4.473 -16.906 -15.227 1 96.38 6 GLU B O 1
ATOM 1727 N N . ARG B 1 7 ? -3.287 -18.594 -16.156 1 97.38 7 ARG B N 1
ATOM 1728 C CA . ARG B 1 7 ? -4.234 -18.766 -17.25 1 97.38 7 ARG B CA 1
ATOM 1729 C C . ARG B 1 7 ? -5.34 -19.75 -16.875 1 97.38 7 ARG B C 1
ATOM 1731 O O . ARG B 1 7 ? -5.062 -20.891 -16.484 1 97.38 7 ARG B O 1
ATOM 1738 N N . LYS B 1 8 ? -6.57 -19.312 -16.969 1 97.5 8 LYS B N 1
ATOM 1739 C CA . LYS B 1 8 ? -7.773 -20.109 -16.734 1 97.5 8 LYS B CA 1
ATOM 1740 C C . LYS B 1 8 ? -7.695 -20.828 -15.391 1 97.5 8 LYS B C 1
ATOM 1742 O O . LYS B 1 8 ? -7.859 -22.062 -15.328 1 97.5 8 LYS B O 1
ATOM 1747 N N . PRO B 1 9 ? -7.523 -20 -14.383 1 96.12 9 PRO B N 1
ATOM 1748 C CA . PRO B 1 9 ? -7.516 -20.641 -13.062 1 96.12 9 PRO B CA 1
ATOM 1749 C C . PRO B 1 9 ? -8.867 -21.266 -12.703 1 96.12 9 PRO B C 1
ATOM 1751 O O . PRO B 1 9 ? -9.914 -20.703 -13.031 1 96.12 9 PRO B O 1
ATOM 1754 N N . SER B 1 10 ? -8.781 -22.406 -12.141 1 96.12 10 SER B N 1
ATOM 1755 C CA . SER B 1 10 ? -10.016 -23.078 -11.734 1 96.12 10 SER B CA 1
ATOM 1756 C C . SER B 1 10 ? -10.625 -22.422 -10.5 1 96.12 10 SER B C 1
ATOM 1758 O O . SER B 1 10 ? -11.844 -22.297 -10.398 1 96.12 10 SER B O 1
ATOM 1760 N N . ASP B 1 11 ? -9.852 -22.109 -9.586 1 95.94 11 ASP B N 1
ATOM 1761 C CA . ASP B 1 11 ? -10.227 -21.406 -8.359 1 95.94 11 ASP B CA 1
ATOM 1762 C C . ASP B 1 11 ? -9.016 -20.734 -7.719 1 95.94 11 ASP B C 1
ATOM 1764 O O . ASP B 1 11 ? -7.879 -20.953 -8.141 1 95.94 11 ASP B O 1
ATOM 1768 N N . PHE B 1 12 ? -9.305 -19.812 -6.914 1 95.81 12 PHE B N 1
ATOM 1769 C CA . PHE B 1 12 ? -8.289 -19.25 -6.027 1 95.81 12 PHE B CA 1
ATOM 1770 C C . PHE B 1 12 ? -8.562 -19.641 -4.582 1 95.81 12 PHE B C 1
ATOM 1772 O O . PHE B 1 12 ? -9.664 -19.438 -4.07 1 95.81 12 PHE B O 1
ATOM 1779 N N . ASN B 1 13 ? -7.617 -20.297 -3.99 1 93.69 13 ASN B N 1
ATOM 1780 C CA . ASN B 1 13 ? -7.672 -20.641 -2.576 1 93.69 13 ASN B CA 1
ATOM 1781 C C . ASN B 1 13 ? -6.523 -20 -1.797 1 93.69 13 ASN B C 1
ATOM 1783 O O . ASN B 1 13 ? -5.52 -20.656 -1.514 1 93.69 13 ASN B O 1
ATOM 1787 N N . PRO B 1 14 ? -6.73 -18.781 -1.411 1 95.81 14 PRO B N 1
ATOM 1788 C CA . PRO B 1 14 ? -5.605 -18.078 -0.772 1 95.81 14 PRO B CA 1
ATOM 1789 C C . PRO B 1 14 ? -5.316 -18.609 0.633 1 95.81 14 PRO B C 1
ATOM 1791 O O . PRO B 1 14 ? -6.223 -19.078 1.319 1 95.81 14 PRO B O 1
ATOM 1794 N N . GLN B 1 15 ? -4.09 -18.609 1.018 1 96.56 15 GLN B N 1
ATOM 1795 C CA . GLN B 1 15 ? -3.529 -19 2.307 1 96.56 15 GLN B CA 1
ATOM 1796 C C . GLN B 1 15 ? -3.314 -17.781 3.205 1 96.56 15 GLN B C 1
ATOM 1798 O O . GLN B 1 15 ? -2.785 -16.766 2.764 1 96.56 15 GLN B O 1
ATOM 1803 N N . ASP B 1 16 ? -3.832 -17.953 4.488 1 96.31 16 ASP B N 1
ATOM 1804 C CA . ASP B 1 16 ? -3.564 -16.891 5.457 1 96.31 16 ASP B CA 1
ATOM 1805 C C . ASP B 1 16 ? -2.07 -16.781 5.762 1 96.31 16 ASP B C 1
ATOM 1807 O O . ASP B 1 16 ? -1.393 -17.812 5.91 1 96.31 16 ASP B O 1
ATOM 1811 N N . PHE B 1 17 ? -1.659 -15.516 5.82 1 97.56 17 PHE B N 1
ATOM 1812 C CA . PHE B 1 17 ? -0.25 -15.336 6.148 1 97.56 17 PHE B CA 1
ATOM 1813 C C . PHE B 1 17 ? -0.044 -14.07 6.977 1 97.56 17 PHE B C 1
ATOM 1815 O O . PHE B 1 17 ? -0.939 -13.227 7.066 1 97.56 17 PHE B O 1
ATOM 1822 N N . GLU B 1 18 ? 1.051 -14.078 7.668 1 93.25 18 GLU B N 1
ATOM 1823 C CA . GLU B 1 18 ? 1.597 -12.891 8.32 1 93.25 18 GLU B CA 1
ATOM 1824 C C . GLU B 1 18 ? 3.076 -12.711 7.996 1 93.25 18 GLU B C 1
ATOM 1826 O O . GLU B 1 18 ? 3.797 -13.695 7.797 1 93.25 18 GLU B O 1
ATOM 1831 N N . VAL B 1 19 ? 3.443 -11.484 7.922 1 93.31 19 VAL B N 1
ATOM 1832 C CA . VAL B 1 19 ? 4.855 -11.203 7.691 1 93.31 19 VAL B CA 1
ATOM 1833 C C . VAL B 1 19 ? 5.602 -11.18 9.023 1 93.31 19 VAL B C 1
ATOM 1835 O O . VAL B 1 19 ? 5.293 -10.367 9.898 1 93.31 19 VAL B O 1
ATOM 1838 N N . SER B 1 20 ? 6.582 -12.055 9.102 1 92.5 20 SER B N 1
ATOM 1839 C CA . SER B 1 20 ? 7.371 -12.125 10.328 1 92.5 20 SER B CA 1
ATOM 1840 C C . SER B 1 20 ? 8.586 -11.211 10.258 1 92.5 20 SER B C 1
ATOM 1842 O O . SER B 1 20 ? 9.016 -10.672 11.281 1 92.5 20 SER B O 1
ATOM 1844 N N . LYS B 1 21 ? 9.102 -11.086 9.141 1 90.62 21 LYS B N 1
ATOM 1845 C CA . LYS B 1 21 ? 10.305 -10.281 8.938 1 90.62 21 LYS B CA 1
ATOM 1846 C C . LYS B 1 21 ? 10.43 -9.844 7.477 1 90.62 21 LYS B C 1
ATOM 1848 O O . LYS B 1 21 ? 10.086 -10.602 6.566 1 90.62 21 LYS B O 1
ATOM 1853 N N . ILE B 1 22 ? 10.938 -8.648 7.309 1 90.75 22 ILE B N 1
ATOM 1854 C CA . ILE B 1 22 ? 11.211 -8.133 5.973 1 90.75 22 ILE B CA 1
ATOM 1855 C C . ILE B 1 22 ? 12.719 -8.125 5.719 1 90.75 22 ILE B C 1
ATOM 1857 O O . ILE B 1 22 ? 13.492 -7.664 6.562 1 90.75 22 ILE B O 1
ATOM 1861 N N . LEU B 1 23 ? 13.109 -8.703 4.594 1 93.31 23 LEU B N 1
ATOM 1862 C CA . LEU B 1 23 ? 14.5 -8.641 4.168 1 93.31 23 LEU B CA 1
ATOM 1863 C C . LEU B 1 23 ? 14.633 -7.883 2.852 1 93.31 23 LEU B C 1
ATOM 1865 O O . LEU B 1 23 ? 14.086 -8.305 1.829 1 93.31 23 LEU B O 1
ATOM 1869 N N . ARG B 1 24 ? 15.328 -6.777 2.939 1 90.31 24 ARG B N 1
ATOM 1870 C CA . ARG B 1 24 ? 15.664 -6.043 1.726 1 90.31 24 ARG B CA 1
ATOM 1871 C C . ARG B 1 24 ? 17.016 -6.473 1.183 1 90.31 24 ARG B C 1
ATOM 1873 O O . ARG B 1 24 ? 18.047 -6.285 1.842 1 90.31 24 ARG B O 1
ATOM 1880 N N . LEU B 1 25 ? 16.984 -6.98 0.016 1 94.62 25 LEU B N 1
ATOM 1881 C CA . LEU B 1 25 ? 18.172 -7.527 -0.633 1 94.62 25 LEU B CA 1
ATOM 1882 C C . LEU B 1 25 ? 18.688 -6.574 -1.706 1 94.62 25 LEU B C 1
ATOM 1884 O O . LEU B 1 25 ? 17.938 -5.742 -2.217 1 94.62 25 LEU B O 1
ATOM 1888 N N . PRO B 1 26 ? 20 -6.672 -1.961 1 92.81 26 PRO B N 1
ATOM 1889 C CA . PRO B 1 26 ? 20.406 -6.012 -3.205 1 92.81 26 PRO B CA 1
ATOM 1890 C C . PRO B 1 26 ? 19.562 -6.438 -4.402 1 92.81 26 PRO B C 1
ATOM 1892 O O . PRO B 1 26 ? 19.188 -7.605 -4.512 1 92.81 26 PRO B O 1
ATOM 1895 N N . ALA B 1 27 ? 19.297 -5.508 -5.223 1 89.5 27 ALA B N 1
ATOM 1896 C CA . ALA B 1 27 ? 18.375 -5.727 -6.332 1 89.5 27 ALA B CA 1
ATOM 1897 C C . ALA B 1 27 ? 18.766 -6.965 -7.133 1 89.5 27 ALA B C 1
ATOM 1899 O O . ALA B 1 27 ? 17.906 -7.773 -7.496 1 89.5 27 ALA B O 1
ATOM 1900 N N . LYS B 1 28 ? 19.984 -7.141 -7.395 1 96.25 28 LYS B N 1
ATOM 1901 C CA . LYS B 1 28 ? 20.453 -8.266 -8.188 1 96.25 28 LYS B CA 1
ATOM 1902 C C . LYS B 1 28 ? 20.203 -9.594 -7.477 1 96.25 28 LYS B C 1
ATOM 1904 O O . LYS B 1 28 ? 19.844 -10.586 -8.117 1 96.25 28 LYS B O 1
ATOM 1909 N N . VAL B 1 29 ? 20.422 -9.617 -6.195 1 97.31 29 VAL B N 1
ATOM 1910 C CA . VAL B 1 29 ? 20.188 -10.828 -5.418 1 97.31 29 VAL B CA 1
ATOM 1911 C C . VAL B 1 29 ? 18.703 -11.18 -5.445 1 97.31 29 VAL B C 1
ATOM 1913 O O . VAL B 1 29 ? 18.344 -12.352 -5.586 1 97.31 29 VAL B O 1
ATOM 1916 N N . PHE B 1 30 ? 17.922 -10.219 -5.309 1 98.19 30 PHE B N 1
ATOM 1917 C CA . PHE B 1 30 ? 16.484 -10.453 -5.359 1 98.19 30 PHE B CA 1
ATOM 1918 C C . PHE B 1 30 ? 16.078 -11.039 -6.707 1 98.19 30 PHE B C 1
ATOM 1920 O O . PHE B 1 30 ? 15.289 -11.977 -6.773 1 98.19 30 PHE B O 1
ATOM 1927 N N . GLU B 1 31 ? 16.641 -10.484 -7.766 1 97.62 31 GLU B N 1
ATOM 1928 C CA . GLU B 1 31 ? 16.375 -11.016 -9.102 1 97.62 31 GLU B CA 1
ATOM 1929 C C . GLU B 1 31 ? 16.812 -12.477 -9.203 1 97.62 31 GLU B C 1
ATOM 1931 O O . GLU B 1 31 ? 16.109 -13.289 -9.82 1 97.62 31 GLU B O 1
ATOM 1936 N N . ASP B 1 32 ? 17.891 -12.781 -8.633 1 98.12 32 ASP B N 1
ATOM 1937 C CA . ASP B 1 32 ? 18.375 -14.156 -8.633 1 98.12 32 ASP B CA 1
ATOM 1938 C C . ASP B 1 32 ? 17.406 -15.078 -7.895 1 98.12 32 ASP B C 1
ATOM 1940 O O . ASP B 1 32 ? 17.188 -16.219 -8.305 1 98.12 32 ASP B O 1
ATOM 1944 N N . VAL B 1 33 ? 16.891 -14.586 -6.812 1 98.62 33 VAL B N 1
ATOM 1945 C CA . VAL B 1 33 ? 15.93 -15.367 -6.047 1 98.62 33 VAL B CA 1
ATOM 1946 C C . VAL B 1 33 ? 14.711 -15.68 -6.918 1 98.62 33 VAL B C 1
ATOM 1948 O O . VAL B 1 33 ? 14.211 -16.812 -6.914 1 98.62 33 VAL B O 1
ATOM 1951 N N . LEU B 1 34 ? 14.258 -14.688 -7.652 1 98.31 34 LEU B N 1
ATOM 1952 C CA . LEU B 1 34 ? 13.086 -14.875 -8.5 1 98.31 34 LEU B CA 1
ATOM 1953 C C . LEU B 1 34 ? 13.367 -15.883 -9.602 1 98.31 34 LEU B C 1
ATOM 1955 O O . LEU B 1 34 ? 12.492 -16.672 -9.984 1 98.31 34 LEU B O 1
ATOM 1959 N N . LYS B 1 35 ? 14.547 -15.914 -10.047 1 98 35 LYS B N 1
ATOM 1960 C CA . LYS B 1 35 ? 14.938 -16.812 -11.141 1 98 35 LYS B CA 1
ATOM 1961 C C . LYS B 1 35 ? 15.219 -18.219 -10.625 1 98 35 LYS B C 1
ATOM 1963 O O . LYS B 1 35 ? 15.016 -19.188 -11.352 1 98 35 LYS B O 1
ATOM 1968 N N . SER B 1 36 ? 15.711 -18.25 -9.414 1 98.44 36 SER B N 1
ATOM 1969 C CA . SER B 1 36 ? 16.109 -19.531 -8.852 1 98.44 36 SER B CA 1
ATOM 1970 C C . SER B 1 36 ? 15.625 -19.688 -7.41 1 98.44 36 SER B C 1
ATOM 1972 O O . SER B 1 36 ? 16.438 -19.828 -6.488 1 98.44 36 SER B O 1
ATOM 1974 N N . PRO B 1 37 ? 14.312 -19.828 -7.281 1 98.31 37 PRO B N 1
ATOM 1975 C CA . PRO B 1 37 ? 13.773 -19.844 -5.918 1 98.31 37 PRO B CA 1
ATOM 1976 C C . PRO B 1 37 ? 14.141 -21.125 -5.16 1 98.31 37 PRO B C 1
ATOM 1978 O O . PRO B 1 37 ? 14.094 -21.156 -3.93 1 98.31 37 PRO B O 1
ATOM 1981 N N . GLN B 1 38 ? 14.57 -22.156 -5.859 1 98.25 38 GLN B N 1
ATOM 1982 C CA . GLN B 1 38 ? 14.844 -23.438 -5.211 1 98.25 38 GLN B CA 1
ATOM 1983 C C . GLN B 1 38 ? 16.312 -23.547 -4.816 1 98.25 38 GLN B C 1
ATOM 1985 O O . GLN B 1 38 ? 16.719 -24.516 -4.176 1 98.25 38 GLN B O 1
ATOM 1990 N N . ARG B 1 39 ? 17.031 -22.609 -5.203 1 97.88 39 ARG B N 1
ATOM 1991 C CA . ARG B 1 39 ? 18.422 -22.547 -4.734 1 97.88 39 ARG B CA 1
ATOM 1992 C C . ARG B 1 39 ? 18.469 -22.25 -3.242 1 97.88 39 ARG B C 1
ATOM 1994 O O . ARG B 1 39 ? 17.641 -21.5 -2.719 1 97.88 39 ARG B O 1
ATOM 2001 N N . ASP B 1 40 ? 19.531 -22.781 -2.609 1 98 40 ASP B N 1
ATOM 2002 C CA . ASP B 1 40 ? 19.75 -22.453 -1.205 1 98 40 ASP B CA 1
ATOM 2003 C C . ASP B 1 40 ? 20.344 -21.047 -1.058 1 98 40 ASP B C 1
ATOM 2005 O O . ASP B 1 40 ? 21.297 -20.688 -1.757 1 98 40 ASP B O 1
ATOM 2009 N N . TYR B 1 41 ? 19.703 -20.312 -0.193 1 98.31 41 TYR B N 1
ATOM 2010 C CA . TYR B 1 41 ? 20.203 -18.969 0.11 1 98.31 41 TYR B CA 1
ATOM 2011 C C . TYR B 1 41 ? 20.547 -18.844 1.591 1 98.31 41 TYR B C 1
ATOM 2013 O O . TYR B 1 41 ? 19.734 -19.188 2.451 1 98.31 41 TYR B O 1
ATOM 2021 N N . ASP B 1 42 ? 21.688 -18.281 1.924 1 97.81 42 ASP B N 1
ATOM 2022 C CA . ASP B 1 42 ? 22.125 -18.125 3.307 1 97.81 42 ASP B CA 1
ATOM 2023 C C . ASP B 1 42 ? 21.125 -17.281 4.113 1 97.81 42 ASP B C 1
ATOM 2025 O O . ASP B 1 42 ? 20.844 -17.594 5.27 1 97.81 42 ASP B O 1
ATOM 2029 N N . PHE B 1 43 ? 20.641 -16.219 3.508 1 97.12 43 PHE B N 1
ATOM 2030 C CA . PHE B 1 43 ? 19.766 -15.328 4.258 1 97.12 43 PHE B CA 1
ATOM 2031 C C . PHE B 1 43 ? 18.438 -16 4.57 1 97.12 43 PHE B C 1
ATOM 2033 O O . PHE B 1 43 ? 17.734 -15.617 5.508 1 97.12 43 PHE B O 1
ATOM 2040 N N . ILE B 1 44 ? 18.047 -16.984 3.781 1 97.94 44 ILE B N 1
ATOM 2041 C CA . ILE B 1 44 ? 16.875 -17.781 4.125 1 97.94 44 ILE B CA 1
ATOM 2042 C C . ILE B 1 44 ? 17.219 -18.734 5.262 1 97.94 44 ILE B C 1
ATOM 2044 O O . ILE B 1 44 ? 16.484 -18.828 6.25 1 97.94 44 ILE B O 1
ATOM 2048 N N . GLN B 1 45 ? 18.328 -19.422 5.098 1 97.62 45 GLN B N 1
ATOM 2049 C CA . GLN B 1 45 ? 18.781 -20.359 6.121 1 97.62 45 GLN B CA 1
ATOM 2050 C C . GLN B 1 45 ? 18.938 -19.656 7.473 1 97.62 45 GLN B C 1
ATOM 2052 O O . GLN B 1 45 ? 18.547 -20.219 8.5 1 97.62 45 GLN B O 1
ATOM 2057 N N . ASP B 1 46 ? 19.469 -18.484 7.473 1 97.31 46 ASP B N 1
ATOM 2058 C CA . ASP B 1 46 ? 19.734 -17.719 8.688 1 97.31 46 ASP B CA 1
ATOM 2059 C C . ASP B 1 46 ? 18.438 -17.281 9.359 1 97.31 46 ASP B C 1
ATOM 2061 O O . ASP B 1 46 ? 18.438 -16.844 10.516 1 97.31 46 ASP B O 1
ATOM 2065 N N . ASN B 1 47 ? 17.328 -17.359 8.633 1 96.5 47 ASN B N 1
ATOM 2066 C CA . ASN B 1 47 ? 16.062 -16.844 9.164 1 96.5 47 ASN B CA 1
ATOM 2067 C C . ASN B 1 47 ? 14.992 -17.938 9.211 1 96.5 47 ASN B C 1
ATOM 2069 O O . ASN B 1 47 ? 13.797 -17.641 9.164 1 96.5 47 ASN B O 1
ATOM 2073 N N . ILE B 1 48 ? 15.375 -19.156 9.258 1 96.38 48 ILE B N 1
ATOM 2074 C CA . ILE B 1 48 ? 14.453 -20.297 9.203 1 96.38 48 ILE B CA 1
ATOM 2075 C C . ILE B 1 48 ? 13.477 -20.219 10.375 1 96.38 48 ILE B C 1
ATOM 2077 O O . ILE B 1 48 ? 12.312 -20.609 10.234 1 96.38 48 ILE B O 1
ATOM 2081 N N . GLU B 1 49 ? 13.891 -19.734 11.492 1 94.88 49 GLU B N 1
ATOM 2082 C CA . GLU B 1 49 ? 13.07 -19.719 12.703 1 94.88 49 GLU B CA 1
ATOM 2083 C C . GLU B 1 49 ? 11.922 -18.734 12.578 1 94.88 49 GLU B C 1
ATOM 2085 O O . GLU B 1 49 ? 10.945 -18.812 13.328 1 94.88 49 GLU B O 1
ATOM 2090 N N . GLN B 1 50 ? 12.102 -17.781 11.656 1 95.31 50 GLN B N 1
ATOM 2091 C CA . GLN B 1 50 ? 11.078 -16.75 11.461 1 95.31 50 GLN B CA 1
ATOM 2092 C C . GLN B 1 50 ? 9.922 -17.281 10.617 1 95.31 50 GLN B C 1
ATOM 2094 O O . GLN B 1 50 ? 8.867 -16.656 10.531 1 95.31 50 GLN B O 1
ATOM 2099 N N . MET B 1 51 ? 10.148 -18.422 10.039 1 97.56 51 MET B N 1
ATOM 2100 C CA . MET B 1 51 ? 9.156 -18.969 9.117 1 97.56 51 MET B CA 1
ATOM 2101 C C . MET B 1 51 ? 8.555 -20.25 9.664 1 97.56 51 MET B C 1
ATOM 2103 O O . MET B 1 51 ? 9.281 -21.156 10.078 1 97.56 51 MET B O 1
ATOM 2107 N N . TYR B 1 52 ? 7.234 -20.312 9.672 1 96.56 52 TYR B N 1
ATOM 2108 C CA . TYR B 1 52 ? 6.535 -21.516 10.109 1 96.56 52 TYR B CA 1
ATOM 2109 C C . TYR B 1 52 ? 5.039 -21.406 9.836 1 96.56 52 TYR B C 1
ATOM 2111 O O . TYR B 1 52 ? 4.543 -20.328 9.5 1 96.56 52 TYR B O 1
ATOM 2119 N N . CYS B 1 53 ? 4.418 -22.531 9.891 1 97.12 53 CYS B N 1
ATOM 2120 C CA . CYS B 1 53 ? 2.961 -22.578 9.922 1 97.12 53 CYS B CA 1
ATOM 2121 C C . CYS B 1 53 ? 2.451 -22.797 11.344 1 97.12 53 CYS B C 1
ATOM 2123 O O . CYS B 1 53 ? 2.818 -23.766 11.992 1 97.12 53 CYS B O 1
ATOM 2125 N N . ASP B 1 54 ? 1.642 -21.828 11.766 1 95 54 ASP B N 1
ATOM 2126 C CA . ASP B 1 54 ? 1.205 -21.953 13.156 1 95 54 ASP B CA 1
ATOM 2127 C C . ASP B 1 54 ? 0.023 -22.906 13.273 1 95 54 ASP B C 1
ATOM 2129 O O . ASP B 1 54 ? -0.413 -23.484 12.281 1 95 54 ASP B O 1
ATOM 2133 N N . SER B 1 55 ? -0.497 -23.094 14.469 1 95.31 55 SER B N 1
ATOM 2134 C CA . SER B 1 55 ? -1.511 -24.109 14.758 1 95.31 55 SER B CA 1
ATOM 2135 C C . SER B 1 55 ? -2.836 -23.766 14.086 1 95.31 55 SER B C 1
ATOM 2137 O O . SER B 1 55 ? -3.688 -24.641 13.898 1 95.31 55 SER B O 1
ATOM 2139 N N . SER B 1 56 ? -3.01 -22.531 13.703 1 95.19 56 SER B N 1
ATOM 2140 C CA . SER B 1 56 ? -4.234 -22.109 13.039 1 95.19 56 SER B CA 1
ATOM 2141 C C . SER B 1 56 ? -4.105 -22.203 11.523 1 95.19 56 SER B C 1
ATOM 2143 O O . SER B 1 56 ? -5.039 -21.875 10.789 1 95.19 56 SER B O 1
ATOM 2145 N N . GLY B 1 57 ? -2.949 -22.609 11.055 1 95.94 57 GLY B N 1
ATOM 2146 C CA . GLY B 1 57 ? -2.73 -22.766 9.625 1 95.94 57 GLY B CA 1
ATOM 2147 C C . GLY B 1 57 ? -2.221 -21.5 8.961 1 95.94 57 GLY B C 1
ATOM 2148 O O . GLY B 1 57 ? -2.188 -21.406 7.734 1 95.94 57 GLY B O 1
ATOM 2149 N N . VAL B 1 58 ? -1.836 -20.5 9.789 1 96.38 58 VAL B N 1
ATOM 2150 C CA . VAL B 1 58 ? -1.326 -19.234 9.266 1 96.38 58 VAL B CA 1
ATOM 2151 C C . VAL B 1 58 ? 0.165 -19.359 8.961 1 96.38 58 VAL B C 1
ATOM 2153 O O . VAL B 1 58 ? 0.937 -19.828 9.805 1 96.38 58 VAL B O 1
ATOM 2156 N N . TYR B 1 59 ? 0.521 -18.984 7.754 1 97.94 59 TYR B N 1
ATOM 2157 C CA . TYR B 1 59 ? 1.934 -18.953 7.391 1 97.94 59 TYR B CA 1
ATOM 2158 C C . TYR B 1 59 ? 2.609 -17.703 7.949 1 97.94 59 TYR B C 1
ATOM 2160 O O . TYR B 1 59 ? 2.152 -16.594 7.711 1 97.94 59 TYR B O 1
ATOM 2168 N N . HIS B 1 60 ? 3.58 -17.859 8.703 1 96.94 60 HIS B N 1
ATOM 2169 C CA . HIS B 1 60 ? 4.512 -16.797 9.031 1 96.94 60 HIS B CA 1
ATOM 2170 C C . HIS B 1 60 ? 5.672 -16.734 8.039 1 96.94 60 HIS B C 1
ATOM 2172 O O . HIS B 1 60 ? 6.43 -17.703 7.918 1 96.94 60 HIS B O 1
ATOM 2178 N N . CYS B 1 61 ? 5.773 -15.633 7.363 1 97.94 61 CYS B N 1
ATOM 2179 C CA . CYS B 1 61 ? 6.609 -15.594 6.168 1 97.94 61 CYS B CA 1
ATOM 2180 C C . CYS B 1 61 ? 7.715 -14.555 6.312 1 97.94 61 CYS B C 1
ATOM 2182 O O . CYS B 1 61 ? 7.547 -13.555 7.012 1 97.94 61 CYS B O 1
ATOM 2184 N N . LEU B 1 62 ? 8.805 -14.812 5.641 1 97.38 62 LEU B N 1
ATOM 2185 C CA . LEU B 1 62 ? 9.727 -13.758 5.238 1 97.38 62 LEU B CA 1
ATOM 2186 C C . LEU B 1 62 ? 9.188 -13.008 4.023 1 97.38 62 LEU B C 1
ATOM 2188 O O . LEU B 1 62 ? 8.648 -13.617 3.098 1 97.38 62 LEU B O 1
ATOM 2192 N N . LEU B 1 63 ? 9.258 -11.711 4.148 1 97.69 63 LEU B N 1
ATOM 2193 C CA . LEU B 1 63 ? 9.016 -10.898 2.963 1 97.69 63 LEU B CA 1
ATOM 2194 C C . LEU B 1 63 ? 10.328 -10.398 2.369 1 97.69 63 LEU B C 1
ATOM 2196 O O . LEU B 1 63 ? 11.031 -9.594 2.99 1 97.69 63 LEU B O 1
ATOM 2200 N N . LEU B 1 64 ? 10.641 -10.938 1.192 1 98.06 64 LEU B N 1
ATOM 2201 C CA . LEU B 1 64 ? 11.836 -10.516 0.474 1 98.06 64 LEU B CA 1
ATOM 2202 C C . LEU B 1 64 ? 11.508 -9.422 -0.54 1 98.06 64 LEU B C 1
ATOM 2204 O O . LEU B 1 64 ? 10.477 -9.492 -1.214 1 98.06 64 LEU B O 1
ATOM 2208 N N . THR B 1 65 ? 12.383 -8.43 -0.577 1 95.56 65 THR B N 1
ATOM 2209 C CA . THR B 1 65 ? 12.289 -7.41 -1.619 1 95.56 65 THR B CA 1
ATOM 2210 C C . THR B 1 65 ? 13.672 -6.898 -2.006 1 95.56 65 THR B C 1
ATOM 2212 O O . THR B 1 65 ? 14.664 -7.223 -1.351 1 95.56 65 THR B O 1
ATOM 2215 N N . GLY B 1 66 ? 13.672 -6.277 -3.215 1 93.19 66 GLY B N 1
ATOM 2216 C CA . GLY B 1 66 ? 14.922 -5.695 -3.672 1 93.19 66 GLY B CA 1
ATOM 2217 C C . GLY B 1 66 ? 15.039 -4.211 -3.371 1 93.19 66 GLY B C 1
ATOM 2218 O O . GLY B 1 66 ? 14.023 -3.51 -3.297 1 93.19 66 GLY B O 1
ATOM 2219 N N . ASP B 1 67 ? 16.25 -3.859 -3.244 1 82.38 67 ASP B N 1
ATOM 2220 C CA . ASP B 1 67 ? 16.484 -2.426 -3.111 1 82.38 67 ASP B CA 1
ATOM 2221 C C . ASP B 1 67 ? 15.883 -1.656 -4.285 1 82.38 67 ASP B C 1
ATOM 2223 O O . ASP B 1 67 ? 16.094 -2.01 -5.445 1 82.38 67 ASP B O 1
ATOM 2227 N N . GLY B 1 68 ? 15.055 -0.6 -3.863 1 74.75 68 GLY B N 1
ATOM 2228 C CA . GLY B 1 68 ? 14.461 0.244 -4.891 1 74.75 68 GLY B CA 1
ATOM 2229 C C . GLY B 1 68 ? 13.234 -0.372 -5.535 1 74.75 68 GLY B C 1
ATOM 2230 O O . GLY B 1 68 ? 12.617 0.236 -6.41 1 74.75 68 GLY B O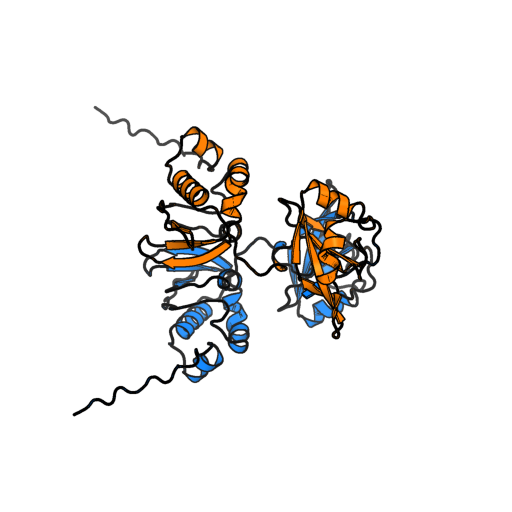 1
ATOM 2231 N N . ARG B 1 69 ? 12.953 -1.522 -5.09 1 85.88 69 ARG B N 1
ATOM 2232 C CA . ARG B 1 69 ? 11.82 -2.219 -5.684 1 85.88 69 ARG B CA 1
ATOM 2233 C C . ARG B 1 69 ? 10.586 -2.115 -4.793 1 85.88 69 ARG B C 1
ATOM 2235 O O . ARG B 1 69 ? 10.703 -1.916 -3.582 1 85.88 69 ARG B O 1
ATOM 2242 N N . THR B 1 70 ? 9.438 -2.238 -5.445 1 85.38 70 THR B N 1
ATOM 2243 C CA . THR B 1 70 ? 8.195 -2.205 -4.688 1 85.38 70 THR B CA 1
ATOM 2244 C C . THR B 1 70 ? 7.57 -3.596 -4.613 1 85.38 70 THR B C 1
ATOM 2246 O O . THR B 1 70 ? 6.672 -3.838 -3.803 1 85.38 70 THR B O 1
ATOM 2249 N N . ASP B 1 71 ? 8.008 -4.473 -5.551 1 95 71 ASP B N 1
ATOM 2250 C CA . ASP B 1 71 ? 7.512 -5.844 -5.516 1 95 71 ASP B CA 1
ATOM 2251 C C . ASP B 1 71 ? 8.258 -6.672 -4.469 1 95 71 ASP B C 1
ATOM 2253 O O . ASP B 1 71 ? 9.242 -6.207 -3.887 1 95 71 ASP B O 1
ATOM 2257 N N . GLY B 1 72 ? 7.703 -7.789 -4.16 1 97.25 72 GLY B N 1
ATOM 2258 C CA . GLY B 1 72 ? 8.312 -8.648 -3.156 1 97.25 72 GLY B CA 1
ATOM 2259 C C . GLY B 1 72 ? 7.914 -10.102 -3.297 1 97.25 72 GLY B C 1
ATOM 2260 O O . GLY B 1 72 ? 7.172 -10.461 -4.211 1 97.25 72 GLY B O 1
ATOM 2261 N N . LEU B 1 73 ? 8.516 -10.938 -2.471 1 98.69 73 LEU B N 1
ATOM 2262 C CA . LEU B 1 73 ? 8.266 -12.375 -2.422 1 98.69 73 LEU B CA 1
ATOM 2263 C C . LEU B 1 73 ? 8.039 -12.836 -0.986 1 98.69 73 LEU B C 1
ATOM 2265 O O . LEU B 1 73 ? 8.898 -12.656 -0.125 1 98.69 73 LEU B O 1
ATOM 2269 N N . LEU B 1 74 ? 6.844 -13.328 -0.753 1 98.44 74 LEU B N 1
ATOM 2270 C CA . LEU B 1 74 ? 6.57 -14.008 0.508 1 98.44 74 LEU B CA 1
ATOM 2271 C C . LEU B 1 74 ? 7.152 -15.422 0.5 1 98.44 74 LEU B C 1
ATOM 2273 O O . LEU B 1 74 ? 7.004 -16.156 -0.482 1 98.44 74 LEU B O 1
ATOM 2277 N N . VAL B 1 75 ? 7.801 -15.812 1.678 1 98.69 75 VAL B N 1
ATOM 2278 C CA . VAL B 1 75 ? 8.438 -17.125 1.708 1 98.69 75 VAL B CA 1
ATOM 2279 C C . VAL B 1 75 ? 8.125 -17.828 3.033 1 98.69 75 VAL B C 1
ATOM 2281 O O . VAL B 1 75 ? 8.281 -17.234 4.102 1 98.69 75 VAL B O 1
ATOM 2284 N N . GLU B 1 76 ? 7.637 -18.938 2.971 1 98.5 76 GLU B N 1
ATOM 2285 C CA . GLU B 1 76 ? 7.621 -19.938 4.035 1 98.5 76 GLU B CA 1
ATOM 2286 C C . GLU B 1 76 ? 8.43 -21.172 3.646 1 98.5 76 GLU B C 1
ATOM 2288 O O . GLU B 1 76 ? 8.023 -21.938 2.762 1 98.5 76 GLU B O 1
ATOM 2293 N N . SER B 1 77 ? 9.531 -21.422 4.305 1 97.62 77 SER B N 1
ATOM 2294 C CA . SER B 1 77 ? 10.508 -22.375 3.779 1 97.62 77 SER B CA 1
ATOM 2295 C C . SER B 1 77 ? 10.336 -23.75 4.414 1 97.62 77 SER B C 1
ATOM 2297 O O . SER B 1 77 ? 10.906 -24.734 3.939 1 97.62 77 SER B O 1
ATOM 2299 N N . GLU B 1 78 ? 9.516 -23.953 5.355 1 95.12 78 GLU B N 1
ATOM 2300 C CA . GLU B 1 78 ? 9.344 -25.219 6.066 1 95.12 78 GLU B CA 1
ATOM 2301 C C . GLU B 1 78 ? 10.688 -25.812 6.457 1 95.12 78 GLU B C 1
ATOM 2303 O O . GLU B 1 78 ? 10.969 -26.984 6.152 1 95.12 78 GLU B O 1
ATOM 2308 N N . ASP B 1 79 ? 11.609 -25 7.016 1 95 79 ASP B N 1
ATOM 2309 C CA . ASP B 1 79 ? 12.883 -25.406 7.605 1 95 79 ASP B CA 1
ATOM 2310 C C . ASP B 1 79 ? 13.914 -25.703 6.523 1 95 79 ASP B C 1
ATOM 2312 O O . ASP B 1 79 ? 14.945 -26.328 6.797 1 95 79 ASP B O 1
ATOM 2316 N N . TYR B 1 80 ? 13.656 -25.359 5.293 1 96.94 80 TYR B N 1
ATOM 2317 C CA . TYR B 1 80 ? 14.648 -25.5 4.23 1 96.94 80 TYR B CA 1
ATOM 2318 C C . TYR B 1 80 ? 15.305 -24.156 3.93 1 96.94 80 TYR B C 1
ATOM 2320 O O . TYR B 1 80 ? 14.797 -23.094 4.332 1 96.94 80 TYR B O 1
ATOM 2328 N N . GLY B 1 81 ? 16.375 -24.141 3.266 1 97.44 81 GLY B N 1
ATOM 2329 C CA . GLY B 1 81 ? 17.141 -22.938 2.969 1 97.44 81 GLY B CA 1
ATOM 2330 C C . GLY B 1 81 ? 16.75 -22.281 1.654 1 97.44 81 GLY B C 1
ATOM 2331 O O . GLY B 1 81 ? 17.484 -21.453 1.127 1 97.44 81 GLY B O 1
ATOM 2332 N N . TYR B 1 82 ? 15.648 -22.734 1.078 1 98 82 TYR B N 1
ATOM 2333 C CA . TYR B 1 82 ? 15.188 -22.188 -0.192 1 98 82 TYR B CA 1
ATOM 2334 C C . TYR B 1 82 ? 13.711 -21.812 -0.121 1 98 82 TYR B C 1
ATOM 2336 O O . TYR B 1 82 ? 13.062 -22 0.913 1 98 82 TYR B O 1
ATOM 2344 N N . CYS B 1 83 ? 13.188 -21.219 -1.155 1 98.12 83 CYS B N 1
ATOM 2345 C CA . CYS B 1 83 ? 11.812 -20.734 -1.181 1 98.12 83 CYS B CA 1
ATOM 2346 C C . CYS B 1 83 ? 10.836 -21.859 -1.45 1 98.12 83 CYS B C 1
ATOM 2348 O O . CYS B 1 83 ? 10.25 -21.953 -2.533 1 98.12 83 CYS B O 1
ATOM 2350 N N . ARG B 1 84 ? 10.602 -22.703 -0.488 1 98.5 84 ARG B N 1
ATOM 2351 C CA . ARG B 1 84 ? 9.781 -23.906 -0.681 1 98.5 84 ARG B CA 1
ATOM 2352 C C . ARG B 1 84 ? 8.336 -23.531 -0.997 1 98.5 84 ARG B C 1
ATOM 2354 O O . ARG B 1 84 ? 7.738 -24.078 -1.926 1 98.5 84 ARG B O 1
ATOM 2361 N N . TYR B 1 85 ? 7.711 -22.734 -0.154 1 98.44 85 TYR B N 1
ATOM 2362 C CA . TYR B 1 85 ? 6.438 -22.078 -0.433 1 98.44 85 TYR B CA 1
ATOM 2363 C C . TYR B 1 85 ? 6.629 -20.578 -0.637 1 98.44 85 TYR B C 1
ATOM 2365 O O . TYR B 1 85 ? 7.184 -19.906 0.224 1 98.44 85 TYR B O 1
ATOM 2373 N N . ALA B 1 86 ? 6.25 -20.078 -1.845 1 98.5 86 ALA B N 1
ATOM 2374 C CA . ALA B 1 86 ? 6.508 -18.672 -2.125 1 98.5 86 ALA B CA 1
ATOM 2375 C C . ALA B 1 86 ? 5.348 -18.047 -2.885 1 98.5 86 ALA B C 1
ATOM 2377 O O . ALA B 1 86 ? 4.621 -18.734 -3.605 1 98.5 86 ALA B O 1
ATOM 2378 N N . SER B 1 87 ? 5.137 -16.828 -2.648 1 98.31 87 SER B N 1
ATOM 2379 C CA . SER B 1 87 ? 4.137 -16.016 -3.33 1 98.31 87 SER B CA 1
ATOM 2380 C C . SER B 1 87 ? 4.711 -14.672 -3.76 1 98.31 87 SER B C 1
ATOM 2382 O O . SER B 1 87 ? 5.164 -13.891 -2.924 1 98.31 87 SER B O 1
ATOM 2384 N N . TYR B 1 88 ? 4.707 -14.414 -5.035 1 98.56 88 TYR B N 1
ATOM 2385 C CA . TYR B 1 88 ? 5.133 -13.125 -5.566 1 98.56 88 TYR B CA 1
ATOM 2386 C C . TYR B 1 88 ? 4.047 -12.07 -5.387 1 98.56 88 TYR B C 1
ATOM 2388 O O . TYR B 1 88 ? 2.865 -12.344 -5.613 1 98.56 88 TYR B O 1
ATOM 2396 N N . VAL B 1 89 ? 4.445 -10.891 -4.934 1 97.56 89 VAL B N 1
ATOM 2397 C CA . VAL B 1 89 ? 3.496 -9.797 -4.758 1 97.56 89 VAL B CA 1
ATOM 2398 C C . VAL B 1 89 ? 3.965 -8.578 -5.547 1 97.56 89 VAL B C 1
ATOM 2400 O O . VAL B 1 89 ? 5.145 -8.227 -5.512 1 97.56 89 VAL B O 1
ATOM 2403 N N . PRO B 1 90 ? 2.977 -7.926 -6.219 1 96.06 90 PRO B N 1
ATOM 2404 C CA . PRO B 1 90 ? 3.348 -6.789 -7.062 1 96.06 90 PRO B CA 1
ATOM 2405 C C . PRO B 1 90 ? 3.832 -5.59 -6.258 1 96.06 90 PRO B C 1
ATOM 2407 O O . PRO B 1 90 ? 4.578 -4.75 -6.773 1 96.06 90 PRO B O 1
ATOM 2410 N N . ASN B 1 91 ? 3.346 -5.418 -5.078 1 91.69 91 ASN B N 1
ATOM 2411 C CA . ASN B 1 91 ? 3.664 -4.277 -4.223 1 91.69 91 ASN B CA 1
ATOM 2412 C C . ASN B 1 91 ? 3.58 -4.645 -2.746 1 91.69 91 ASN B C 1
ATOM 2414 O O . ASN B 1 91 ? 2.607 -5.266 -2.311 1 91.69 91 ASN B O 1
ATOM 2418 N N . ILE B 1 92 ? 4.598 -4.273 -2.023 1 89.94 92 ILE B N 1
ATOM 2419 C CA . ILE B 1 92 ? 4.664 -4.758 -0.648 1 89.94 92 ILE B CA 1
ATOM 2420 C C . ILE B 1 92 ? 4.09 -3.705 0.298 1 89.94 92 ILE B C 1
ATOM 2422 O O . ILE B 1 92 ? 3.947 -3.951 1.498 1 89.94 92 ILE B O 1
ATOM 2426 N N . SER B 1 93 ? 3.764 -2.543 -0.127 1 76 93 SER B N 1
ATOM 2427 C CA . SER B 1 93 ? 3.387 -1.426 0.735 1 76 93 SER B CA 1
ATOM 2428 C C . SER B 1 93 ? 2.244 -1.81 1.669 1 76 93 SER B C 1
ATOM 2430 O O . SER B 1 93 ? 2.242 -1.433 2.844 1 76 93 SER B O 1
ATOM 2432 N N . GLY B 1 94 ? 1.293 -2.543 1.17 1 76.62 94 GLY B N 1
ATOM 2433 C CA . GLY B 1 94 ? 0.145 -2.922 1.978 1 76.62 94 GLY B CA 1
ATOM 2434 C C . GLY B 1 94 ? 0.439 -4.062 2.934 1 76.62 94 GLY B C 1
ATOM 2435 O O . GLY B 1 94 ? -0.393 -4.402 3.777 1 76.62 94 GLY B O 1
ATOM 2436 N N . LEU B 1 95 ? 1.591 -4.602 2.809 1 85.06 95 LEU B N 1
ATOM 2437 C CA . LEU B 1 95 ? 1.921 -5.789 3.588 1 85.06 95 LEU B CA 1
ATOM 2438 C C . LEU B 1 95 ? 2.797 -5.43 4.781 1 85.06 95 LEU B C 1
ATOM 2440 O O . LEU B 1 95 ? 3.027 -6.262 5.664 1 85.06 95 LEU B O 1
ATOM 2444 N N . ILE B 1 96 ? 3.305 -4.332 4.707 1 71.88 96 ILE B N 1
ATOM 2445 C CA . ILE B 1 96 ? 4.215 -3.889 5.758 1 71.88 96 ILE B CA 1
ATOM 2446 C C . ILE B 1 96 ? 3.508 -2.885 6.668 1 71.88 96 ILE B C 1
ATOM 2448 O O . ILE B 1 96 ? 2.562 -2.215 6.246 1 71.88 96 ILE B O 1
ATOM 2452 N N . ALA B 1 97 ? 3.66 -3.184 8.016 1 55.66 97 ALA B N 1
ATOM 2453 C CA . ALA B 1 97 ? 3.117 -2.217 8.969 1 55.66 97 ALA B CA 1
ATOM 2454 C C . ALA B 1 97 ? 3.354 -0.787 8.484 1 55.66 97 ALA B C 1
ATOM 2456 O O . ALA B 1 97 ? 4.398 -0.484 7.906 1 55.66 97 ALA B O 1
ATOM 2457 N N . PRO B 1 98 ? 2.211 -0.167 8.281 1 50.28 98 PRO B N 1
ATOM 2458 C CA . PRO B 1 98 ? 2.158 1.164 7.668 1 50.28 98 PRO B CA 1
ATOM 2459 C C . PRO B 1 98 ? 3.156 2.137 8.289 1 50.28 98 PRO B C 1
ATOM 2461 O O . PRO B 1 98 ? 3.137 2.357 9.5 1 50.28 98 PRO B O 1
ATOM 2464 N N . VAL B 1 99 ? 4.406 1.751 8.227 1 52.62 99 VAL B N 1
ATOM 2465 C CA . VAL B 1 99 ? 5.188 2.924 8.617 1 52.62 99 VAL B CA 1
ATOM 2466 C C . VAL B 1 99 ? 5.066 4 7.539 1 52.62 99 VAL B C 1
ATOM 2468 O O . VAL B 1 99 ? 5.191 3.713 6.348 1 52.62 99 VAL B O 1
ATOM 2471 N N . SER B 1 100 ? 4.297 4.98 7.824 1 62.09 100 SER B N 1
ATOM 2472 C CA . SER B 1 100 ? 4.238 6.059 6.848 1 62.09 100 SER B CA 1
ATOM 2473 C C . SER B 1 100 ? 5.625 6.641 6.578 1 62.09 100 SER B C 1
ATOM 2475 O O . SER B 1 100 ? 6.273 7.148 7.492 1 62.09 100 SER B O 1
ATOM 2477 N N . ARG B 1 101 ? 6.094 6.289 5.414 1 75 101 ARG B N 1
ATOM 2478 C CA . ARG B 1 101 ? 7.332 6.941 5 1 75 101 ARG B CA 1
ATOM 2479 C C . ARG B 1 101 ? 7.051 8.312 4.391 1 75 101 ARG B C 1
ATOM 2481 O O . ARG B 1 101 ? 5.93 8.586 3.951 1 75 101 ARG B O 1
ATOM 2488 N N . LEU B 1 102 ? 8.039 9.148 4.469 1 86.5 102 LEU B N 1
ATOM 2489 C CA . LEU B 1 102 ? 7.859 10.508 3.963 1 86.5 102 LEU B CA 1
ATOM 2490 C C . LEU B 1 102 ? 7.359 10.484 2.521 1 86.5 102 LEU B C 1
ATOM 2492 O O . LEU B 1 102 ? 6.398 11.18 2.182 1 86.5 102 LEU B O 1
ATOM 2496 N N . LYS B 1 103 ? 7.984 9.617 1.683 1 82.38 103 LYS B N 1
ATOM 2497 C CA . LYS B 1 103 ? 7.621 9.586 0.269 1 82.38 103 LYS B CA 1
ATOM 2498 C C . LYS B 1 103 ? 6.152 9.219 0.087 1 82.38 103 LYS B C 1
ATOM 2500 O O . LYS B 1 103 ? 5.508 9.672 -0.861 1 82.38 103 LYS B O 1
ATOM 2505 N N . ASP B 1 104 ? 5.676 8.469 1.06 1 72.88 104 ASP B N 1
ATOM 2506 C CA . ASP B 1 104 ? 4.285 8.031 0.969 1 72.88 104 ASP B CA 1
ATOM 2507 C C . ASP B 1 104 ? 3.324 9.195 1.178 1 72.88 104 ASP B C 1
ATOM 2509 O O . ASP B 1 104 ? 2.195 9.172 0.682 1 72.88 104 ASP B O 1
ATOM 2513 N N . LEU B 1 105 ? 3.746 10.172 1.876 1 74.62 105 LEU B N 1
ATOM 2514 C CA . LEU B 1 105 ? 2.893 11.305 2.219 1 74.62 105 LEU B CA 1
ATOM 2515 C C . LEU B 1 105 ? 2.973 12.391 1.149 1 74.62 105 LEU B C 1
ATOM 2517 O O . LEU B 1 105 ? 2.17 13.328 1.146 1 74.62 105 LEU B O 1
ATOM 2521 N N . LEU B 1 106 ? 3.848 12.18 0.244 1 80.62 106 LEU B N 1
ATOM 2522 C CA . LEU B 1 106 ? 4.102 13.266 -0.698 1 80.62 106 LEU B CA 1
ATOM 2523 C C . LEU B 1 106 ? 3.135 13.203 -1.874 1 80.62 106 LEU B C 1
ATOM 2525 O O . LEU B 1 106 ? 3.164 14.07 -2.756 1 80.62 106 LEU B O 1
ATOM 2529 N N . ARG B 1 107 ? 2.367 12.258 -1.844 1 68.38 107 ARG B N 1
ATOM 2530 C CA . ARG B 1 107 ? 1.262 12.281 -2.797 1 68.38 107 ARG B CA 1
ATOM 2531 C C . ARG B 1 107 ? 0.336 13.469 -2.535 1 68.38 107 ARG B C 1
ATOM 2533 O O . ARG B 1 107 ? -0.422 13.875 -3.416 1 68.38 107 ARG B O 1
ATOM 2540 N N . THR B 1 108 ? 0.419 13.883 -1.349 1 66.69 108 THR B N 1
ATOM 2541 C CA . THR B 1 108 ? -0.295 15.086 -0.939 1 66.69 108 THR B CA 1
ATOM 2542 C C . THR B 1 108 ? 0.622 16.297 -0.999 1 66.69 108 THR B C 1
ATOM 2544 O O . THR B 1 108 ? 1.822 16.203 -0.739 1 66.69 108 THR B O 1
ATOM 2547 N N . ARG B 1 109 ? 0.006 17.359 -1.332 1 75.62 109 ARG B N 1
ATOM 2548 C CA . ARG B 1 109 ? 0.777 18.609 -1.355 1 75.62 109 ARG B CA 1
ATOM 2549 C C . ARG B 1 109 ? 0.913 19.188 0.045 1 75.62 109 ARG B C 1
ATOM 2551 O O . ARG B 1 109 ? -0.083 19.359 0.75 1 75.62 109 ARG B O 1
ATOM 2558 N N . TRP B 1 110 ? 2.109 19.422 0.378 1 80.88 110 TRP B N 1
ATOM 2559 C CA . TRP B 1 110 ? 2.416 20 1.682 1 80.88 110 TRP B CA 1
ATOM 2560 C C . TRP B 1 110 ? 2.961 21.422 1.532 1 80.88 110 TRP B C 1
ATOM 2562 O O . TRP B 1 110 ? 3.768 21.688 0.641 1 80.88 110 TRP B O 1
ATOM 2572 N N . GLU B 1 111 ? 2.42 22.312 2.295 1 80.19 111 GLU B N 1
ATOM 2573 C CA . GLU B 1 111 ? 2.865 23.703 2.264 1 80.19 111 GLU B CA 1
ATOM 2574 C C . GLU B 1 111 ? 3.436 24.125 3.613 1 80.19 111 GLU B C 1
ATOM 2576 O O . GLU B 1 111 ? 2.861 23.812 4.66 1 80.19 111 GLU B O 1
ATOM 2581 N N . ASN B 1 112 ? 4.586 24.906 3.492 1 85.69 112 ASN B N 1
ATOM 2582 C CA . ASN B 1 112 ? 5.23 25.469 4.676 1 85.69 112 ASN B CA 1
ATOM 2583 C C . ASN B 1 112 ? 5.504 24.391 5.727 1 85.69 112 ASN B C 1
ATOM 2585 O O . ASN B 1 112 ? 5.109 24.547 6.887 1 85.69 112 ASN B O 1
ATOM 2589 N N . LEU B 1 113 ? 6.145 23.344 5.312 1 89.5 113 LEU B N 1
ATOM 2590 C CA . LEU B 1 113 ? 6.406 22.156 6.117 1 89.5 113 LEU B CA 1
ATOM 2591 C C . LEU B 1 113 ? 7.789 22.234 6.754 1 89.5 113 LEU B C 1
ATOM 2593 O O . LEU B 1 113 ? 8.75 22.672 6.121 1 89.5 113 LEU B O 1
ATOM 2597 N N . HIS B 1 114 ? 7.855 21.812 7.969 1 91.56 114 HIS B N 1
ATOM 2598 C CA . HIS B 1 114 ? 9.125 21.656 8.672 1 91.56 114 HIS B CA 1
ATOM 2599 C C . HIS B 1 114 ? 9.359 20.188 9.047 1 91.56 114 HIS B C 1
ATOM 2601 O O . HIS B 1 114 ? 8.539 19.578 9.727 1 91.56 114 HIS B O 1
ATOM 2607 N N . LEU B 1 115 ? 10.422 19.641 8.648 1 93.38 115 LEU B N 1
ATOM 2608 C CA . LEU B 1 115 ? 10.797 18.266 8.961 1 93.38 115 LEU B CA 1
ATOM 2609 C C . LEU B 1 115 ? 11.727 18.203 10.172 1 93.38 115 LEU B C 1
ATOM 2611 O O . LEU B 1 115 ? 12.727 18.922 10.219 1 93.38 115 LEU B O 1
ATOM 2615 N N . LEU B 1 116 ? 11.328 17.406 11.086 1 92.75 116 LEU B N 1
ATOM 2616 C CA . LEU B 1 116 ? 12.109 17.266 12.312 1 92.75 116 LEU B CA 1
ATOM 2617 C C . LEU B 1 116 ? 12.516 15.812 12.523 1 92.75 116 LEU B C 1
ATOM 2619 O O . LEU B 1 116 ? 11.898 14.898 11.977 1 92.75 116 LEU B O 1
ATOM 2623 N N . HIS B 1 117 ? 13.594 15.648 13.234 1 91.69 117 HIS B N 1
ATOM 2624 C CA . HIS B 1 117 ? 14.008 14.312 13.648 1 91.69 117 HIS B CA 1
ATOM 2625 C C . HIS B 1 117 ? 13.422 13.945 15.008 1 91.69 117 HIS B C 1
ATOM 2627 O O . HIS B 1 117 ? 13.344 14.789 15.906 1 91.69 117 HIS B O 1
ATOM 2633 N N . LYS B 1 118 ? 13.047 12.781 15.211 1 83.25 118 LYS B N 1
ATOM 2634 C CA . LYS B 1 118 ? 12.336 12.328 16.406 1 83.25 118 LYS B CA 1
ATOM 2635 C C . LYS B 1 118 ? 13.219 12.445 17.641 1 83.25 118 LYS B C 1
ATOM 2637 O O . LYS B 1 118 ? 12.742 12.812 18.719 1 83.25 118 LYS B O 1
ATOM 2642 N N . ASP B 1 119 ? 14.484 12.211 17.5 1 78.12 119 ASP B N 1
ATOM 2643 C CA . ASP B 1 119 ? 15.352 12.055 18.656 1 78.12 119 ASP B CA 1
ATOM 2644 C C . ASP B 1 119 ? 16.328 13.219 18.781 1 78.12 119 ASP B C 1
ATOM 2646 O O . ASP B 1 119 ? 16.906 13.461 19.844 1 78.12 119 ASP B O 1
ATOM 2650 N N . VAL B 1 120 ? 16.719 13.773 17.641 1 81.81 120 VAL B N 1
ATOM 2651 C CA . VAL B 1 120 ? 17.781 14.781 17.594 1 81.81 120 VAL B CA 1
ATOM 2652 C C . VAL B 1 120 ? 17.188 16.125 17.188 1 81.81 120 VAL B C 1
ATOM 2654 O O . VAL B 1 120 ? 16.391 16.219 16.25 1 81.81 120 VAL B O 1
ATOM 2657 N N . GLU B 1 121 ? 17.484 17.109 17.984 1 84.38 121 GLU B N 1
ATOM 2658 C CA . GLU B 1 121 ? 17.078 18.453 17.594 1 84.38 121 GLU B CA 1
ATOM 2659 C C . GLU B 1 121 ? 17.812 18.938 16.344 1 84.38 121 GLU B C 1
ATOM 2661 O O . GLU B 1 121 ? 19.047 18.984 16.344 1 84.38 121 GLU B O 1
ATOM 2666 N N . VAL B 1 122 ? 17.078 19.125 15.273 1 84.12 122 VAL B N 1
ATOM 2667 C CA . VAL B 1 122 ? 17.656 19.656 14.039 1 84.12 122 VAL B CA 1
ATOM 2668 C C . VAL B 1 122 ? 17.109 21.047 13.766 1 84.12 122 VAL B C 1
ATOM 2670 O O . VAL B 1 122 ? 16.047 21.422 14.266 1 84.12 122 VAL B O 1
ATOM 2673 N N . GLN B 1 123 ? 17.891 21.828 13.086 1 80.5 123 GLN B N 1
ATOM 2674 C CA . GLN B 1 123 ? 17.406 23.125 12.633 1 80.5 123 GLN B CA 1
ATOM 2675 C C . GLN B 1 123 ? 16.516 22.984 11.406 1 80.5 123 GLN B C 1
ATOM 2677 O O . GLN B 1 123 ? 16.984 22.688 10.312 1 80.5 123 GLN B O 1
ATOM 2682 N N . PRO B 1 124 ? 15.242 23.156 11.617 1 86.25 124 PRO B N 1
ATOM 2683 C CA . PRO B 1 124 ? 14.359 22.969 10.461 1 86.25 124 PRO B CA 1
ATOM 2684 C C . PRO B 1 124 ? 14.391 24.141 9.484 1 86.25 124 PRO B C 1
ATOM 2686 O O . PRO B 1 124 ? 14.703 25.266 9.891 1 86.25 124 PRO B O 1
ATOM 2689 N N . ALA B 1 125 ? 14.297 23.906 8.234 1 89.94 125 ALA B N 1
ATOM 2690 C CA . ALA B 1 125 ? 14.055 24.906 7.203 1 89.94 125 ALA B CA 1
ATOM 2691 C C . ALA B 1 125 ? 12.625 24.828 6.684 1 89.94 125 ALA B C 1
ATOM 2693 O O . ALA B 1 125 ? 12.023 23.75 6.645 1 89.94 125 ALA B O 1
ATOM 2694 N N . THR B 1 126 ? 12.102 25.984 6.379 1 88.31 126 THR B N 1
ATOM 2695 C CA . THR B 1 126 ? 10.75 26.016 5.832 1 88.31 126 THR B CA 1
ATOM 2696 C C . THR B 1 126 ? 10.734 25.5 4.395 1 88.31 126 THR B C 1
ATOM 2698 O O . THR B 1 126 ? 11.391 26.062 3.518 1 88.31 126 THR B O 1
ATOM 2701 N N . ILE B 1 127 ? 10.031 24.453 4.234 1 89.31 127 ILE B N 1
ATOM 2702 C CA . ILE B 1 127 ? 9.773 23.938 2.893 1 89.31 127 ILE B CA 1
ATOM 2703 C C . ILE B 1 127 ? 8.469 24.516 2.359 1 89.31 127 ILE B C 1
ATOM 2705 O O . ILE B 1 127 ? 7.383 24.156 2.82 1 89.31 127 ILE B O 1
ATOM 2709 N N . VAL B 1 128 ? 8.586 25.344 1.456 1 83.56 128 VAL B N 1
ATOM 2710 C CA . VAL B 1 128 ? 7.438 26.109 0.995 1 83.56 128 VAL B CA 1
ATOM 2711 C C . VAL B 1 128 ? 6.414 25.172 0.352 1 83.56 128 VAL B C 1
ATOM 2713 O O . VAL B 1 128 ? 5.211 25.312 0.571 1 83.56 128 VAL B O 1
ATOM 2716 N N . GLU B 1 129 ? 6.91 24.312 -0.461 1 84 129 GLU B N 1
ATOM 2717 C CA . GLU B 1 129 ? 6.051 23.328 -1.114 1 84 129 GLU B CA 1
ATOM 2718 C C . GLU B 1 129 ? 6.77 22 -1.279 1 84 129 GLU B C 1
ATOM 2720 O O . GLU B 1 129 ? 7.957 21.953 -1.62 1 84 129 GLU B O 1
ATOM 2725 N N . LEU B 1 130 ? 6.07 20.953 -0.875 1 87.19 130 LEU B N 1
ATOM 2726 C CA . LEU B 1 130 ? 6.629 19.609 -1.03 1 87.19 130 LEU B CA 1
ATOM 2727 C C . LEU B 1 130 ? 5.551 18.625 -1.463 1 87.19 130 LEU B C 1
ATOM 2729 O O . LEU B 1 130 ? 4.504 18.516 -0.82 1 87.19 130 LEU B O 1
ATOM 2733 N N . ASP B 1 131 ? 5.746 18.047 -2.559 1 85.56 131 ASP B N 1
ATOM 2734 C CA . ASP B 1 131 ? 4.895 16.953 -3.025 1 85.56 131 ASP B CA 1
ATOM 2735 C C . ASP B 1 131 ? 5.668 16.016 -3.941 1 85.56 131 ASP B C 1
ATOM 2737 O O . ASP B 1 131 ? 6.895 16.078 -4.023 1 85.56 131 ASP B O 1
ATOM 2741 N N . GLU B 1 132 ? 5.004 15.078 -4.562 1 78.5 132 GLU B N 1
ATOM 2742 C CA . GLU B 1 132 ? 5.652 14.023 -5.336 1 78.5 132 GLU B CA 1
ATOM 2743 C C . GLU B 1 132 ? 6.367 14.602 -6.559 1 78.5 132 GLU B C 1
ATOM 2745 O O . GLU B 1 132 ? 7.242 13.945 -7.137 1 78.5 132 GLU B O 1
ATOM 2750 N N . HIS B 1 133 ? 6.055 15.844 -6.953 1 81.56 133 HIS B N 1
ATOM 2751 C CA . HIS B 1 133 ? 6.629 16.438 -8.156 1 81.56 133 HIS B CA 1
ATOM 2752 C C . HIS B 1 133 ? 7.746 17.406 -7.809 1 81.56 133 HIS B C 1
ATOM 2754 O O . HIS B 1 133 ? 8.406 17.953 -8.703 1 81.56 133 HIS B O 1
ATOM 2760 N N . THR B 1 134 ? 7.922 17.609 -6.633 1 87.5 134 THR B N 1
ATOM 2761 C CA . THR B 1 134 ? 8.906 18.594 -6.199 1 87.5 134 THR B CA 1
ATOM 2762 C C . THR B 1 134 ? 10.312 18.172 -6.621 1 87.5 134 THR B C 1
ATOM 2764 O O . THR B 1 134 ? 11.102 19 -7.07 1 87.5 134 THR B O 1
ATOM 2767 N N . LEU B 1 135 ? 10.633 16.906 -6.508 1 88.62 135 LEU B N 1
ATOM 2768 C CA . LEU B 1 135 ? 11.977 16.406 -6.82 1 88.62 135 LEU B CA 1
ATOM 2769 C C . LEU B 1 135 ? 12.023 15.82 -8.219 1 88.62 135 LEU B C 1
ATOM 2771 O O . LEU B 1 135 ? 11.07 15.18 -8.664 1 88.62 135 LEU B O 1
ATOM 2775 N N . THR B 1 136 ? 13.125 16.031 -8.93 1 84 136 THR B N 1
ATOM 2776 C CA . THR B 1 136 ? 13.422 15.312 -10.164 1 84 136 THR B CA 1
ATOM 2777 C C . THR B 1 136 ? 13.75 13.852 -9.867 1 84 136 THR B C 1
ATOM 2779 O O . THR B 1 136 ? 13.852 13.453 -8.711 1 84 136 THR B O 1
ATOM 2782 N N . ASP B 1 137 ? 13.914 13.117 -10.93 1 80.5 137 ASP B N 1
ATOM 2783 C CA . ASP B 1 137 ? 14.32 11.727 -10.75 1 80.5 137 ASP B CA 1
ATOM 2784 C C . ASP B 1 137 ? 15.68 11.633 -10.07 1 80.5 137 ASP B C 1
ATOM 2786 O O . ASP B 1 137 ? 15.891 10.781 -9.203 1 80.5 137 ASP B O 1
ATOM 2790 N N . ALA B 1 138 ? 16.547 12.492 -10.516 1 79.38 138 ALA B N 1
ATOM 2791 C CA . ALA B 1 138 ? 17.859 12.531 -9.891 1 79.38 138 ALA B CA 1
ATOM 2792 C C . ALA B 1 138 ? 17.75 12.898 -8.406 1 79.38 138 ALA B C 1
ATOM 2794 O O . ALA B 1 138 ? 18.484 12.352 -7.574 1 79.38 1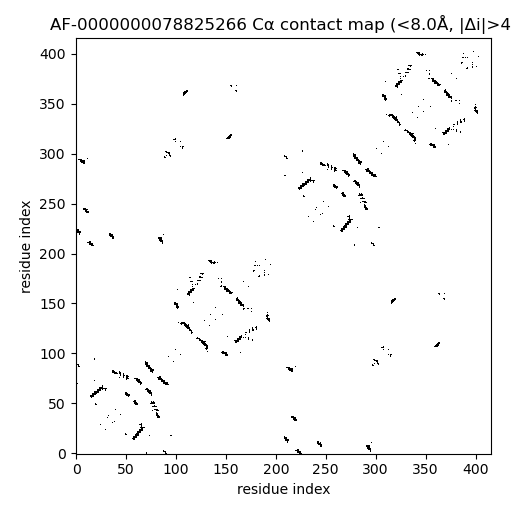38 ALA B O 1
ATOM 2795 N N . GLY B 1 139 ? 16.875 13.859 -8.102 1 86.69 139 GLY B N 1
ATOM 2796 C CA . GLY B 1 139 ? 16.641 14.227 -6.715 1 86.69 139 GLY B CA 1
ATOM 2797 C C . GLY B 1 139 ? 16.078 13.086 -5.883 1 86.69 139 GLY B C 1
ATOM 2798 O O . GLY B 1 139 ? 16.516 12.859 -4.754 1 86.69 139 GLY B O 1
ATOM 2799 N N . LYS B 1 140 ? 15.125 12.367 -6.41 1 85.75 140 LYS B N 1
ATOM 2800 C CA . LYS B 1 140 ? 14.539 11.234 -5.711 1 85.75 140 LYS B CA 1
ATOM 2801 C C . LYS B 1 140 ? 15.594 10.172 -5.398 1 85.75 140 LYS B C 1
ATOM 2803 O O . LYS B 1 140 ? 15.555 9.547 -4.34 1 85.75 140 LYS B O 1
ATOM 2808 N N . GLU B 1 141 ? 16.516 10.008 -6.277 1 80.69 141 GLU B N 1
ATOM 2809 C CA . GLU B 1 141 ? 17.609 9.047 -6.066 1 80.69 141 GLU B CA 1
ATOM 2810 C C . GLU B 1 141 ? 18.578 9.539 -5 1 80.69 141 GLU B C 1
ATOM 2812 O O . GLU B 1 141 ? 19 8.773 -4.129 1 80.69 141 GLU B O 1
ATOM 2817 N N . ALA B 1 142 ? 18.938 10.781 -5.078 1 82.56 142 ALA B N 1
ATOM 2818 C CA . ALA B 1 142 ? 19.922 11.367 -4.172 1 82.56 142 ALA B CA 1
ATOM 2819 C C . ALA B 1 142 ? 19.406 11.391 -2.736 1 82.56 142 ALA B C 1
ATOM 2821 O O . ALA B 1 142 ? 20.172 11.25 -1.788 1 82.56 142 ALA B O 1
ATOM 2822 N N . TRP B 1 143 ? 18.078 11.508 -2.65 1 90.81 143 TRP B N 1
ATOM 2823 C CA . TRP B 1 143 ? 17.516 11.711 -1.321 1 90.81 143 TRP B CA 1
ATOM 2824 C C . TRP B 1 143 ? 16.641 10.523 -0.918 1 90.81 143 TRP B C 1
ATOM 2826 O O . TRP B 1 143 ? 15.688 10.68 -0.153 1 90.81 143 TRP B O 1
ATOM 2836 N N . THR B 1 144 ? 16.938 9.367 -1.444 1 86.75 144 THR B N 1
ATOM 2837 C CA . THR B 1 144 ? 16.156 8.156 -1.168 1 86.75 144 THR B CA 1
ATOM 2838 C C . THR B 1 144 ? 16.141 7.855 0.327 1 86.75 144 THR B C 1
ATOM 2840 O O . THR B 1 144 ? 15.133 7.398 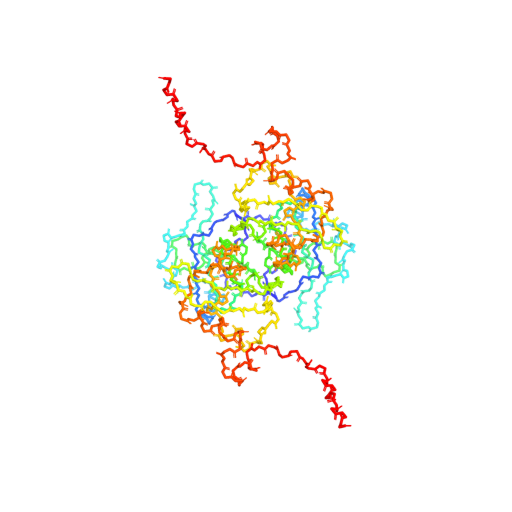0.864 1 86.75 144 THR B O 1
ATOM 2843 N N . ASP B 1 145 ? 17.234 8.094 1.021 1 87.5 145 ASP B N 1
ATOM 2844 C CA . ASP B 1 145 ? 17.328 7.812 2.451 1 87.5 145 ASP B CA 1
ATOM 2845 C C . ASP B 1 145 ? 16.344 8.68 3.244 1 87.5 145 ASP B C 1
ATOM 2847 O O . ASP B 1 145 ? 15.742 8.211 4.215 1 87.5 145 ASP B O 1
ATOM 2851 N N . VAL B 1 146 ? 16.172 9.969 2.875 1 92.25 146 VAL B N 1
ATOM 2852 C CA . VAL B 1 146 ? 15.25 10.867 3.562 1 92.25 146 VAL B CA 1
ATOM 2853 C C . VAL B 1 146 ? 13.812 10.523 3.174 1 92.25 146 VAL B C 1
ATOM 2855 O O . VAL B 1 146 ? 12.922 10.508 4.023 1 92.25 146 VAL B O 1
ATOM 2858 N N . LEU B 1 147 ? 13.617 10.289 1.914 1 89.62 147 LEU B N 1
ATOM 2859 C CA . LEU B 1 147 ? 12.289 9.961 1.419 1 89.62 147 LEU B CA 1
ATOM 2860 C C . LEU B 1 147 ? 11.781 8.664 2.033 1 89.62 147 LEU B C 1
ATOM 2862 O O . LEU B 1 147 ? 10.578 8.477 2.207 1 89.62 147 LEU B O 1
ATOM 2866 N N . ASP B 1 148 ? 12.688 7.824 2.459 1 83.25 148 ASP B N 1
ATOM 2867 C CA . ASP B 1 148 ? 12.336 6.531 3.035 1 83.25 148 ASP B CA 1
ATOM 2868 C C . ASP B 1 148 ? 12.25 6.617 4.559 1 83.25 148 ASP B C 1
ATOM 2870 O O . ASP B 1 148 ? 11.984 5.613 5.227 1 83.25 148 ASP B O 1
ATOM 2874 N N . ALA B 1 149 ? 12.453 7.785 5.098 1 85.94 149 ALA B N 1
ATOM 2875 C CA . ALA B 1 149 ? 12.32 7.965 6.543 1 85.94 149 ALA B CA 1
ATOM 2876 C C . ALA B 1 149 ? 10.891 7.668 7.004 1 85.94 149 ALA B C 1
ATOM 2878 O O . ALA B 1 149 ? 9.938 7.875 6.254 1 85.94 149 ALA B O 1
ATOM 2879 N N . GLU B 1 150 ? 10.773 7.199 8.219 1 78.88 150 GLU B N 1
ATOM 2880 C CA . GLU B 1 150 ? 9.477 6.914 8.828 1 78.88 150 GLU B CA 1
ATOM 2881 C C . GLU B 1 150 ? 8.859 8.18 9.422 1 78.88 150 GLU B C 1
ATOM 2883 O O . GLU B 1 150 ? 9.516 8.914 10.164 1 78.88 150 GLU B O 1
ATOM 2888 N N . VAL B 1 151 ? 7.648 8.453 9 1 82.44 151 VAL B N 1
ATOM 2889 C CA . VAL B 1 151 ? 6.93 9.578 9.594 1 82.44 151 VAL B CA 1
ATOM 2890 C C . VAL B 1 151 ? 6.254 9.133 10.891 1 82.44 151 VAL B C 1
ATOM 2892 O O . VAL B 1 151 ? 5.352 8.289 10.867 1 82.44 151 VAL B O 1
ATOM 2895 N N . VAL B 1 152 ? 6.676 9.719 11.922 1 73.25 152 VAL B N 1
ATOM 2896 C CA . VAL B 1 152 ? 6.211 9.32 13.25 1 73.25 152 VAL B CA 1
ATOM 2897 C C . VAL B 1 152 ? 4.957 10.117 13.609 1 73.25 152 VAL B C 1
ATOM 2899 O O . VAL B 1 152 ? 4.004 9.562 14.164 1 73.25 152 VAL B O 1
ATOM 2902 N N . LYS B 1 153 ? 4.996 11.391 13.305 1 73.5 153 LYS B N 1
ATOM 2903 C CA . LYS B 1 153 ? 3.859 12.25 13.617 1 73.5 153 LYS B CA 1
ATOM 2904 C C . LYS B 1 153 ? 3.887 13.523 12.766 1 73.5 153 LYS B C 1
ATOM 2906 O O . LYS B 1 153 ? 4.949 13.953 12.32 1 73.5 153 LYS B O 1
ATOM 2911 N N . VAL B 1 154 ? 2.738 14.039 12.461 1 75.75 154 VAL B N 1
ATOM 2912 C CA . VAL B 1 154 ? 2.5 15.328 11.82 1 75.75 154 VAL B CA 1
ATOM 2913 C C . VAL B 1 154 ? 1.689 16.219 12.758 1 75.75 154 VAL B C 1
ATOM 2915 O O . VAL B 1 154 ? 0.638 15.82 13.258 1 75.75 154 VAL B O 1
ATOM 2918 N N . TYR B 1 155 ? 2.287 17.328 13.039 1 69.56 155 TYR B N 1
ATOM 2919 C CA . TYR B 1 155 ? 1.664 18.188 14.039 1 69.56 155 TYR B CA 1
ATOM 2920 C C . TYR B 1 155 ? 1.999 19.641 13.789 1 69.56 155 TYR B C 1
ATOM 2922 O O . TYR B 1 155 ? 2.84 19.969 12.938 1 69.56 155 TYR B O 1
ATOM 2930 N N . THR B 1 156 ? 1.188 20.594 14.398 1 75.44 156 THR B N 1
ATOM 2931 C CA . THR B 1 156 ? 1.549 22.016 14.453 1 75.44 156 THR B CA 1
ATOM 2932 C C . THR B 1 156 ? 2.363 22.312 15.703 1 75.44 156 THR B C 1
ATOM 2934 O O . THR B 1 156 ? 1.884 22.125 16.828 1 75.44 156 THR B O 1
ATOM 2937 N N . GLY B 1 157 ? 3.576 22.688 15.492 1 70.5 157 GLY B N 1
ATOM 2938 C CA . GLY B 1 157 ? 4.465 23.016 16.594 1 70.5 157 GLY B CA 1
ATOM 2939 C C . GLY B 1 157 ? 5 24.422 16.531 1 70.5 157 GLY B C 1
ATOM 2940 O O . GLY B 1 157 ? 4.359 25.312 15.953 1 70.5 157 GLY B O 1
ATOM 2941 N N . TYR B 1 158 ? 6.113 24.594 17.141 1 73.69 158 TYR B N 1
ATOM 2942 C CA . TYR B 1 158 ? 6.738 25.906 17.25 1 73.69 158 TYR B CA 1
ATOM 2943 C C . TYR B 1 158 ? 6.988 26.5 15.883 1 73.69 158 TYR B C 1
ATOM 2945 O O . TYR B 1 158 ? 6.875 27.719 15.695 1 73.69 158 TYR B O 1
ATOM 2953 N N . TYR B 1 159 ? 7.289 25.719 14.914 1 80.81 159 TYR B N 1
ATOM 2954 C CA . TYR B 1 159 ? 7.66 26.188 13.578 1 80.81 159 TYR B CA 1
ATOM 2955 C C . TYR B 1 159 ? 6.469 26.125 12.633 1 80.81 159 TYR B C 1
ATOM 2957 O O . TYR B 1 159 ? 6.609 26.359 11.43 1 80.81 159 TYR B O 1
ATOM 2965 N N . GLY B 1 160 ? 5.312 25.844 13.234 1 80.31 160 GLY B N 1
ATOM 2966 C CA . GLY B 1 160 ? 4.148 25.625 12.391 1 80.31 160 GLY B CA 1
ATOM 2967 C C . GLY B 1 160 ? 3.898 24.156 12.102 1 80.31 160 GLY B C 1
ATOM 2968 O O . GLY B 1 160 ? 3.93 23.328 13.008 1 80.31 160 GLY B O 1
ATOM 2969 N N . LEU B 1 161 ? 3.596 23.828 10.758 1 82.25 161 LEU B N 1
ATOM 2970 C CA . LEU B 1 161 ? 3.373 22.453 10.336 1 82.25 161 LEU B CA 1
ATOM 2971 C C . LEU B 1 161 ? 4.672 21.656 10.383 1 82.25 161 LEU B C 1
ATOM 2973 O O . LEU B 1 161 ? 5.648 22.016 9.719 1 82.25 161 LEU B O 1
ATOM 2977 N N . GLN B 1 162 ? 4.617 20.625 11.227 1 82.88 162 GLN B N 1
ATOM 2978 C CA . GLN B 1 162 ? 5.828 19.844 11.469 1 82.88 162 GLN B CA 1
ATOM 2979 C C . GLN B 1 162 ? 5.57 18.344 11.273 1 82.88 162 GLN B C 1
ATOM 2981 O O . GLN B 1 162 ? 4.48 17.859 11.578 1 82.88 162 GLN B O 1
ATOM 2986 N N . MET B 1 163 ? 6.512 17.609 10.672 1 86.38 163 MET B N 1
ATOM 2987 C CA . MET B 1 163 ? 6.562 16.156 10.594 1 86.38 163 MET B CA 1
ATOM 2988 C C . MET B 1 163 ? 7.781 15.617 11.336 1 86.38 163 MET B C 1
ATOM 2990 O O . MET B 1 163 ? 8.898 16.078 11.109 1 86.38 163 MET B O 1
ATOM 2994 N N . GLU B 1 164 ? 7.527 14.719 12.211 1 85.31 164 GLU B N 1
ATOM 2995 C CA . GLU B 1 164 ? 8.625 14.047 12.906 1 85.31 164 GLU B CA 1
ATOM 2996 C C . GLU B 1 164 ? 9.008 12.742 12.211 1 85.31 164 GLU B C 1
ATOM 2998 O O . GLU B 1 164 ? 8.156 11.883 11.984 1 85.31 164 GLU B O 1
ATOM 3003 N N . LEU B 1 165 ? 10.266 12.695 11.844 1 87.44 165 LEU B N 1
ATOM 3004 C CA . LEU B 1 165 ? 10.742 11.547 11.078 1 87.44 165 LEU B CA 1
ATOM 3005 C C . LEU B 1 165 ? 11.703 10.703 11.914 1 87.44 165 LEU B C 1
ATOM 3007 O O . LEU B 1 165 ? 12.398 11.227 12.789 1 87.44 165 LEU B O 1
ATOM 3011 N N . ASP B 1 166 ? 11.68 9.398 11.688 1 81.88 166 ASP B N 1
ATOM 3012 C CA . ASP B 1 166 ? 12.594 8.422 12.281 1 81.88 166 ASP B CA 1
ATOM 3013 C C . ASP B 1 166 ? 13.32 7.633 11.195 1 81.88 166 ASP B C 1
ATOM 3015 O O . ASP B 1 166 ? 13.023 7.777 10.008 1 81.88 166 ASP B O 1
ATOM 3019 N N . LYS B 1 167 ? 14.508 6.977 11.555 1 81.06 167 LYS B N 1
ATOM 3020 C CA . LYS B 1 167 ? 15.297 6.098 10.703 1 81.06 167 LYS B CA 1
ATOM 3021 C C . LYS B 1 167 ? 15.953 6.879 9.562 1 81.06 167 LYS B C 1
ATOM 3023 O O . LYS B 1 167 ? 15.953 6.43 8.414 1 81.06 167 LYS B O 1
ATOM 3028 N N . VAL B 1 168 ? 16.266 8.102 9.844 1 89.88 168 VAL B N 1
ATOM 3029 C CA . VAL B 1 168 ? 17.016 8.961 8.93 1 89.88 168 VAL B CA 1
ATOM 3030 C C . VAL B 1 168 ? 18.125 9.688 9.695 1 89.88 168 VAL B C 1
ATOM 3032 O O . VAL B 1 168 ? 17.953 10.055 10.852 1 89.88 168 VAL B O 1
ATOM 3035 N N . LYS B 1 169 ? 19.234 9.766 9.133 1 87.62 169 LYS B N 1
ATOM 3036 C CA . LYS B 1 169 ? 20.297 10.539 9.766 1 87.62 169 LYS B CA 1
ATOM 3037 C C . LYS B 1 169 ? 19.891 12.008 9.922 1 87.62 169 LYS B C 1
ATOM 3039 O O . LYS B 1 169 ? 19.422 12.633 8.961 1 87.62 169 LYS B O 1
ATOM 3044 N N . PRO B 1 170 ? 20.062 12.523 11.117 1 87.44 170 PRO B N 1
ATOM 3045 C CA . PRO B 1 170 ? 19.688 13.922 11.344 1 87.44 170 PRO B CA 1
ATOM 3046 C C . PRO B 1 170 ? 20.359 14.875 10.359 1 87.44 170 PRO B C 1
ATOM 3048 O O . PRO B 1 170 ? 19.734 15.828 9.883 1 87.44 170 PRO B O 1
ATOM 3051 N N . SER B 1 171 ? 21.609 14.625 10.039 1 87 171 SER B N 1
ATOM 3052 C CA . SER B 1 171 ? 22.344 15.508 9.133 1 87 171 SER B CA 1
ATOM 3053 C C . SER B 1 171 ? 21.719 15.492 7.738 1 87 171 SER B C 1
ATOM 3055 O O . SER B 1 171 ? 21.594 16.547 7.102 1 87 171 SER B O 1
ATOM 3057 N N . ARG B 1 172 ? 21.344 14.32 7.254 1 93.19 172 ARG B N 1
ATOM 3058 C CA . ARG B 1 172 ? 20.719 14.18 5.945 1 93.19 172 ARG B CA 1
ATOM 3059 C C . ARG B 1 172 ? 19.375 14.906 5.902 1 93.19 172 ARG B C 1
ATOM 3061 O O . ARG B 1 172 ? 19.031 15.523 4.895 1 93.19 172 ARG B O 1
ATOM 3068 N N . L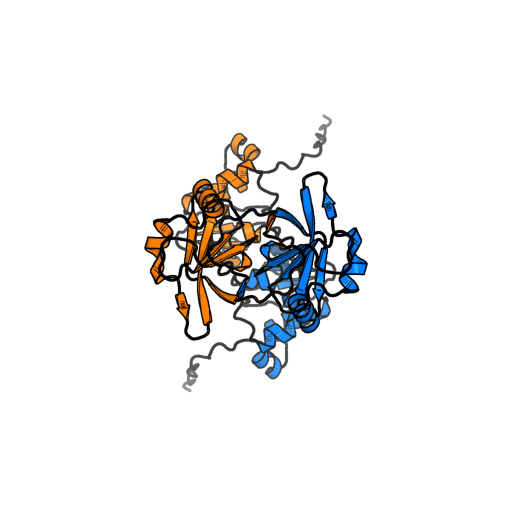EU B 1 173 ? 18.656 14.781 7.004 1 94.31 173 LEU B N 1
ATOM 3069 C CA . LEU B 1 173 ? 17.359 15.461 7.105 1 94.31 173 LEU B CA 1
ATOM 3070 C C . LEU B 1 173 ? 17.547 16.969 7.039 1 94.31 173 LEU B C 1
ATOM 3072 O O . LEU B 1 173 ? 16.797 17.656 6.34 1 94.31 173 LEU B O 1
ATOM 3076 N N . GLU B 1 174 ? 18.5 17.469 7.742 1 88.56 174 GLU B N 1
ATOM 3077 C CA . GLU B 1 174 ? 18.797 18.891 7.727 1 88.56 174 GLU B CA 1
ATOM 3078 C C . GLU B 1 174 ? 19.203 19.359 6.332 1 88.56 174 GLU B C 1
ATOM 3080 O O . GLU B 1 174 ? 18.75 20.406 5.867 1 88.56 174 GLU B O 1
ATOM 3085 N N . GLU B 1 175 ? 20.062 18.578 5.734 1 87.31 175 GLU B N 1
ATOM 3086 C CA . GLU B 1 175 ? 20.531 18.922 4.395 1 87.31 175 GLU B CA 1
ATOM 3087 C C . GLU B 1 175 ? 19.375 18.938 3.396 1 87.31 175 GLU B C 1
ATOM 3089 O O . GLU B 1 175 ? 19.312 19.812 2.527 1 87.31 175 GLU B O 1
ATOM 3094 N N . PHE B 1 176 ? 18.5 18.016 3.516 1 94.44 176 PHE B N 1
ATOM 3095 C CA . PHE B 1 176 ? 17.344 17.922 2.631 1 94.44 176 PHE B CA 1
ATOM 3096 C C . PHE B 1 176 ? 16.453 19.156 2.77 1 94.44 176 PHE B C 1
ATOM 3098 O O . PHE B 1 176 ? 16.062 19.75 1.771 1 94.44 176 PHE B O 1
ATOM 3105 N N . SER B 1 177 ? 16.109 19.438 4.047 1 92.56 177 SER B N 1
ATOM 3106 C CA . SER B 1 177 ? 15.273 20.594 4.312 1 92.56 177 SER B CA 1
ATOM 3107 C C . SER B 1 177 ? 15.938 21.875 3.82 1 92.56 177 SER B C 1
ATOM 3109 O O . SER B 1 177 ? 15.273 22.734 3.236 1 92.56 177 SER B O 1
ATOM 3111 N N . ALA B 1 178 ? 17.219 22 4.059 1 85.75 178 ALA B N 1
ATOM 3112 C CA . ALA B 1 178 ? 17.969 23.172 3.619 1 85.75 178 ALA B CA 1
ATOM 3113 C C . ALA B 1 178 ? 17.953 23.297 2.098 1 85.75 178 ALA B C 1
ATOM 3115 O O . ALA B 1 178 ? 17.781 24.391 1.556 1 85.75 178 ALA B O 1
ATOM 3116 N N . MET B 1 179 ? 18.156 22.203 1.485 1 87.75 179 MET B N 1
ATOM 3117 C CA . MET B 1 179 ? 18.156 22.172 0.026 1 87.75 179 MET B CA 1
ATOM 3118 C C . MET B 1 179 ? 16.812 22.641 -0.522 1 87.75 179 MET B C 1
ATOM 3120 O O . MET B 1 179 ? 16.766 23.5 -1.405 1 87.75 179 MET B O 1
ATOM 3124 N N . LEU B 1 180 ? 15.75 22.109 0.03 1 91.25 180 LEU B N 1
ATOM 3125 C CA . LEU B 1 180 ? 14.422 22.453 -0.446 1 91.25 180 LEU B CA 1
ATOM 3126 C C . LEU B 1 180 ? 14.078 23.906 -0.101 1 91.25 180 LEU B C 1
ATOM 3128 O O . LEU B 1 180 ? 13.203 24.5 -0.729 1 91.25 180 LEU B O 1
ATOM 3132 N N . ALA B 1 181 ? 14.766 24.438 0.907 1 84.12 181 ALA B N 1
ATOM 3133 C CA . ALA B 1 181 ? 14.562 25.828 1.295 1 84.12 181 ALA B CA 1
ATOM 3134 C C . ALA B 1 181 ? 15.469 26.75 0.484 1 84.12 181 ALA B C 1
ATOM 3136 O O . ALA B 1 181 ? 15.414 27.969 0.643 1 84.12 181 ALA B O 1
ATOM 3137 N N . GLY B 1 182 ? 16.312 26.125 -0.337 1 77.75 182 GLY B N 1
ATOM 3138 C CA . GLY B 1 182 ? 17.156 26.922 -1.214 1 77.75 182 GLY B CA 1
ATOM 3139 C C . GLY B 1 182 ? 18.547 27.172 -0.654 1 77.75 182 GLY B C 1
ATOM 3140 O O . GLY B 1 182 ? 19.312 27.953 -1.217 1 77.75 182 GLY B O 1
ATOM 3141 N N . TYR B 1 183 ? 18.828 26.594 0.434 1 79.44 183 TYR B N 1
ATOM 3142 C CA . TYR B 1 183 ? 20.141 26.734 1.036 1 79.44 183 TYR B CA 1
ATOM 3143 C C . TYR B 1 183 ? 21.125 25.703 0.492 1 79.44 183 TYR B C 1
ATOM 3145 O O . TYR B 1 183 ? 21.672 24.906 1.251 1 79.44 183 TYR B O 1
ATOM 3153 N N . CYS B 1 184 ? 21.297 25.609 -0.746 1 78.12 184 CYS B N 1
ATOM 3154 C CA . CYS B 1 184 ? 22.219 24.719 -1.443 1 78.12 184 CYS B CA 1
ATOM 3155 C C . CYS B 1 184 ? 22.719 25.359 -2.732 1 78.12 184 CYS B C 1
ATOM 3157 O O . CYS B 1 184 ? 22.172 26.359 -3.188 1 78.12 184 CYS B O 1
ATOM 3159 N N . PRO B 1 185 ? 23.844 24.984 -3.258 1 70.69 185 PRO B N 1
ATOM 3160 C CA . PRO B 1 185 ? 24.281 25.531 -4.543 1 70.69 185 PRO B CA 1
ATOM 3161 C C . PRO B 1 185 ? 23.219 25.422 -5.629 1 70.69 185 PRO B C 1
ATOM 3163 O O . PRO B 1 185 ? 22.453 24.453 -5.656 1 70.69 185 PRO B O 1
ATOM 3166 N N . VAL B 1 186 ? 23.172 26.453 -6.465 1 74.56 186 VAL B N 1
ATOM 3167 C CA . VAL B 1 186 ? 22.156 26.547 -7.512 1 74.56 186 VAL B CA 1
ATOM 3168 C C . VAL B 1 186 ? 22.203 25.297 -8.391 1 74.56 186 VAL B C 1
ATOM 3170 O O . VAL B 1 186 ? 21.172 24.781 -8.797 1 74.56 186 VAL B O 1
ATOM 3173 N N . SER B 1 187 ? 23.391 24.828 -8.648 1 78.31 187 SER B N 1
ATOM 3174 C CA . SER B 1 187 ? 23.562 23.656 -9.484 1 78.31 187 SER B CA 1
ATOM 3175 C C . SER B 1 187 ? 22.844 22.438 -8.875 1 78.31 187 SER B C 1
ATOM 3177 O O . SER B 1 187 ? 22.203 21.672 -9.586 1 78.31 187 SER B O 1
ATOM 3179 N N . ASP B 1 188 ? 23 22.359 -7.602 1 74.81 188 ASP B N 1
ATOM 3180 C CA . ASP B 1 188 ? 22.375 21.25 -6.898 1 74.81 188 ASP B CA 1
ATOM 3181 C C . ASP B 1 188 ? 20.844 21.391 -6.902 1 74.81 188 ASP B C 1
ATOM 3183 O O . ASP B 1 188 ? 20.141 20.406 -7.105 1 74.81 188 ASP B O 1
ATOM 3187 N N . TYR B 1 189 ? 20.406 22.547 -6.695 1 80.69 189 TYR B N 1
ATOM 3188 C CA . TYR B 1 189 ? 18.969 22.781 -6.668 1 80.69 189 TYR B CA 1
ATOM 3189 C C . TYR B 1 189 ? 18.328 22.453 -8.008 1 80.69 189 TYR B C 1
ATOM 3191 O O . TYR B 1 189 ? 17.297 21.781 -8.062 1 80.69 189 TYR B O 1
ATOM 3199 N N . GLU B 1 190 ? 18.969 22.891 -9.078 1 77.31 190 GLU B N 1
ATOM 3200 C CA . GLU B 1 190 ? 18.438 22.641 -10.414 1 77.31 190 GLU B CA 1
ATOM 3201 C C . GLU B 1 190 ? 18.469 21.156 -10.75 1 77.31 190 GLU B C 1
ATOM 3203 O O . GLU B 1 190 ? 17.594 20.656 -11.477 1 77.31 190 GLU B O 1
ATOM 3208 N N . LYS B 1 191 ? 19.359 20.562 -10.172 1 80.75 191 LYS B N 1
ATOM 3209 C CA . LYS B 1 191 ? 19.516 19.125 -10.422 1 80.75 191 LYS B CA 1
ATOM 3210 C C . LYS B 1 191 ? 18.438 18.312 -9.703 1 80.75 191 LYS B C 1
ATOM 3212 O O . LYS B 1 191 ? 17.922 17.344 -10.258 1 80.75 191 LYS B O 1
ATOM 3217 N N . TRP B 1 192 ? 18.062 18.75 -8.539 1 79.81 192 TRP B N 1
ATOM 3218 C CA . TRP B 1 192 ? 17.281 17.875 -7.68 1 79.81 192 TRP B CA 1
ATOM 3219 C C . TRP B 1 192 ? 15.828 18.344 -7.59 1 79.81 192 TRP B C 1
ATOM 3221 O O . TRP B 1 192 ? 14.938 17.578 -7.227 1 79.81 192 TRP B O 1
ATOM 3231 N N . VAL B 1 193 ? 15.562 19.609 -7.883 1 81.25 193 VAL B N 1
ATOM 3232 C CA . VAL B 1 193 ? 14.234 20.172 -7.688 1 81.25 193 VAL B CA 1
ATOM 3233 C C . VAL B 1 193 ? 13.641 20.578 -9.039 1 81.25 193 VAL B C 1
ATOM 3235 O O . VAL B 1 193 ? 14.305 21.25 -9.836 1 81.25 193 VAL B O 1
ATOM 3238 N N . THR B 1 194 ? 12.453 20.141 -9.289 1 78.38 194 THR B N 1
ATOM 3239 C CA . THR B 1 194 ? 11.773 20.453 -10.547 1 78.38 194 THR B CA 1
ATOM 3240 C C . THR B 1 194 ? 11.523 21.953 -10.664 1 78.38 194 THR B C 1
ATOM 3242 O O . THR B 1 194 ? 11.047 22.594 -9.719 1 78.38 194 THR B O 1
ATOM 3245 N N . GLN B 1 195 ? 12.133 22.609 -11.703 1 65.88 195 GLN B N 1
ATOM 3246 C CA . GLN B 1 195 ? 11.984 24.047 -11.914 1 65.88 195 GLN B CA 1
ATOM 3247 C C . GLN B 1 195 ? 10.695 24.375 -12.656 1 65.88 195 GLN B C 1
ATOM 3249 O O . GLN B 1 195 ? 10.25 23.594 -13.5 1 65.88 195 GLN B O 1
ATOM 3254 N N . GLU B 1 196 ? 9.688 24.969 -11.969 1 55.28 196 GLU B N 1
ATOM 3255 C CA . GLU B 1 196 ? 8.555 25.453 -12.758 1 55.28 196 GLU B CA 1
ATOM 3256 C C . GLU B 1 196 ? 9.031 26.234 -13.977 1 55.28 196 GLU B C 1
ATOM 3258 O O . GLU B 1 196 ? 10.031 26.953 -13.898 1 55.28 196 GLU B O 1
ATOM 3263 N N . ASP B 1 197 ? 8.797 25.828 -15.055 1 48.75 197 ASP B N 1
ATOM 3264 C CA . ASP B 1 197 ? 9.047 26.688 -16.203 1 48.75 197 ASP B CA 1
ATOM 3265 C C . ASP B 1 197 ? 8.656 28.141 -15.898 1 48.75 197 ASP B C 1
ATOM 3267 O O . ASP B 1 197 ? 7.508 28.406 -15.539 1 48.75 197 ASP B O 1
ATOM 3271 N N . ASP B 1 198 ? 9.5 28.938 -15.406 1 40.91 198 ASP B N 1
ATOM 3272 C CA . ASP B 1 198 ? 9.328 30.375 -15.344 1 40.91 198 ASP B CA 1
ATOM 3273 C C . ASP B 1 198 ? 8.422 30.875 -16.469 1 40.91 198 ASP B C 1
ATOM 3275 O O . ASP B 1 198 ? 8.734 30.688 -17.656 1 40.91 198 ASP B O 1
ATOM 3279 N N . ALA B 1 199 ? 7.137 31.141 -16.516 1 40.28 199 ALA B N 1
ATOM 3280 C CA . ALA B 1 199 ? 6.672 32.125 -17.469 1 40.28 199 ALA B CA 1
ATOM 3281 C C . ALA B 1 199 ? 7.633 33.312 -17.547 1 40.28 199 ALA B C 1
ATOM 3283 O O . ALA B 1 199 ? 8.258 33.688 -16.531 1 40.28 199 ALA B O 1
ATOM 3284 N N . PRO B 1 200 ? 8.031 33.844 -18.734 1 37.47 200 PRO B N 1
ATOM 3285 C CA . PRO B 1 200 ? 8.836 35.062 -18.906 1 37.47 200 PRO B CA 1
ATOM 3286 C C . PRO B 1 200 ? 8.43 36.188 -17.984 1 37.47 200 PRO B C 1
ATOM 3288 O O . PRO B 1 200 ? 7.246 36.531 -17.922 1 37.47 200 PRO B O 1
ATOM 3291 N N . SER B 1 201 ? 8.883 36.312 -16.828 1 33.66 201 SER B N 1
ATOM 3292 C CA . SER B 1 201 ? 8.789 37.625 -16.172 1 33.66 201 SER B CA 1
ATOM 3293 C C . SER B 1 201 ? 9.07 38.75 -17.156 1 33.66 201 SER B C 1
ATOM 3295 O O . SER B 1 201 ? 10.172 38.844 -17.703 1 33.66 201 SER B O 1
ATOM 3297 N N . GLN B 1 202 ? 8.07 39.281 -17.906 1 33.66 202 GLN B N 1
ATOM 3298 C CA . GLN B 1 202 ? 8.211 40.594 -18.516 1 33.66 202 GLN B CA 1
ATOM 3299 C C . GLN B 1 202 ? 8.789 41.594 -17.531 1 33.66 202 GLN B C 1
ATOM 3301 O O . GLN B 1 202 ? 8.32 41.688 -16.391 1 33.66 202 GLN B O 1
ATOM 3306 N N . SER B 1 203 ? 10.117 41.938 -17.641 1 32.16 203 SER B N 1
ATOM 3307 C CA . SER B 1 203 ? 10.867 43.062 -17.062 1 32.16 203 SER B CA 1
ATOM 3308 C C . SER B 1 203 ? 10.039 44.344 -17.078 1 32.16 203 SER B C 1
ATOM 3310 O O . SER B 1 203 ? 9.547 44.75 -18.141 1 32.16 203 SER B O 1
ATOM 3312 N N . PRO B 1 204 ? 9.352 44.781 -16.062 1 31.2 204 PRO B N 1
ATOM 3313 C CA . PRO B 1 204 ? 8.859 46.156 -16.203 1 31.2 204 PRO B CA 1
ATOM 3314 C C . PRO B 1 204 ? 9.969 47.125 -16.531 1 31.2 204 PRO B C 1
ATOM 3316 O O . PRO B 1 204 ? 11.047 47.094 -15.945 1 31.2 204 PRO B O 1
ATOM 3319 N N . GLN B 1 205 ? 10.195 47.5 -17.859 1 31.2 205 GLN B N 1
ATOM 3320 C CA . GLN B 1 205 ? 10.938 48.688 -18.297 1 31.2 205 GLN B CA 1
ATOM 3321 C C . GLN B 1 205 ? 10.578 49.906 -17.469 1 31.2 205 GLN B C 1
ATOM 3323 O O . GLN B 1 205 ? 9.422 50.344 -17.469 1 31.2 205 GLN B O 1
ATOM 3328 N N . MET B 1 206 ? 11.25 50.031 -16.344 1 26.41 206 MET B N 1
ATOM 3329 C CA . MET B 1 206 ? 11.242 51.344 -15.727 1 26.41 206 MET B CA 1
ATOM 3330 C C . MET B 1 206 ? 11.539 52.438 -16.75 1 26.41 206 MET B C 1
ATOM 3332 O O . MET B 1 206 ? 12.547 52.344 -17.453 1 26.41 206 MET B O 1
ATOM 3336 N N . LYS B 1 207 ? 10.477 52.969 -17.453 1 31.78 207 LYS B N 1
ATOM 3337 C CA . LYS B 1 207 ? 10.656 54.281 -18.094 1 31.78 207 LYS B CA 1
ATOM 3338 C C . LYS B 1 207 ? 11.367 55.25 -17.172 1 31.78 207 LYS B C 1
ATOM 3340 O O . LYS B 1 207 ? 10.938 55.469 -16.031 1 31.78 207 LYS B O 1
ATOM 3345 N N . LEU B 1 208 ? 12.594 55.656 -17.547 1 25.25 208 LEU B N 1
ATOM 3346 C CA . LEU B 1 208 ? 13.203 56.938 -17.188 1 25.25 208 LEU B CA 1
ATOM 3347 C C . LEU B 1 208 ? 12.305 58.094 -17.609 1 25.25 208 LEU B C 1
ATOM 3349 O O . LEU B 1 208 ? 11.695 58.062 -18.688 1 25.25 208 LEU B O 1
#

InterPro domains:
  IPR046292 Domain of unknown function DUF6329 [PF19854] (57-93)

Secondary structure (DSSP, 8-state):
-EEPPEES-S---PEEEEEEEEEEE-HHHHHHHHH-TTS--HHHHTTGGG-EE-TTSPEEEEEEEETT---EEEEE-TTSSS-SEEEEES--GGGS----BHHHHTTSEEEEEEEEESSS------EEEESTTTB-HHHHHHTHHHHTPEEEEEEEETTEEEEEEESS-HHHHHHHHHHHTT-S-HHHHHHHB---------------/-EEPPEES-S---PEEEEEEEEEEE-HHHHHHHHH-TTS--HHHHTTGGG-EE-TTSPEEEEEEEETT---EEEEE-TTSSS-SEEEEES--GGGS----BHHHHTTSEEEEEEEEESSS------EEEESTTTB-HHHHHHTHHHHTPEEEEEEEETTEEEEEEESS-HHHHHHHHHHHTT-S-HHHHHHHB---------------

Sequence (416 aa):
MKAIFERKPSDFNPQDFEVSKILRLPAKVFEDVLKSPQRDYDFIQDNIEQMYCDSSGVYHCLLLTGDGRTDGLLVESEDYGYCRYASYVPNISGLIAPVSRLKDLLRTRWENLHLLHKDVEVQPATIVELDEHTLTDAGKEAWTDVLDAEVVKVYTGYYGLQMELDKVKPSRLEEFSAMLAGYCPVSDYEKWVTQEDDAPSQSPQMKLMKAIFERKPSDFNPQDFEVSKILRLPAKVFEDVLKSPQRDYDFIQDNIEQMYCDSSGVYHCLLLTGDGRTDGLLVESEDYGYCRYASYVPNISGLIAPVSRLKDLLRTRWENLHLLHKDVEVQPATIVELDEHTLTDAGKEAWTDVLDAEVVKVYTGYYGLQMELDKVKPSRLEEFSAMLAGYCPVSDYEKWVTQEDDAPSQSPQMKL

Radius of gyration: 24.55 Å; Cα contacts (8 Å, |Δi|>4): 914; chains: 2; bounding box: 49×82×82 Å

Solvent-accessible surface area (backbone atoms only — not comparable to full-atom values): 21724 Å² total; per-residue (Å²): 92,40,38,61,66,38,73,59,38,70,55,58,79,62,42,44,37,44,76,63,44,78,45,78,31,58,44,67,57,38,53,45,40,37,55,36,23,66,46,76,36,68,75,43,48,75,43,31,87,54,23,43,69,47,97,86,61,37,32,24,14,37,34,37,27,24,58,96,51,53,37,30,35,39,27,35,28,79,75,38,32,26,36,35,29,29,26,74,38,48,38,42,63,59,70,41,81,76,60,45,24,44,57,69,55,18,75,25,47,33,44,47,34,26,65,38,43,70,87,50,94,63,75,62,28,62,22,60,66,43,34,69,67,41,42,28,74,62,23,49,62,76,40,40,62,57,35,61,10,31,44,61,30,44,35,72,52,96,83,36,42,32,35,28,29,40,86,48,59,62,68,59,47,38,50,49,30,27,38,67,50,60,66,50,58,68,70,55,42,64,53,23,34,55,73,73,77,72,71,80,75,77,70,78,74,78,78,129,91,41,38,60,66,37,73,58,39,69,55,58,77,62,42,46,37,45,75,61,44,78,46,78,31,58,43,67,57,36,52,46,40,37,55,37,22,65,46,77,37,66,76,43,46,76,42,32,88,53,22,42,69,48,98,87,62,36,34,24,14,38,33,37,27,23,57,96,51,54,36,30,35,38,28,35,28,78,76,39,33,27,35,35,30,30,28,76,37,49,37,40,63,59,69,42,80,77,59,46,23,44,56,70,55,19,75,25,46,33,43,47,35,27,63,37,42,71,86,49,94,61,75,61,29,61,23,60,66,43,34,70,66,40,44,27,73,62,22,50,62,76,39,42,62,55,37,60,10,31,44,62,31,44,36,73,52,95,83,36,42,31,35,28,31,39,87,48,60,63,67,60,49,38,50,50,31,26,37,67,51,59,67,51,59,68,69,55,41,63,54,24,33,55,73,72,78,72,72,81,75,79,72,79,73,76,80,128